Protein AF-A0A9E5RWR1-F1 (afdb_monomer_lite)

pLDDT: mean 82.86, std 17.63, range [21.34, 98.88]

Foldseek 3Di:
DDDDDDDDDDDDDDDDDDDDDDPPDDDPVCPVVVVVVVPAPDAEEAEADQEEEEEEHDAAEYEYEHCHYEYEYYHAHYAYEYYNAHYAYEYEQHEAEYEEANHAEEYEYHDHAYAYEYEQHAYEYEEENHAEAYEEEDAHHQYEYEDAHEAYEYEDHAAEYEEENHAYAYEYEDYAAAYEYEDHHFQYEYEFDDDDPPGDAHEYEHDDQVRYAYEYLDPPFDPVQWDWAADPQEIFIGGVNHTHYHYGPYHSVSHDPRRYDYPPVVLLVLLQVLQVVLVVVDLFQKKKKWKAFPVRRIHIYMAGALDPVVRHGDDLLFKDFQFQLLLQLLLLLQLVCVVVVLFDQQQFQPVQPDPVLQVQAAPRRRAGLQLLLQQQRLFDQQLVVVVVVVCVVPVCLQQDFDALVRSCVVGGGNDYGNDHRNPDGDDHLNSQSSSQVSSCSSVVDGPQVSSCVQPCVVLVQVFKTFAARVDHPQRHGWFWEPPPPPSDTDTSSSGQPNNSGSRTRMMGGNVSSQSRVLCLLVQVRHHPVSSCCQQPVHDADVVQCWGGGRRWTWHADPQQGIKTKGWRDDRAKTKIWIQRPVGSMIMIMIGRGDDPPPVSPSRVVSVVSSVVVVPDD

Sequence (617 aa):
MLNNDSGFDLSFDSNPSWATSDFTQLNPSHFNLLNSMQKTYASQLIRGTEGDDMRMGGRERDRLFGLGGDDEFFGRRGDDSLFGNDGSDRLQGGQDNDLLNGGADRDELIGGSGNDSLVGGSGKDDLVGGSGADILKGNAGDDRLWGGQGDDLLRGGTGHDQLNGGNGNDVLVDGDGGDRMTGGRGADQFQLAVGIANQPLSHITDFEPSKDFIAFNRLDVTPTDLKIQDSNDGATIFWKDQAIAVLSDIAATDMTSDSIQFGNVELAKTLQQTLDQTLPTTISPGVVAAVSTSDDKLWTGASGLSNLENNTPMNAGDRFPIASVTKTYTATVVMQLVEEGKLSLEGTLTQYLPDPMTNQIANSSQITIRQLLSHTSGINAAFQTDFTQDLLANPELAFIDRSPEETLADYVYGRPASFAPGSGLEYNSSNYFLLQEVIEEVTGSTLAKELQQRILGPLDLQNTFLAEKGNNPGGYQPSYQDVNGDGILDNLGAASITFAGGAGALVSTVEDATRFMQALFEGELLDADTFNEMVNGGVLVPEMNGGLGLGFVYLDTPDQGRQYISSGDVFGWSTQIQYFQETGTTAIAITNADTIPQEQNPNRIILNTIVTSLSSP

Structure (mmCIF, N/CA/C/O backbone):
data_AF-A0A9E5RWR1-F1
#
_entry.id   AF-A0A9E5RWR1-F1
#
loop_
_atom_site.group_PDB
_atom_site.id
_atom_site.type_symbol
_atom_site.label_atom_id
_atom_site.label_alt_id
_atom_site.label_comp_id
_atom_site.label_asym_id
_atom_site.label_entity_id
_atom_site.label_seq_id
_atom_site.pdbx_PDB_ins_code
_atom_site.Cartn_x
_atom_site.Cartn_y
_atom_site.Cartn_z
_atom_site.occupancy
_atom_site.B_iso_or_equiv
_atom_site.auth_seq_id
_atom_site.auth_comp_id
_atom_site.auth_asym_id
_atom_site.auth_atom_id
_atom_site.pdbx_PDB_model_num
ATOM 1 N N . MET A 1 1 ? 0.903 -45.653 34.903 1.00 27.28 1 MET A N 1
ATOM 2 C CA . MET A 1 1 ? 2.184 -46.374 35.045 1.00 27.28 1 MET A CA 1
ATOM 3 C C . MET A 1 1 ? 2.596 -46.855 33.660 1.00 27.28 1 MET A C 1
ATOM 5 O O . MET A 1 1 ? 1.895 -47.703 33.136 1.00 27.28 1 MET A O 1
ATOM 9 N N . LEU A 1 2 ? 3.688 -46.276 33.139 1.00 25.52 2 LEU A N 1
ATOM 10 C CA . LEU A 1 2 ? 4.596 -46.737 32.067 1.00 25.52 2 LEU A CA 1
ATOM 11 C C . LEU A 1 2 ? 4.074 -46.920 30.616 1.00 25.52 2 LEU A C 1
ATOM 13 O O . LEU A 1 2 ? 3.387 -47.889 30.324 1.00 25.52 2 LEU A O 1
ATOM 17 N N . ASN A 1 3 ? 4.507 -45.990 29.743 1.00 28.67 3 ASN A N 1
ATOM 18 C CA . ASN A 1 3 ? 5.372 -46.169 28.552 1.00 28.67 3 ASN A CA 1
ATOM 19 C C . ASN A 1 3 ? 5.099 -47.299 27.532 1.00 28.67 3 ASN A C 1
ATOM 21 O O . ASN A 1 3 ? 5.252 -48.468 27.877 1.00 28.67 3 ASN A O 1
ATOM 25 N N . ASN A 1 4 ? 4.910 -46.966 26.241 1.00 29.20 4 ASN A N 1
ATOM 26 C CA . ASN A 1 4 ? 6.008 -46.822 25.255 1.00 29.20 4 ASN A CA 1
ATOM 27 C C . ASN A 1 4 ? 5.513 -46.549 23.814 1.00 29.20 4 ASN A C 1
ATOM 29 O O . ASN A 1 4 ? 4.488 -47.070 23.381 1.00 29.20 4 ASN A O 1
ATOM 33 N N . ASP A 1 5 ? 6.352 -45.790 23.113 1.00 31.69 5 ASP A N 1
ATOM 34 C CA . ASP A 1 5 ? 6.425 -45.438 21.692 1.00 31.69 5 ASP A CA 1
ATOM 35 C C . ASP A 1 5 ? 6.155 -46.552 20.665 1.00 31.69 5 ASP A C 1
ATOM 37 O O . ASP A 1 5 ? 6.593 -47.695 20.811 1.00 31.69 5 ASP A O 1
ATOM 41 N N . SER A 1 6 ? 5.545 -46.172 19.539 1.00 28.78 6 SER A N 1
ATOM 42 C CA . SER A 1 6 ? 6.044 -46.495 18.188 1.00 28.78 6 SER A CA 1
ATOM 43 C C . SER A 1 6 ? 5.320 -45.630 17.153 1.00 28.78 6 SER A C 1
ATOM 45 O O . SER A 1 6 ? 4.104 -45.721 16.998 1.00 28.78 6 SER A O 1
ATOM 47 N N . GLY A 1 7 ? 6.090 -44.770 16.482 1.00 23.28 7 GLY A N 1
ATOM 48 C CA . GLY A 1 7 ? 5.639 -43.931 15.379 1.00 23.28 7 GLY A CA 1
ATOM 49 C C . GLY A 1 7 ? 5.214 -44.746 14.159 1.00 23.28 7 GLY A C 1
ATOM 50 O O . GLY A 1 7 ? 5.740 -45.831 13.899 1.00 23.28 7 GLY A O 1
ATOM 51 N N . PHE A 1 8 ? 4.249 -44.199 13.425 1.00 22.86 8 PHE A N 1
ATOM 52 C CA . PHE A 1 8 ? 3.947 -44.604 12.060 1.00 22.86 8 PHE A CA 1
ATOM 53 C C . PHE A 1 8 ? 4.688 -43.652 11.121 1.00 22.86 8 PHE A C 1
ATOM 55 O O . PHE A 1 8 ? 4.334 -42.488 10.992 1.00 22.86 8 PHE A O 1
ATOM 62 N N . ASP A 1 9 ? 5.750 -44.189 10.535 1.00 22.64 9 ASP A N 1
ATOM 63 C CA . ASP A 1 9 ? 6.530 -43.642 9.433 1.00 22.64 9 ASP A CA 1
ATOM 64 C C . ASP A 1 9 ? 5.745 -43.881 8.129 1.00 22.64 9 ASP A C 1
ATOM 66 O O . ASP A 1 9 ? 5.401 -45.026 7.811 1.00 22.64 9 ASP A O 1
ATOM 70 N N . LEU A 1 10 ? 5.415 -42.812 7.405 1.00 22.27 10 LEU A N 1
ATOM 71 C CA . LEU A 1 10 ? 4.979 -42.872 6.011 1.00 22.27 10 LEU A CA 1
ATOM 72 C C . LEU A 1 10 ? 5.969 -42.060 5.178 1.00 22.27 10 LEU A C 1
ATOM 74 O O . LEU A 1 10 ? 5.733 -40.910 4.826 1.00 22.27 10 LEU A O 1
ATOM 78 N N . SER A 1 11 ? 7.091 -42.694 4.856 1.00 21.34 11 SER A N 1
ATOM 79 C CA . SER A 1 11 ? 7.959 -42.271 3.764 1.00 21.34 11 SER A CA 1
ATOM 80 C C . SER A 1 11 ? 7.220 -42.428 2.431 1.00 21.34 11 SER A C 1
ATOM 82 O O . SER A 1 11 ? 6.790 -43.523 2.056 1.00 21.34 11 SER A O 1
ATOM 84 N N . PHE A 1 12 ? 7.073 -41.319 1.708 1.00 24.14 12 PHE A N 1
ATOM 85 C CA . PHE A 1 12 ? 6.629 -41.314 0.320 1.00 24.14 12 PHE A CA 1
ATOM 86 C C . PHE A 1 12 ? 7.768 -41.814 -0.571 1.00 24.14 12 PHE A C 1
ATOM 88 O O . PHE A 1 12 ? 8.759 -41.119 -0.781 1.00 24.14 12 PHE A O 1
ATOM 95 N N . ASP A 1 13 ? 7.619 -43.029 -1.100 1.00 23.03 13 ASP A N 1
ATOM 96 C CA . ASP A 1 13 ? 8.381 -43.481 -2.261 1.00 23.03 13 ASP A CA 1
ATOM 97 C C . ASP A 1 13 ? 7.517 -43.357 -3.525 1.00 23.03 13 ASP A C 1
ATOM 99 O O . ASP A 1 13 ? 6.295 -43.525 -3.523 1.00 23.03 13 ASP A O 1
ATOM 103 N N . SER A 1 14 ? 8.188 -42.993 -4.603 1.00 27.16 14 SER A N 1
ATOM 104 C CA . SER A 1 14 ? 7.654 -42.406 -5.827 1.00 27.16 14 SER A CA 1
ATOM 105 C C . SER A 1 14 ? 6.950 -43.389 -6.793 1.00 27.16 14 SER A C 1
ATOM 107 O O . SER A 1 14 ? 7.494 -44.425 -7.169 1.00 27.16 14 SER A O 1
ATOM 109 N N . ASN A 1 15 ? 5.804 -42.937 -7.338 1.00 25.45 15 ASN A N 1
ATOM 110 C CA . ASN A 1 15 ? 5.205 -43.286 -8.651 1.00 25.45 15 ASN A CA 1
ATOM 111 C C . ASN A 1 15 ? 4.400 -44.622 -8.812 1.00 25.45 15 ASN A C 1
ATOM 113 O O . ASN A 1 15 ? 4.482 -45.516 -7.978 1.00 25.45 15 ASN A O 1
ATOM 117 N N . PRO A 1 16 ? 3.527 -44.774 -9.844 1.00 44.22 16 PRO A N 1
ATOM 118 C CA . PRO A 1 16 ? 2.070 -44.863 -9.688 1.00 44.22 16 PRO A CA 1
ATOM 119 C C . PRO A 1 16 ? 1.492 -46.195 -10.227 1.00 44.22 16 PRO A C 1
ATOM 121 O O . PRO A 1 16 ? 2.236 -47.047 -10.701 1.00 44.22 16 PRO A O 1
ATOM 124 N N . SER A 1 17 ? 0.154 -46.328 -10.241 1.00 27.83 17 SER A N 1
ATOM 125 C CA . SER A 1 17 ? -0.682 -47.199 -11.113 1.00 27.83 17 SER A CA 1
ATOM 126 C C . SER A 1 17 ? -1.537 -48.275 -10.437 1.00 27.83 17 SER A C 1
ATOM 128 O O . SER A 1 17 ? -1.161 -49.432 -10.440 1.00 27.83 17 SER A O 1
ATOM 130 N N . TRP A 1 18 ? -2.765 -47.947 -10.015 1.00 23.97 18 TRP A N 1
ATOM 131 C CA . TRP A 1 18 ? -3.959 -48.756 -10.334 1.00 23.97 18 TRP A CA 1
ATOM 132 C C . TRP A 1 18 ? -5.234 -48.073 -9.816 1.00 23.97 18 TRP A C 1
ATOM 134 O O . TRP A 1 18 ? -5.548 -48.075 -8.632 1.00 23.97 18 TRP A O 1
ATOM 144 N N . ALA A 1 19 ? -6.006 -47.504 -10.741 1.00 33.69 19 ALA A N 1
ATOM 145 C CA . ALA A 1 19 ? -7.423 -47.258 -10.528 1.00 33.69 19 ALA A CA 1
ATOM 146 C C . ALA A 1 19 ? -8.212 -48.562 -10.757 1.00 33.69 19 ALA A C 1
ATOM 148 O O . ALA A 1 19 ? -7.832 -49.383 -11.592 1.00 33.69 19 ALA A O 1
ATOM 149 N N . THR A 1 20 ? -9.372 -48.646 -10.097 1.00 32.78 20 THR A N 1
ATOM 150 C CA . THR A 1 20 ? -10.529 -49.548 -10.304 1.00 32.78 20 THR A CA 1
ATOM 151 C C . THR A 1 20 ? -10.664 -50.783 -9.394 1.00 32.78 20 THR A C 1
ATOM 153 O O . THR A 1 20 ? -9.962 -51.778 -9.530 1.00 32.78 20 THR A O 1
ATOM 156 N N . SER A 1 21 ? -11.648 -50.734 -8.482 1.00 25.09 21 SER A N 1
ATOM 157 C CA . SER A 1 21 ? -12.804 -51.663 -8.354 1.00 25.09 21 SER A CA 1
ATOM 158 C C . SER A 1 21 ? -13.501 -51.442 -6.994 1.00 25.09 21 SER A C 1
ATOM 160 O O . SER A 1 21 ? -12.876 -51.480 -5.944 1.00 25.09 21 SER A O 1
ATOM 162 N N . ASP A 1 22 ? -14.717 -50.892 -7.010 1.00 26.77 22 ASP A N 1
ATOM 163 C CA . ASP A 1 22 ? -16.007 -51.589 -6.811 1.00 26.77 22 ASP A CA 1
ATOM 164 C C . ASP A 1 22 ? -16.476 -51.591 -5.337 1.00 26.77 22 ASP A C 1
ATOM 166 O O . ASP A 1 22 ? -16.161 -52.473 -4.541 1.00 26.77 22 ASP A O 1
ATOM 170 N N . PHE A 1 23 ? -17.257 -50.564 -4.979 1.00 27.47 23 PHE A N 1
ATOM 171 C CA . PHE A 1 23 ? -17.985 -50.467 -3.712 1.00 27.47 23 PHE A CA 1
ATOM 172 C C . PHE A 1 23 ? -19.437 -50.914 -3.914 1.00 27.47 23 PHE A C 1
ATOM 174 O O . PHE A 1 23 ? -20.343 -50.094 -4.057 1.00 27.47 23 PHE A O 1
ATOM 181 N N . THR A 1 24 ? -19.691 -52.221 -3.877 1.00 34.97 24 THR A N 1
ATOM 182 C CA . THR A 1 24 ? -21.056 -52.748 -3.741 1.00 34.97 24 THR A CA 1
ATOM 183 C C . THR A 1 24 ? -21.141 -53.824 -2.667 1.00 34.97 24 THR A C 1
ATOM 185 O O . THR A 1 24 ? -21.259 -55.011 -2.950 1.00 34.97 24 THR A O 1
ATOM 188 N N . GLN A 1 25 ? -21.113 -53.384 -1.406 1.00 37.25 25 GLN A N 1
ATOM 189 C CA . GLN A 1 25 ? -21.808 -53.990 -0.259 1.00 37.25 25 GLN A CA 1
ATOM 190 C C . GLN A 1 25 ? -21.390 -53.255 1.016 1.00 37.25 25 GLN A C 1
ATOM 192 O O . GLN A 1 25 ? -20.214 -53.303 1.338 1.00 37.25 25 GLN A O 1
ATOM 197 N N . LEU A 1 26 ? -22.325 -52.609 1.734 1.00 28.11 26 LEU A N 1
ATOM 198 C CA . LEU A 1 26 ? -22.377 -52.548 3.210 1.00 28.11 26 LEU A CA 1
ATOM 199 C C . LEU A 1 26 ? -23.616 -51.762 3.725 1.00 28.11 26 LEU A C 1
ATOM 201 O O . LEU A 1 26 ? -23.750 -50.563 3.523 1.00 28.11 26 LEU A O 1
ATOM 205 N N . ASN A 1 27 ? -24.503 -52.510 4.396 1.00 31.17 27 ASN A N 1
ATOM 206 C CA . ASN A 1 27 ? -25.313 -52.237 5.604 1.00 31.17 27 ASN A CA 1
ATOM 207 C C . ASN A 1 27 ? -26.050 -50.869 5.828 1.00 31.17 27 ASN A C 1
ATOM 209 O O . ASN A 1 27 ? -25.396 -49.840 5.999 1.00 31.17 27 ASN A O 1
ATOM 213 N N . PRO A 1 28 ? -27.398 -50.845 6.015 1.00 35.00 28 PRO A N 1
ATOM 214 C CA . PRO A 1 28 ? -28.191 -49.628 6.291 1.00 35.00 28 PRO A CA 1
ATOM 215 C C . PRO A 1 28 ? -27.904 -48.889 7.612 1.00 35.00 28 PRO A C 1
ATOM 217 O O . PRO A 1 28 ? -28.435 -47.803 7.830 1.00 35.00 28 PRO A O 1
ATOM 220 N N . SER A 1 29 ? -27.065 -49.422 8.501 1.00 34.44 29 SER A N 1
ATOM 221 C CA . SER A 1 29 ? -26.631 -48.716 9.716 1.00 34.44 29 SER A CA 1
ATOM 222 C C . SER A 1 29 ? -25.594 -47.606 9.463 1.00 34.44 29 SER A C 1
ATOM 224 O O . SER A 1 29 ? -25.243 -46.891 10.396 1.00 34.44 29 SER A O 1
ATOM 226 N N . HIS A 1 30 ? -25.159 -47.393 8.215 1.00 36.94 30 HIS A N 1
ATOM 227 C CA . HIS A 1 30 ? -24.368 -46.220 7.809 1.00 36.94 30 HIS A CA 1
ATOM 228 C C . HIS A 1 30 ? -25.204 -44.971 7.484 1.00 36.94 30 HIS A C 1
ATOM 230 O O . HIS A 1 30 ? -24.639 -43.899 7.278 1.00 36.94 30 HIS A O 1
ATOM 236 N N . PHE A 1 31 ? -26.539 -45.050 7.511 1.00 35.47 31 PHE A N 1
ATOM 237 C CA . PHE A 1 31 ? -27.382 -43.885 7.212 1.00 35.47 31 PHE A CA 1
ATOM 238 C C . PHE A 1 31 ? -27.351 -42.803 8.312 1.00 35.47 31 PHE A C 1
ATOM 240 O O . PHE A 1 31 ? -27.644 -41.645 8.041 1.00 35.47 31 PHE A O 1
ATOM 247 N N . ASN A 1 32 ? -26.918 -43.149 9.532 1.00 37.78 32 ASN A N 1
ATOM 248 C CA . ASN A 1 32 ? -26.748 -42.193 10.637 1.00 37.78 32 ASN A CA 1
ATOM 249 C C . ASN A 1 32 ? -25.304 -41.697 10.825 1.00 37.78 32 ASN A C 1
ATOM 251 O O . ASN A 1 32 ? -25.087 -40.824 11.659 1.00 37.78 32 ASN A O 1
ATOM 255 N N . LEU A 1 33 ? -24.341 -42.193 10.036 1.00 37.78 33 LEU A N 1
ATOM 256 C CA . LEU A 1 33 ? -23.007 -41.587 9.937 1.00 37.78 33 LEU A CA 1
ATOM 257 C C . LEU A 1 33 ? -22.999 -40.442 8.905 1.00 37.78 33 LEU A C 1
ATOM 259 O O . LEU A 1 33 ? -22.257 -39.478 9.045 1.00 37.78 33 LEU A O 1
ATOM 263 N N . LEU A 1 34 ? -23.900 -40.491 7.916 1.00 33.84 34 LEU A N 1
ATOM 264 C CA . LEU A 1 34 ? -24.103 -39.417 6.935 1.00 33.84 34 LEU A CA 1
ATOM 265 C C . LEU A 1 34 ? -24.619 -38.113 7.570 1.00 33.84 34 LEU A C 1
ATOM 267 O O . LEU A 1 34 ? -24.179 -37.041 7.169 1.00 33.84 34 LEU A O 1
ATOM 271 N N . ASN A 1 35 ? -25.443 -38.183 8.622 1.00 33.44 35 ASN A N 1
ATOM 272 C CA . ASN A 1 35 ? -25.872 -36.983 9.357 1.00 33.44 35 ASN A CA 1
ATOM 273 C C . ASN A 1 35 ? -24.834 -36.475 10.375 1.00 33.44 35 ASN A C 1
ATOM 275 O O . ASN A 1 35 ? -24.917 -35.322 10.786 1.00 33.44 35 ASN A O 1
ATOM 279 N N . SER A 1 36 ? -23.839 -37.284 10.766 1.00 35.94 36 SER A N 1
ATOM 280 C CA . SER A 1 36 ? -22.683 -36.797 11.538 1.00 35.94 36 SER A CA 1
ATOM 281 C C . SER A 1 36 ? -21.538 -36.289 10.654 1.00 35.94 36 SER A C 1
ATOM 283 O O . SER A 1 36 ? -20.690 -35.564 11.156 1.00 35.94 36 SER A O 1
ATOM 285 N N . MET A 1 37 ? -21.537 -36.606 9.352 1.00 33.56 37 MET A N 1
ATOM 286 C CA . MET A 1 37 ? -20.652 -35.989 8.348 1.00 33.56 37 MET A CA 1
ATOM 287 C C . MET A 1 37 ? -21.237 -34.713 7.718 1.00 33.56 37 MET A C 1
ATOM 289 O O . MET A 1 37 ? -20.552 -34.033 6.968 1.00 33.56 37 MET A O 1
ATOM 293 N N . GLN A 1 38 ? -22.476 -34.330 8.045 1.00 35.34 38 GLN A N 1
ATOM 294 C CA . GLN A 1 38 ? -23.053 -33.038 7.638 1.00 35.34 38 GLN A CA 1
ATOM 295 C C . GLN A 1 38 ? -22.553 -31.844 8.475 1.00 35.34 38 GLN A C 1
ATOM 297 O O . GLN A 1 38 ? -23.057 -30.736 8.324 1.00 35.34 38 GLN A O 1
ATOM 302 N N . LYS A 1 39 ? -21.562 -32.051 9.352 1.00 37.84 39 LYS A N 1
ATOM 303 C CA . LYS A 1 39 ? -20.958 -31.009 10.195 1.00 37.84 39 LYS A CA 1
ATOM 304 C C . LYS A 1 39 ? -19.567 -30.542 9.733 1.00 37.84 39 LYS A C 1
ATOM 306 O O . LYS A 1 39 ? -18.891 -29.882 10.511 1.00 37.84 39 LYS A O 1
ATOM 311 N N . THR A 1 40 ? -19.143 -30.855 8.504 1.00 44.09 40 THR A N 1
ATOM 312 C CA . THR A 1 40 ? -17.759 -30.593 8.045 1.00 44.09 40 THR A CA 1
ATOM 313 C C . THR A 1 40 ? -17.684 -30.038 6.615 1.00 44.09 40 THR A C 1
ATOM 315 O O . THR A 1 40 ? -16.882 -30.511 5.822 1.00 44.09 40 THR A O 1
ATOM 318 N N . TYR A 1 41 ? -18.541 -29.072 6.265 1.00 46.59 41 TYR A N 1
ATOM 319 C CA . TYR A 1 41 ? -18.510 -28.367 4.965 1.00 46.59 41 TYR A CA 1
ATOM 320 C C . TYR A 1 41 ? -19.038 -26.925 5.102 1.00 46.59 41 TYR A C 1
ATOM 322 O O . TYR A 1 41 ? -19.942 -26.513 4.387 1.00 46.59 41 TYR A O 1
ATOM 330 N N . ALA A 1 42 ? -18.571 -26.206 6.116 1.00 50.62 42 ALA A N 1
ATOM 331 C CA . ALA A 1 42 ? -18.657 -24.748 6.174 1.00 50.62 42 ALA A CA 1
ATOM 332 C C . ALA A 1 42 ? -17.218 -24.233 6.191 1.00 50.62 42 ALA A C 1
ATOM 334 O O . ALA A 1 42 ? -16.351 -25.004 6.607 1.00 50.62 42 ALA A O 1
ATOM 335 N N . SER A 1 43 ? -16.998 -22.982 5.789 1.00 54.44 43 SER A N 1
ATOM 336 C CA . SER A 1 43 ? -15.697 -22.325 5.916 1.00 54.44 43 SER A CA 1
ATOM 337 C C . SER A 1 43 ? -15.105 -22.538 7.311 1.00 54.44 43 SER A C 1
ATOM 339 O O . SER A 1 43 ? -15.782 -22.338 8.329 1.00 54.44 43 SER A O 1
ATOM 341 N N . GLN A 1 44 ? -13.867 -23.018 7.378 1.00 54.75 44 GLN A N 1
ATOM 342 C CA . GLN A 1 44 ? -13.210 -23.397 8.625 1.00 54.75 44 GLN A CA 1
ATOM 343 C C . GLN A 1 44 ? -12.094 -22.423 8.956 1.00 54.75 44 GLN A C 1
ATOM 345 O O . GLN A 1 44 ? -11.273 -22.085 8.119 1.00 54.75 44 GLN A O 1
ATOM 350 N N . LEU A 1 45 ? -12.032 -22.011 10.221 1.00 65.50 45 LEU A N 1
ATOM 351 C CA . LEU A 1 45 ? -10.833 -21.413 10.793 1.00 65.50 45 LEU A CA 1
ATOM 352 C C . LEU A 1 45 ? -10.083 -22.505 11.557 1.00 65.50 45 LEU A C 1
ATOM 354 O O . LEU A 1 45 ? -10.549 -22.964 12.605 1.00 65.50 45 LEU A O 1
ATOM 358 N N . ILE A 1 46 ? -8.932 -22.914 11.040 1.00 71.56 46 ILE A N 1
ATOM 359 C CA . ILE A 1 46 ? -8.075 -23.945 11.616 1.00 71.56 46 ILE A CA 1
ATOM 360 C C . ILE A 1 46 ? -6.798 -23.270 12.114 1.00 71.56 46 ILE A C 1
ATOM 362 O O . ILE A 1 46 ? -6.115 -22.578 11.369 1.00 71.56 46 ILE A O 1
ATOM 366 N N . ARG A 1 47 ? -6.482 -23.459 13.397 1.00 71.19 47 ARG A N 1
ATOM 367 C CA . ARG A 1 47 ? -5.252 -22.947 14.014 1.00 71.19 47 ARG A CA 1
ATOM 368 C C . ARG A 1 47 ? -4.365 -24.105 14.471 1.00 71.19 47 ARG A C 1
ATOM 370 O O . ARG A 1 47 ? -4.864 -25.037 15.125 1.00 71.19 47 ARG A O 1
ATOM 377 N N . GLY A 1 48 ? -3.102 -24.031 14.084 1.00 76.88 48 GLY A N 1
ATOM 378 C CA . GLY A 1 48 ? -1.972 -24.820 14.544 1.00 76.88 48 GLY A CA 1
ATOM 379 C C . GLY A 1 48 ? -1.504 -24.390 15.930 1.00 76.88 48 GLY A C 1
ATOM 380 O O . GLY A 1 48 ? -2.252 -23.775 16.706 1.00 76.88 48 GLY A O 1
ATOM 381 N N . THR A 1 49 ? -0.296 -24.806 16.260 1.00 84.75 49 THR A N 1
ATOM 382 C CA . THR A 1 49 ? 0.392 -24.623 17.530 1.00 84.75 49 THR A CA 1
ATOM 383 C C . THR A 1 49 ? 1.796 -24.074 17.276 1.00 84.75 49 THR A C 1
ATOM 385 O O . THR A 1 49 ? 2.140 -23.736 16.164 1.00 84.75 49 THR A O 1
ATOM 388 N N . GLU A 1 50 ? 2.617 -23.937 18.314 1.00 90.31 50 GLU A N 1
ATOM 389 C CA . GLU A 1 50 ? 4.022 -23.500 18.174 1.00 90.31 50 GLU A CA 1
ATOM 390 C C . GLU A 1 50 ? 4.963 -24.658 17.768 1.00 90.31 50 GLU A C 1
ATOM 392 O O . GLU A 1 50 ? 6.148 -24.650 18.103 1.00 90.31 50 GLU A O 1
ATOM 397 N N . GLY A 1 51 ? 4.430 -25.733 17.195 1.00 84.56 51 GLY A N 1
ATOM 398 C CA . GLY A 1 51 ? 5.222 -26.850 16.697 1.00 84.56 51 GLY A CA 1
ATOM 399 C C . GLY A 1 51 ? 4.478 -27.597 15.600 1.00 84.56 51 GLY A C 1
ATOM 400 O O . GLY A 1 51 ? 3.275 -27.426 15.467 1.00 84.56 51 GLY A O 1
ATOM 401 N N . ASP A 1 52 ? 5.196 -28.485 14.917 1.00 95.88 52 ASP A N 1
ATOM 402 C CA . ASP A 1 52 ? 4.799 -29.123 13.658 1.00 95.88 52 ASP A CA 1
ATOM 403 C C . ASP A 1 52 ? 3.348 -29.660 13.646 1.00 95.88 52 ASP A C 1
ATOM 405 O O . ASP A 1 52 ? 2.981 -30.608 14.364 1.00 95.88 52 ASP A O 1
ATOM 409 N N . ASP A 1 53 ? 2.522 -29.085 12.779 1.00 87.75 53 ASP A N 1
ATOM 410 C CA . ASP A 1 53 ? 1.112 -29.380 12.579 1.00 87.75 53 ASP A CA 1
ATOM 411 C C . ASP A 1 53 ? 0.845 -29.925 11.165 1.00 87.75 53 ASP A C 1
ATOM 413 O O . ASP A 1 53 ? 1.314 -29.419 10.155 1.00 87.75 53 ASP A O 1
ATOM 417 N N . MET A 1 54 ? -0.034 -30.927 11.066 1.00 94.00 54 MET A N 1
ATOM 418 C CA . MET A 1 54 ? -0.591 -31.376 9.784 1.00 94.00 54 MET A CA 1
ATOM 419 C C . MET A 1 54 ? -2.092 -31.102 9.762 1.00 94.00 54 MET A C 1
ATOM 421 O O . MET A 1 54 ? -2.846 -31.674 10.562 1.00 94.00 54 MET A O 1
ATOM 425 N N . ARG A 1 55 ? -2.552 -30.239 8.849 1.00 86.00 55 ARG A N 1
ATOM 426 C CA . ARG A 1 55 ? -3.956 -29.798 8.779 1.00 86.00 55 ARG A CA 1
ATOM 427 C C . ARG A 1 55 ? -4.513 -29.880 7.363 1.00 86.00 55 ARG A C 1
ATOM 429 O O . ARG A 1 55 ? -3.803 -29.819 6.370 1.00 86.00 55 ARG A O 1
ATOM 436 N N . MET A 1 56 ? -5.829 -30.048 7.278 1.00 86.94 56 MET A N 1
ATOM 437 C CA . MET A 1 56 ? -6.535 -30.184 6.010 1.00 86.94 56 MET A CA 1
ATOM 438 C C . MET A 1 56 ? -7.880 -29.462 6.072 1.00 86.94 56 MET A C 1
ATOM 440 O O . MET A 1 56 ? -8.667 -29.710 6.992 1.00 86.94 56 MET A O 1
ATOM 444 N N . GLY A 1 57 ? -8.126 -28.622 5.072 1.00 78.88 57 GLY A N 1
ATOM 445 C CA . GLY A 1 57 ? -9.391 -27.983 4.756 1.00 78.88 57 GLY A CA 1
ATOM 446 C C . GLY A 1 57 ? -10.446 -28.941 4.188 1.00 78.88 57 GLY A C 1
ATOM 447 O O . GLY A 1 57 ? -10.279 -30.163 4.043 1.00 78.88 57 GLY A O 1
ATOM 448 N N . GLY A 1 58 ? -11.612 -28.374 3.943 1.00 76.31 58 GLY A N 1
ATOM 449 C CA . GLY A 1 58 ? -12.830 -28.974 3.454 1.00 76.31 58 GLY A CA 1
ATOM 450 C C . GLY A 1 58 ? -12.990 -28.851 1.940 1.00 76.31 58 GLY A C 1
ATOM 451 O O . GLY A 1 58 ? -12.306 -29.521 1.171 1.00 76.31 58 GLY A O 1
ATOM 452 N N . ARG A 1 59 ? -14.077 -28.201 1.525 1.00 79.75 59 ARG A N 1
ATOM 453 C CA . ARG A 1 59 ? -14.477 -28.010 0.115 1.00 79.75 59 ARG A CA 1
ATOM 454 C C . ARG A 1 59 ? -15.023 -26.602 -0.146 1.00 79.75 59 ARG A C 1
ATOM 456 O O . ARG A 1 59 ? -15.645 -26.375 -1.177 1.00 79.75 59 ARG A O 1
ATOM 463 N N . GLU A 1 60 ? -14.923 -25.759 0.862 1.00 79.38 60 GLU A N 1
ATOM 464 C CA . GLU A 1 60 ? -15.400 -24.386 0.917 1.00 79.38 60 GLU A CA 1
ATOM 465 C C . GLU A 1 60 ? -14.192 -23.572 1.383 1.00 79.38 60 GLU A C 1
ATOM 467 O O . GLU A 1 60 ? -13.310 -24.158 1.994 1.00 79.38 60 GLU A O 1
ATOM 472 N N . ARG A 1 61 ? -14.206 -22.251 1.202 1.00 75.00 61 ARG A N 1
ATOM 473 C CA . ARG A 1 61 ? -13.135 -21.356 1.666 1.00 75.00 61 ARG A CA 1
ATOM 474 C C . ARG A 1 61 ? -12.737 -21.598 3.123 1.00 75.00 61 ARG A C 1
ATOM 476 O O . ARG A 1 61 ? -13.525 -21.326 4.030 1.00 75.00 61 ARG A O 1
ATOM 483 N N . ASP A 1 62 ? -11.505 -22.002 3.356 1.00 70.88 62 ASP A N 1
ATOM 484 C CA . ASP A 1 62 ? -10.927 -22.255 4.666 1.00 70.88 62 ASP A CA 1
ATOM 485 C C . ASP A 1 62 ? -9.782 -21.286 4.978 1.00 70.88 62 ASP A C 1
ATOM 487 O O . ASP A 1 62 ? -9.177 -20.685 4.101 1.00 70.88 62 ASP A O 1
ATOM 491 N N . ARG A 1 63 ? -9.489 -21.099 6.267 1.00 70.00 63 ARG A N 1
ATOM 492 C CA . ARG A 1 63 ? -8.355 -20.312 6.762 1.00 70.00 63 ARG A CA 1
ATOM 493 C C . ARG A 1 63 ? -7.526 -21.156 7.720 1.00 70.00 63 ARG A C 1
ATOM 495 O O . ARG A 1 63 ? -8.027 -21.528 8.786 1.00 70.00 63 ARG A O 1
ATOM 502 N N . LEU A 1 64 ? -6.286 -21.462 7.357 1.00 79.88 64 LEU A N 1
ATOM 503 C CA . LEU A 1 64 ? -5.356 -22.303 8.112 1.00 79.88 64 LEU A CA 1
ATOM 504 C C . LEU A 1 64 ? -4.160 -21.456 8.574 1.00 79.88 64 LEU A C 1
ATOM 506 O O . LEU A 1 64 ? -3.554 -20.771 7.762 1.00 79.88 64 LEU A O 1
ATOM 510 N N . PHE A 1 65 ? -3.823 -21.506 9.865 1.00 71.31 65 PHE A N 1
ATOM 511 C CA . PHE A 1 65 ? -2.696 -20.769 10.461 1.00 71.31 65 PHE A CA 1
ATOM 512 C C . PHE A 1 65 ? -1.758 -21.720 11.203 1.00 71.31 65 PHE A C 1
ATOM 514 O O . PHE A 1 65 ? -2.247 -22.409 12.097 1.00 71.31 65 PHE A O 1
ATOM 521 N N . GLY A 1 66 ? -0.469 -21.720 10.871 1.00 74.62 66 GLY A N 1
ATOM 522 C CA . GLY A 1 66 ? 0.585 -22.542 11.472 1.00 74.62 66 GLY A CA 1
ATOM 523 C C . GLY A 1 66 ? 1.033 -22.051 12.835 1.00 74.62 66 GLY A C 1
ATOM 524 O O . GLY A 1 66 ? 0.771 -22.708 13.837 1.00 74.62 66 GLY A O 1
ATOM 525 N N . LEU A 1 67 ? 1.459 -20.786 12.883 1.00 81.31 67 LEU A N 1
ATOM 526 C CA . LEU A 1 67 ? 2.122 -20.098 13.998 1.00 81.31 67 LEU A CA 1
ATOM 527 C C . LEU A 1 67 ? 3.624 -20.378 14.023 1.00 81.31 67 LEU A C 1
ATOM 529 O O . LEU A 1 67 ? 4.380 -19.511 13.605 1.00 81.31 67 LEU A O 1
ATOM 533 N N . GLY A 1 68 ? 4.053 -21.522 14.543 1.00 80.81 68 GLY A N 1
ATOM 534 C CA . GLY A 1 68 ? 5.468 -21.870 14.598 1.00 80.81 68 GLY A CA 1
ATOM 535 C C . GLY A 1 68 ? 5.674 -23.364 14.397 1.00 80.81 68 GLY A C 1
ATOM 536 O O . GLY A 1 68 ? 4.821 -24.141 14.807 1.00 80.81 68 GLY A O 1
ATOM 537 N N . GLY A 1 69 ? 6.835 -23.774 13.891 1.00 92.50 69 GLY A N 1
ATOM 538 C CA . GLY A 1 69 ? 7.141 -25.184 13.615 1.00 92.50 69 GLY A CA 1
ATOM 539 C C . GLY A 1 69 ? 7.034 -25.506 12.129 1.00 92.50 69 GLY A C 1
ATOM 540 O O . GLY A 1 69 ? 6.613 -24.665 11.357 1.00 92.50 69 GLY A O 1
ATOM 541 N N . ASP A 1 70 ? 7.456 -26.706 11.729 1.00 97.50 70 ASP A N 1
ATOM 542 C CA . ASP A 1 70 ? 7.430 -27.102 10.316 1.00 97.50 70 ASP A CA 1
ATOM 543 C C . ASP A 1 70 ? 6.067 -27.749 9.991 1.00 97.50 70 ASP A C 1
ATOM 545 O O . ASP A 1 70 ? 5.821 -28.913 10.335 1.00 97.50 70 ASP A O 1
ATOM 549 N N . ASP A 1 71 ? 5.177 -27.015 9.329 1.00 92.88 71 ASP A N 1
ATOM 550 C CA . ASP A 1 71 ? 3.776 -27.381 9.123 1.00 92.88 71 ASP A CA 1
ATOM 551 C C . ASP A 1 71 ? 3.478 -27.964 7.729 1.00 92.88 71 ASP A C 1
ATOM 553 O O . ASP A 1 71 ? 4.177 -27.736 6.743 1.00 92.88 71 ASP A O 1
ATOM 557 N N . GLU A 1 72 ? 2.396 -28.745 7.616 1.00 97.06 72 GLU A N 1
ATOM 558 C CA . GLU A 1 72 ? 1.919 -29.321 6.349 1.00 97.06 72 GLU A CA 1
ATOM 559 C C . GLU A 1 72 ? 0.401 -29.145 6.175 1.00 97.06 72 GLU A C 1
ATOM 561 O O . GLU A 1 72 ? -0.410 -29.842 6.808 1.00 97.06 72 GLU A O 1
ATOM 566 N N . PHE A 1 73 ? -0.002 -28.216 5.301 1.00 93.56 73 PHE A N 1
ATOM 567 C CA . PHE A 1 73 ? -1.390 -27.782 5.112 1.00 93.56 73 PHE A CA 1
ATOM 568 C C . PHE A 1 73 ? -1.939 -28.058 3.709 1.00 93.56 73 PHE A C 1
ATOM 570 O O . PHE A 1 73 ? -1.274 -27.846 2.701 1.00 93.56 73 PHE A O 1
ATOM 577 N N . PHE A 1 74 ? -3.213 -28.460 3.653 1.00 94.62 74 PHE A N 1
ATOM 578 C CA . PHE A 1 74 ? -3.939 -28.737 2.408 1.00 94.62 74 PHE A CA 1
ATOM 579 C C . PHE A 1 74 ? -5.315 -28.055 2.395 1.00 94.62 74 PHE A C 1
ATOM 581 O O . PHE A 1 74 ? -6.182 -28.491 3.152 1.00 94.62 74 PHE A O 1
ATOM 588 N N . GLY A 1 75 ? -5.559 -27.069 1.530 1.00 86.50 75 GLY A N 1
ATOM 589 C CA . GLY A 1 75 ? -6.860 -26.390 1.380 1.00 86.50 75 GLY A CA 1
ATOM 590 C C . GLY A 1 75 ? -7.921 -27.259 0.687 1.00 86.50 75 GLY A C 1
ATOM 591 O O . GLY A 1 75 ? -8.976 -27.575 1.241 1.00 86.50 75 GLY A O 1
ATOM 592 N N . ARG A 1 76 ? -7.516 -27.872 -0.431 1.00 92.62 76 ARG A N 1
ATOM 593 C CA . ARG A 1 76 ? -8.241 -28.784 -1.332 1.00 92.62 76 ARG A CA 1
ATOM 594 C C . ARG A 1 76 ? -9.155 -28.114 -2.352 1.00 92.62 76 ARG A C 1
ATOM 596 O O . ARG A 1 76 ? -9.012 -28.438 -3.525 1.00 92.62 76 ARG A O 1
ATOM 603 N N . ARG A 1 77 ? -10.219 -27.439 -1.936 1.00 89.44 77 ARG A N 1
ATOM 604 C CA . ARG A 1 77 ? -11.286 -26.934 -2.817 1.00 89.44 77 ARG A CA 1
ATOM 605 C C . ARG A 1 77 ? -11.915 -25.732 -2.145 1.00 89.44 77 ARG A C 1
ATOM 607 O O . ARG A 1 77 ? -12.294 -25.864 -0.983 1.00 89.44 77 ARG A O 1
ATOM 614 N N . GLY A 1 78 ? -12.274 -24.740 -2.947 1.00 79.38 78 GLY A N 1
ATOM 615 C CA . GLY A 1 78 ? -12.739 -23.453 -2.457 1.00 79.38 78 GLY A CA 1
ATOM 616 C C . GLY A 1 78 ? -11.560 -22.506 -2.288 1.00 79.38 78 GLY A C 1
ATOM 617 O O . GLY A 1 78 ? -10.442 -22.958 -2.134 1.00 79.38 78 GLY A O 1
ATOM 618 N N . ASP A 1 79 ? -11.839 -21.205 -2.334 1.00 76.56 79 ASP A N 1
ATOM 619 C CA . ASP A 1 79 ? -10.800 -20.178 -2.241 1.00 76.56 79 ASP A CA 1
ATOM 620 C C . ASP A 1 79 ? -10.203 -20.142 -0.825 1.00 76.56 79 ASP A C 1
ATOM 622 O O . ASP A 1 79 ? -10.791 -19.513 0.060 1.00 76.56 79 ASP A O 1
ATOM 626 N N . ASP A 1 80 ? -9.094 -20.824 -0.580 1.00 72.94 80 ASP A N 1
ATOM 627 C CA . ASP A 1 80 ? -8.530 -21.036 0.748 1.00 72.94 80 ASP A CA 1
ATOM 628 C C . ASP A 1 80 ? -7.458 -19.990 1.105 1.00 72.94 80 ASP A C 1
ATOM 630 O O . ASP A 1 80 ? -6.881 -19.316 0.257 1.00 72.94 80 ASP A O 1
ATOM 634 N N . SER A 1 81 ? -7.181 -19.804 2.397 1.00 73.69 81 SER A N 1
ATOM 635 C CA . SER A 1 81 ? -6.062 -18.985 2.882 1.00 73.69 81 SER A CA 1
ATOM 636 C C . SER A 1 81 ? -5.194 -19.779 3.852 1.00 73.69 81 SER A C 1
ATOM 638 O O . SER A 1 81 ? -5.647 -20.151 4.938 1.00 73.69 81 SER A O 1
ATOM 640 N N . LEU A 1 82 ? -3.951 -20.052 3.474 1.00 79.50 82 LEU A N 1
ATOM 641 C CA . LEU A 1 82 ? -3.002 -20.877 4.216 1.00 79.50 82 LEU A CA 1
ATOM 642 C C . LEU A 1 82 ? -1.803 -20.019 4.633 1.00 79.50 82 LEU A C 1
ATOM 644 O O . LEU A 1 82 ? -1.149 -19.418 3.787 1.00 79.50 82 LEU A O 1
ATOM 648 N N . PHE A 1 83 ? -1.510 -19.987 5.931 1.00 77.81 83 PHE A N 1
ATOM 649 C CA . PHE A 1 83 ? -0.407 -19.220 6.511 1.00 77.81 83 PHE A CA 1
ATOM 650 C C . PHE A 1 83 ? 0.486 -20.145 7.336 1.00 77.81 83 PHE A C 1
ATOM 652 O O . PHE A 1 83 ? 0.013 -20.650 8.357 1.00 77.81 83 PHE A O 1
ATOM 659 N N . GLY A 1 84 ? 1.739 -20.330 6.930 1.00 75.75 84 GLY A N 1
ATOM 660 C CA . GLY A 1 84 ? 2.753 -21.088 7.667 1.00 75.75 84 GLY A CA 1
ATOM 661 C C . GLY A 1 84 ? 3.234 -20.334 8.910 1.00 75.75 84 GLY A C 1
ATOM 662 O O . GLY A 1 84 ? 2.870 -20.677 10.036 1.00 75.75 84 GLY A O 1
ATOM 663 N N . ASN A 1 85 ? 3.739 -19.117 8.699 1.00 83.50 85 ASN A N 1
ATOM 664 C CA . ASN A 1 85 ? 4.394 -18.241 9.681 1.00 83.50 85 ASN A CA 1
ATOM 665 C C . ASN A 1 85 ? 5.840 -18.682 9.958 1.00 83.50 85 ASN A C 1
ATOM 667 O O . ASN A 1 85 ? 6.634 -18.619 9.036 1.00 83.50 85 ASN A O 1
ATOM 671 N N . ASP A 1 86 ? 6.238 -18.990 11.195 1.00 86.62 86 ASP A N 1
ATOM 672 C CA . ASP A 1 86 ? 7.634 -19.349 11.476 1.00 86.62 86 ASP A CA 1
ATOM 673 C C . ASP A 1 86 ? 7.861 -20.854 11.234 1.00 86.62 86 ASP A C 1
ATOM 675 O O . ASP A 1 86 ? 7.261 -21.661 11.937 1.00 86.62 86 ASP A O 1
ATOM 679 N N . GLY A 1 87 ? 8.812 -21.248 10.387 1.00 93.19 87 GLY A N 1
ATOM 680 C CA . GLY A 1 87 ? 9.175 -22.657 10.197 1.00 93.19 87 GLY A CA 1
ATOM 681 C C . GLY A 1 87 ? 9.331 -23.036 8.730 1.00 93.19 87 GLY A C 1
ATOM 682 O O . GLY A 1 87 ? 9.126 -22.231 7.844 1.00 93.19 87 GLY A O 1
ATOM 683 N N . SER A 1 88 ? 9.798 -24.253 8.446 1.00 97.94 88 SER A N 1
ATOM 684 C CA . SER A 1 88 ? 9.913 -24.728 7.059 1.00 97.94 88 SER A CA 1
ATOM 685 C C . SER A 1 88 ? 8.645 -25.466 6.635 1.00 97.94 88 SER A C 1
ATOM 687 O O . SER A 1 88 ? 8.543 -26.689 6.799 1.00 97.94 88 SER A O 1
ATOM 689 N N . ASP A 1 89 ? 7.702 -24.727 6.062 1.00 96.44 89 ASP A N 1
ATOM 690 C CA . ASP A 1 89 ? 6.324 -25.150 5.852 1.00 96.44 89 ASP A CA 1
ATOM 691 C C . ASP A 1 89 ? 6.059 -25.739 4.460 1.00 96.44 89 ASP A C 1
ATOM 693 O O . ASP A 1 89 ? 6.747 -25.480 3.469 1.00 96.44 89 ASP A O 1
ATOM 697 N N . ARG A 1 90 ? 5.011 -26.565 4.368 1.00 98.25 90 ARG A N 1
ATOM 698 C CA . ARG A 1 90 ? 4.454 -27.086 3.112 1.00 98.25 90 ARG A CA 1
ATOM 699 C C . ARG A 1 90 ? 2.990 -26.725 2.989 1.00 98.25 90 ARG A C 1
ATOM 701 O O . ARG A 1 90 ? 2.149 -27.281 3.696 1.00 98.25 90 ARG A O 1
ATOM 708 N N . LEU A 1 91 ? 2.665 -25.854 2.043 1.00 95.88 91 LEU A N 1
ATOM 709 C CA . LEU A 1 91 ? 1.306 -25.361 1.845 1.00 95.88 91 LEU A CA 1
ATOM 710 C C . LEU A 1 91 ? 0.794 -25.754 0.460 1.00 95.88 91 LEU A C 1
ATOM 712 O O . LEU A 1 91 ? 1.438 -25.485 -0.552 1.00 95.88 91 LEU A O 1
ATOM 716 N N . GLN A 1 92 ? -0.390 -26.364 0.404 1.00 98.31 92 GLN A N 1
ATOM 717 C CA . GLN A 1 92 ? -1.062 -26.704 -0.847 1.00 98.31 92 GLN A CA 1
ATOM 718 C C . GLN A 1 92 ? -2.490 -26.144 -0.881 1.00 98.31 92 GLN A C 1
ATOM 720 O O . GLN A 1 92 ? -3.332 -26.595 -0.102 1.00 98.31 92 GLN A O 1
ATOM 725 N N . GLY A 1 93 ? -2.769 -25.231 -1.814 1.00 89.12 93 GLY A N 1
ATOM 726 C CA . GLY A 1 93 ? -4.078 -24.600 -2.022 1.00 89.12 93 GLY A CA 1
ATOM 727 C C . GLY A 1 93 ? -5.111 -25.607 -2.511 1.00 89.12 93 GLY A C 1
ATOM 728 O O . GLY A 1 93 ? -5.928 -26.097 -1.739 1.00 89.12 93 GLY A O 1
ATOM 729 N N . GLY A 1 94 ? -4.964 -26.092 -3.740 1.00 95.38 94 GLY A N 1
ATOM 730 C CA . GLY A 1 94 ? -5.799 -27.139 -4.310 1.00 95.38 94 GLY A CA 1
ATOM 731 C C . GLY A 1 94 ? -6.554 -26.692 -5.554 1.00 95.38 94 GLY A C 1
ATOM 732 O O . GLY A 1 94 ? -6.020 -26.792 -6.655 1.00 95.38 94 GLY A O 1
ATOM 733 N N . GLN A 1 95 ? -7.848 -26.417 -5.414 1.00 93.69 95 GLN A N 1
ATOM 734 C CA . GLN A 1 95 ? -8.729 -25.998 -6.505 1.00 93.69 95 GLN A CA 1
ATOM 735 C C . GLN A 1 95 ? -9.425 -24.709 -6.101 1.00 93.69 95 GLN A C 1
ATOM 737 O O . GLN A 1 95 ? -9.862 -24.629 -4.959 1.00 93.69 95 GLN A O 1
ATOM 742 N N . ASP A 1 96 ? -9.730 -23.880 -7.099 1.00 84.75 96 ASP A N 1
ATOM 743 C CA . ASP A 1 96 ? -10.260 -22.525 -6.933 1.00 84.75 96 ASP A CA 1
ATOM 744 C C . ASP A 1 96 ? -9.142 -21.563 -6.483 1.00 84.75 96 ASP A C 1
ATOM 746 O O . ASP A 1 96 ? -7.981 -21.933 -6.584 1.00 84.75 96 ASP A O 1
ATOM 750 N N . ASN A 1 97 ? -9.448 -20.303 -6.165 1.00 76.31 97 ASN A N 1
ATOM 751 C CA . ASN A 1 97 ? -8.414 -19.265 -6.062 1.00 76.31 97 ASN A CA 1
ATOM 752 C C . ASN A 1 97 ? -7.856 -19.176 -4.638 1.00 76.31 97 ASN A C 1
ATOM 754 O O . ASN A 1 97 ? -8.540 -18.670 -3.745 1.00 76.31 97 ASN A O 1
ATOM 758 N N . ASP A 1 98 ? -6.613 -19.591 -4.433 1.00 73.56 98 ASP A N 1
ATOM 759 C CA . ASP A 1 98 ? -6.029 -19.748 -3.104 1.00 73.56 98 ASP A CA 1
ATOM 760 C C . ASP A 1 98 ? -5.016 -18.645 -2.747 1.00 73.56 98 ASP A C 1
ATOM 762 O O . ASP A 1 98 ? -4.298 -18.114 -3.592 1.00 73.56 98 ASP A O 1
ATOM 766 N N . LEU A 1 99 ? -4.916 -18.309 -1.458 1.00 72.56 99 LEU A N 1
ATOM 767 C CA . LEU A 1 99 ? -3.883 -17.439 -0.886 1.00 72.56 99 LEU A CA 1
ATOM 768 C C . LEU A 1 99 ? -2.953 -18.263 0.008 1.00 72.56 99 LEU A C 1
ATOM 770 O O . LEU A 1 99 ? -3.373 -18.763 1.050 1.00 72.56 99 LEU A O 1
ATOM 774 N N . LEU A 1 100 ? -1.678 -18.364 -0.350 1.00 80.50 100 LEU A N 1
ATOM 775 C CA . LEU A 1 100 ? -0.661 -19.088 0.411 1.00 80.50 100 LEU A CA 1
ATOM 776 C C . LEU A 1 100 ? 0.449 -18.129 0.854 1.00 80.50 100 LEU A C 1
ATOM 778 O O . LEU A 1 100 ? 0.968 -17.355 0.051 1.00 80.50 100 LEU A O 1
ATOM 782 N N . ASN A 1 101 ? 0.842 -18.206 2.122 1.00 80.75 101 ASN A N 1
ATOM 783 C CA . ASN A 1 101 ? 1.959 -17.452 2.685 1.00 80.75 101 ASN A CA 1
ATOM 784 C C . ASN A 1 101 ? 2.823 -18.379 3.549 1.00 80.75 101 ASN A C 1
ATOM 786 O O . ASN A 1 101 ? 2.324 -18.875 4.560 1.00 80.75 101 ASN A O 1
ATOM 790 N N . GLY A 1 102 ? 4.067 -18.613 3.127 1.00 77.00 102 GLY A N 1
ATOM 791 C CA . GLY A 1 102 ? 5.048 -19.446 3.825 1.00 77.00 102 GLY A CA 1
ATOM 792 C C . GLY A 1 102 ? 5.445 -18.810 5.147 1.00 77.00 102 GLY A C 1
ATOM 793 O O . GLY A 1 102 ? 5.001 -19.258 6.195 1.00 77.00 102 GLY A O 1
ATOM 794 N N . GLY A 1 103 ? 6.088 -17.649 5.086 1.00 82.06 103 GLY A N 1
ATOM 795 C CA . GLY A 1 103 ? 6.415 -16.844 6.252 1.00 82.06 103 GLY A CA 1
ATOM 796 C C . GLY A 1 103 ? 7.919 -16.715 6.427 1.00 82.06 103 GLY A C 1
ATOM 797 O O . GLY A 1 103 ? 8.546 -15.935 5.716 1.00 82.06 103 GLY A O 1
ATOM 798 N N . ALA A 1 104 ? 8.497 -17.348 7.436 1.00 85.25 104 ALA A N 1
ATOM 799 C CA . ALA A 1 104 ? 9.922 -17.295 7.717 1.00 85.25 104 ALA A CA 1
ATOM 800 C C . ALA A 1 104 ? 10.528 -18.692 7.678 1.00 85.25 104 ALA A C 1
ATOM 802 O O . ALA A 1 104 ? 9.911 -19.620 8.162 1.00 85.25 104 ALA A O 1
ATOM 803 N N . ASP A 1 105 ? 11.792 -18.783 7.266 1.00 96.00 105 ASP A N 1
ATOM 804 C CA . ASP A 1 105 ? 12.495 -20.022 6.934 1.00 96.00 105 ASP A CA 1
ATOM 805 C C . ASP A 1 105 ? 12.053 -20.594 5.579 1.00 96.00 105 ASP A C 1
ATOM 807 O O . ASP A 1 105 ? 11.698 -19.842 4.687 1.00 96.00 105 ASP A O 1
ATOM 811 N N . ARG A 1 106 ? 12.325 -21.876 5.318 1.00 98.00 106 ARG A N 1
ATOM 812 C CA . ARG A 1 106 ? 12.358 -22.411 3.957 1.00 98.00 106 ARG A CA 1
ATOM 813 C C . ARG A 1 106 ? 11.058 -23.122 3.601 1.00 98.00 106 ARG A C 1
ATOM 815 O O . ARG A 1 106 ? 10.910 -24.294 3.956 1.00 98.00 106 ARG A O 1
ATOM 822 N N . ASP A 1 107 ? 10.257 -22.503 2.748 1.00 97.75 107 ASP A N 1
ATOM 823 C CA . ASP A 1 107 ? 8.902 -22.973 2.473 1.00 97.75 107 ASP A CA 1
ATOM 824 C C . ASP A 1 107 ? 8.719 -23.620 1.093 1.00 97.75 107 ASP A C 1
ATOM 826 O O . ASP A 1 107 ? 9.455 -23.370 0.134 1.00 97.75 107 ASP A O 1
ATOM 830 N N . GLU A 1 108 ? 7.712 -24.488 0.987 1.00 98.69 108 GLU A N 1
ATOM 831 C CA . GLU A 1 108 ? 7.239 -25.098 -0.258 1.00 98.69 108 GLU A CA 1
ATOM 832 C C . GLU A 1 108 ? 5.744 -24.798 -0.442 1.00 98.69 108 GLU A C 1
ATOM 834 O O . GLU A 1 108 ? 4.897 -25.291 0.307 1.00 98.69 108 GLU A O 1
ATOM 839 N N . LEU A 1 109 ? 5.407 -23.991 -1.449 1.00 97.00 109 LEU A N 1
ATOM 840 C CA . LEU A 1 109 ? 4.043 -23.525 -1.714 1.00 97.00 109 LEU A CA 1
ATOM 841 C C . LEU A 1 109 ? 3.559 -24.018 -3.079 1.00 97.00 109 LEU A C 1
ATOM 843 O O . LEU A 1 109 ? 4.228 -23.830 -4.095 1.00 97.00 109 LEU A O 1
ATOM 847 N N . ILE A 1 110 ? 2.364 -24.609 -3.115 1.00 98.75 110 ILE A N 1
ATOM 848 C CA . ILE A 1 110 ? 1.722 -25.108 -4.336 1.00 98.75 110 ILE A CA 1
ATOM 849 C C . ILE A 1 110 ? 0.287 -24.575 -4.408 1.00 98.75 110 ILE A C 1
ATOM 851 O O . ILE A 1 110 ? -0.556 -25.017 -3.628 1.00 98.75 110 ILE A O 1
ATOM 855 N N . GLY A 1 111 ? -0.004 -23.683 -5.357 1.00 93.25 111 GLY A N 1
ATOM 856 C CA . GLY A 1 111 ? -1.344 -23.124 -5.586 1.00 93.25 111 GLY A CA 1
ATOM 857 C C . GLY A 1 111 ? -2.318 -24.203 -6.045 1.00 93.25 111 GLY A C 1
ATOM 858 O O . GLY A 1 111 ? -3.153 -24.670 -5.278 1.00 93.25 111 GLY A O 1
ATOM 859 N N . GLY A 1 112 ? -2.088 -24.760 -7.230 1.00 97.25 112 GLY A N 1
ATOM 860 C CA . GLY A 1 112 ? -2.877 -25.854 -7.776 1.00 97.25 112 GLY A CA 1
ATOM 861 C C . GLY A 1 112 ? -3.630 -25.431 -9.026 1.00 97.25 112 GLY A C 1
ATOM 862 O O . GLY A 1 112 ? -3.035 -25.348 -10.097 1.00 97.25 112 GLY A O 1
ATOM 863 N N . SER A 1 113 ? -4.954 -25.335 -8.955 1.00 94.94 113 SER A N 1
ATOM 864 C CA . SER A 1 113 ? -5.765 -24.882 -10.084 1.00 94.94 113 SER A CA 1
ATOM 865 C C . SER A 1 113 ? -6.698 -23.768 -9.659 1.00 94.94 113 SER A C 1
ATOM 867 O O . SER A 1 113 ? -7.535 -24.019 -8.806 1.00 94.94 113 SER A O 1
ATOM 869 N N . GLY A 1 114 ? -6.692 -22.652 -10.365 1.00 80.50 114 GLY A N 1
ATOM 870 C CA . GLY A 1 114 ? -7.304 -21.412 -9.912 1.00 80.50 114 GLY A CA 1
ATOM 871 C C . GLY A 1 114 ? -6.306 -20.289 -10.132 1.00 80.50 114 GLY A C 1
ATOM 872 O O . GLY A 1 114 ? -5.198 -20.543 -10.573 1.00 80.50 114 GLY A O 1
ATOM 873 N N . ASN A 1 115 ? -6.733 -19.055 -9.916 1.00 75.38 115 ASN A N 1
ATOM 874 C CA . ASN A 1 115 ? -5.829 -17.916 -9.913 1.00 75.38 115 ASN A CA 1
ATOM 875 C C . ASN A 1 115 ? -5.321 -17.738 -8.483 1.00 75.38 115 ASN A C 1
ATOM 877 O O . ASN A 1 115 ? -6.042 -17.186 -7.645 1.00 75.38 115 ASN A O 1
ATOM 881 N N . ASP A 1 116 ? -4.120 -18.227 -8.218 1.00 76.31 116 ASP A N 1
ATOM 882 C CA . ASP A 1 116 ? -3.572 -18.348 -6.873 1.00 76.31 116 ASP A CA 1
ATOM 883 C C . ASP A 1 116 ? -2.600 -17.202 -6.551 1.00 76.31 116 ASP A C 1
ATOM 885 O O . ASP A 1 116 ? -1.937 -16.645 -7.423 1.00 76.31 116 ASP A O 1
ATOM 889 N N . SER A 1 117 ? -2.484 -16.836 -5.274 1.00 74.25 117 SER A N 1
ATOM 890 C CA . SER A 1 117 ? -1.511 -15.863 -4.768 1.00 74.25 117 SER A CA 1
ATOM 891 C C . SER A 1 117 ? -0.587 -16.527 -3.754 1.00 74.25 117 SER A C 1
ATOM 893 O O . SER A 1 117 ? -1.006 -16.857 -2.647 1.00 74.25 117 SER A O 1
ATOM 895 N N . LEU A 1 118 ? 0.687 -16.681 -4.103 1.00 85.88 118 LEU A N 1
ATOM 896 C CA . LEU A 1 118 ? 1.713 -17.346 -3.304 1.00 85.88 118 LEU A CA 1
ATOM 897 C C . LEU A 1 118 ? 2.782 -16.345 -2.856 1.00 85.88 118 LEU A C 1
ATOM 899 O O . LEU A 1 118 ? 3.348 -15.609 -3.667 1.00 85.88 118 LEU A O 1
ATOM 903 N N . VAL A 1 119 ? 3.100 -16.361 -1.565 1.00 81.12 119 VAL A N 1
ATOM 904 C CA . VAL A 1 119 ? 4.141 -15.532 -0.949 1.00 81.12 119 VAL A CA 1
ATOM 905 C C . VAL A 1 119 ? 5.093 -16.430 -0.160 1.00 81.12 119 VAL A C 1
ATOM 907 O O . VAL A 1 119 ? 4.658 -17.047 0.804 1.00 81.12 119 VAL A O 1
ATOM 910 N N . GLY A 1 120 ? 6.365 -16.501 -0.561 1.00 80.44 120 GLY A N 1
ATOM 911 C CA . GLY A 1 120 ? 7.409 -17.276 0.124 1.00 80.44 120 GLY A CA 1
ATOM 912 C C . GLY A 1 120 ? 7.711 -16.679 1.489 1.00 80.44 120 GLY A C 1
ATOM 913 O O . GLY A 1 120 ? 7.291 -17.221 2.502 1.00 80.44 120 GLY A O 1
ATOM 914 N N . GLY A 1 121 ? 8.265 -15.466 1.500 1.00 80.62 121 GLY A N 1
ATOM 915 C CA . GLY A 1 121 ? 8.509 -14.721 2.730 1.00 80.62 121 GLY A CA 1
ATOM 916 C C . GLY A 1 121 ? 9.996 -14.486 2.946 1.00 80.62 121 GLY A C 1
ATOM 917 O O . GLY A 1 121 ? 10.624 -13.809 2.141 1.00 80.62 121 GLY A O 1
ATOM 918 N N . SER A 1 122 ? 10.565 -14.912 4.065 1.00 86.75 122 SER A N 1
ATOM 919 C CA . SER A 1 122 ? 12.014 -14.847 4.259 1.00 86.75 122 SER A CA 1
ATOM 920 C C . SER A 1 122 ? 12.588 -16.245 4.297 1.00 86.75 122 SER A C 1
ATOM 922 O O . SER A 1 122 ? 12.248 -16.978 5.211 1.00 86.75 122 SER A O 1
ATOM 924 N N . GLY A 1 123 ? 13.542 -16.580 3.441 1.00 94.25 123 GLY A N 1
ATOM 925 C CA . GLY A 1 123 ? 14.092 -17.921 3.432 1.00 94.25 123 GLY A CA 1
ATOM 926 C C . GLY A 1 123 ? 14.664 -18.322 2.096 1.00 94.25 123 GLY A C 1
ATOM 927 O O . GLY A 1 123 ? 15.563 -17.670 1.582 1.00 94.25 123 GLY A O 1
ATOM 928 N N . LYS A 1 124 ? 14.283 -19.499 1.615 1.00 98.19 124 LYS A N 1
ATOM 929 C CA . LYS A 1 124 ? 14.7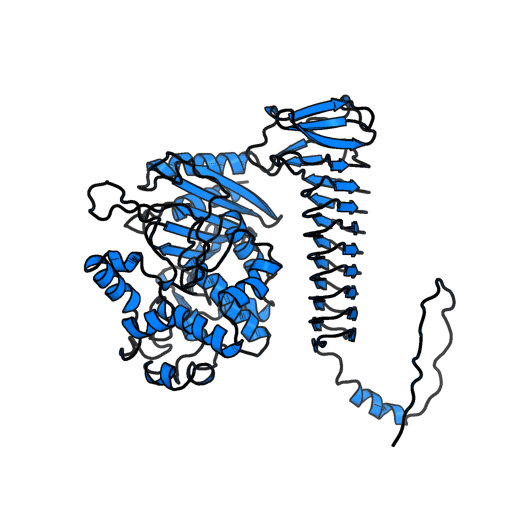57 -20.017 0.332 1.00 98.19 124 LYS A CA 1
ATOM 930 C C . LYS A 1 124 ? 13.669 -20.888 -0.266 1.00 98.19 124 LYS A C 1
ATOM 932 O O . LYS A 1 124 ? 13.765 -22.123 -0.243 1.00 98.19 124 LYS A O 1
ATOM 937 N N . ASP A 1 125 ? 12.682 -20.234 -0.825 1.00 98.31 125 ASP A N 1
ATOM 938 C CA . ASP A 1 125 ? 11.364 -20.815 -0.969 1.00 98.31 125 ASP A CA 1
ATOM 939 C C . ASP A 1 125 ? 11.183 -21.419 -2.358 1.00 98.31 125 ASP A C 1
ATOM 941 O O . ASP A 1 125 ? 11.821 -21.025 -3.339 1.00 98.31 125 ASP A O 1
ATOM 945 N N . ASP A 1 126 ? 10.350 -22.451 -2.434 1.00 98.75 126 ASP A N 1
ATOM 946 C CA . ASP A 1 126 ? 9.988 -23.131 -3.671 1.00 98.75 126 ASP A CA 1
ATOM 947 C C . ASP A 1 126 ? 8.471 -22.926 -3.903 1.00 98.75 126 ASP A C 1
ATOM 949 O O . ASP A 1 126 ? 7.641 -23.524 -3.222 1.00 98.75 126 ASP A O 1
ATOM 953 N N . LEU A 1 127 ? 8.104 -22.063 -4.857 1.00 98.19 127 LEU A N 1
ATOM 954 C CA . LEU A 1 127 ? 6.725 -21.665 -5.176 1.00 98.19 127 LEU A CA 1
ATOM 955 C C . LEU A 1 127 ? 6.293 -22.206 -6.545 1.00 98.19 127 LEU A C 1
ATOM 957 O O . LEU A 1 127 ? 6.998 -22.042 -7.546 1.00 98.19 127 LEU A O 1
ATOM 961 N N . VAL A 1 128 ? 5.099 -22.797 -6.608 1.00 98.81 128 VAL A N 1
ATOM 962 C CA . VAL A 1 128 ? 4.484 -23.310 -7.840 1.00 98.81 128 VAL A CA 1
ATOM 963 C C . VAL A 1 128 ? 3.025 -22.856 -7.926 1.00 98.81 128 VAL A C 1
ATOM 965 O O . VAL A 1 128 ? 2.214 -23.308 -7.123 1.00 98.81 128 VAL A O 1
ATOM 968 N N . GLY A 1 129 ? 2.684 -22.015 -8.907 1.00 95.75 129 GLY A N 1
ATOM 969 C CA . GLY A 1 129 ? 1.318 -21.521 -9.136 1.00 95.75 129 GLY A CA 1
ATOM 970 C C . GLY A 1 129 ? 0.395 -22.649 -9.580 1.00 95.75 129 GLY A C 1
ATOM 971 O O . GLY A 1 129 ? -0.423 -23.140 -8.810 1.00 95.75 129 GLY A O 1
ATOM 972 N N . GLY A 1 130 ? 0.663 -23.210 -10.756 1.00 97.88 130 GLY A N 1
ATOM 973 C CA . GLY A 1 130 ? -0.043 -24.370 -11.274 1.00 97.88 130 GLY A CA 1
ATOM 974 C C . GLY A 1 130 ? -0.819 -24.037 -12.537 1.00 97.88 130 GLY A C 1
ATOM 975 O O . GLY A 1 130 ? -0.233 -24.025 -13.619 1.00 97.88 130 GLY A O 1
ATOM 976 N N . SER A 1 131 ? -2.143 -23.938 -12.456 1.00 95.38 131 SER A N 1
ATOM 977 C CA . SER A 1 131 ? -2.970 -23.567 -13.605 1.00 95.38 131 SER A CA 1
ATOM 978 C C . SER A 1 131 ? -3.957 -22.466 -13.260 1.00 95.38 131 SER A C 1
ATOM 980 O O . SER A 1 131 ? -4.853 -22.716 -12.466 1.00 95.38 131 SER A O 1
ATOM 982 N N . GLY A 1 132 ? -3.926 -21.375 -14.007 1.00 82.31 132 GLY A N 1
ATOM 983 C CA . GLY A 1 132 ? -4.684 -20.153 -13.791 1.00 82.31 132 GLY A CA 1
ATOM 984 C C . GLY A 1 132 ? -3.743 -18.968 -13.957 1.00 82.31 132 GLY A C 1
ATOM 985 O O . GLY A 1 132 ? -2.611 -19.147 -14.371 1.00 82.31 132 GLY A O 1
ATOM 986 N N . ALA A 1 133 ? -4.240 -17.756 -13.759 1.00 72.81 133 ALA A N 1
ATOM 987 C CA . ALA A 1 133 ? -3.381 -16.577 -13.737 1.00 72.81 133 ALA A CA 1
ATOM 988 C C . ALA A 1 133 ? -2.900 -16.368 -12.300 1.00 72.81 133 ALA A C 1
ATOM 990 O O . ALA A 1 133 ? -3.668 -15.864 -11.475 1.00 72.81 133 ALA A O 1
ATOM 991 N N . ASP A 1 134 ? -1.671 -16.788 -12.016 1.00 76.38 134 ASP A N 1
ATOM 992 C CA . ASP A 1 134 ? -1.125 -16.865 -10.665 1.00 76.38 134 ASP A CA 1
ATOM 993 C C . ASP A 1 134 ? -0.209 -15.674 -10.341 1.00 76.38 134 ASP A C 1
ATOM 995 O O . ASP A 1 134 ? 0.428 -15.075 -11.209 1.00 76.38 134 ASP A O 1
ATOM 999 N N . ILE A 1 135 ? -0.110 -15.328 -9.058 1.00 70.50 135 ILE A N 1
ATOM 1000 C CA . ILE A 1 135 ? 0.809 -14.318 -8.525 1.00 70.50 135 ILE A CA 1
ATOM 1001 C C . ILE A 1 135 ? 1.776 -15.006 -7.568 1.00 70.50 135 ILE A C 1
ATOM 1003 O O . ILE A 1 135 ? 1.374 -15.499 -6.520 1.00 70.50 135 ILE A O 1
ATOM 1007 N N . LEU A 1 136 ? 3.068 -15.004 -7.888 1.00 86.88 136 LEU A N 1
ATOM 1008 C CA . LEU A 1 136 ? 4.120 -15.615 -7.076 1.00 86.88 136 LEU A CA 1
ATOM 1009 C C . LEU A 1 136 ? 5.129 -14.556 -6.630 1.00 86.88 136 LEU A C 1
ATOM 1011 O O . LEU A 1 136 ? 5.687 -13.824 -7.451 1.00 86.88 136 LEU A O 1
ATOM 1015 N N . LYS A 1 137 ? 5.407 -14.503 -5.327 1.00 81.62 137 LYS A N 1
ATOM 1016 C CA . LYS A 1 137 ? 6.385 -13.587 -4.723 1.00 81.62 137 LYS A CA 1
ATOM 1017 C C . LYS A 1 137 ? 7.354 -14.365 -3.835 1.00 81.62 137 LYS A C 1
ATOM 1019 O O . LYS A 1 137 ? 6.918 -14.912 -2.828 1.00 81.62 137 LYS A O 1
ATOM 1024 N N . GLY A 1 138 ? 8.639 -14.399 -4.190 1.00 84.88 138 GLY A N 1
ATOM 1025 C CA . GLY A 1 138 ? 9.684 -15.031 -3.369 1.00 84.88 138 GLY A CA 1
ATOM 1026 C C . GLY A 1 138 ? 9.962 -14.237 -2.094 1.00 84.88 138 GLY A C 1
ATOM 1027 O O . GLY A 1 138 ? 9.888 -14.777 -0.997 1.00 84.88 138 GLY A O 1
ATOM 1028 N N . ASN A 1 139 ? 10.064 -12.911 -2.243 1.00 85.25 139 ASN A N 1
ATOM 1029 C CA . ASN A 1 139 ? 10.473 -11.950 -1.217 1.00 85.25 139 ASN A CA 1
ATOM 1030 C C . ASN A 1 139 ? 11.963 -12.095 -0.871 1.00 85.25 139 ASN A C 1
ATOM 1032 O O . ASN A 1 139 ? 12.788 -11.799 -1.723 1.00 85.25 139 ASN A O 1
ATOM 1036 N N . ALA A 1 140 ? 12.350 -12.379 0.371 1.00 86.56 140 ALA A N 1
ATOM 1037 C CA . ALA A 1 140 ? 13.757 -12.382 0.752 1.00 86.56 140 ALA A CA 1
ATOM 1038 C C . ALA A 1 140 ? 14.322 -13.797 0.723 1.00 86.56 140 ALA A C 1
ATOM 1040 O O . ALA A 1 140 ? 14.005 -14.583 1.602 1.00 86.56 140 ALA A O 1
ATOM 1041 N N . GLY A 1 141 ? 15.251 -14.097 -0.175 1.00 94.31 141 GLY A N 1
ATOM 1042 C CA . GLY A 1 141 ? 15.781 -15.444 -0.287 1.00 94.31 141 GLY A CA 1
ATOM 1043 C C . GLY A 1 141 ? 16.425 -15.725 -1.627 1.00 94.31 141 GLY A C 1
ATOM 1044 O O . GLY A 1 141 ? 16.442 -14.887 -2.507 1.00 94.31 141 GLY A O 1
ATOM 1045 N N . ASP A 1 142 ? 17.009 -16.914 -1.772 1.00 97.94 142 ASP A N 1
ATOM 1046 C CA . ASP A 1 142 ? 17.402 -17.405 -3.099 1.00 97.94 142 ASP A CA 1
ATOM 1047 C C . ASP A 1 142 ? 16.281 -18.325 -3.608 1.00 97.94 142 ASP A C 1
ATOM 1049 O O . ASP A 1 142 ? 16.404 -19.556 -3.514 1.00 97.94 142 ASP A O 1
ATOM 1053 N N . ASP A 1 143 ? 15.198 -17.759 -4.112 1.00 98.38 143 ASP A N 1
ATOM 1054 C CA . ASP A 1 143 ? 13.919 -18.445 -4.282 1.00 98.38 143 ASP A CA 1
ATOM 1055 C C . ASP A 1 143 ? 13.771 -19.113 -5.655 1.00 98.38 143 ASP A C 1
ATOM 1057 O O . ASP A 1 143 ? 14.544 -18.898 -6.600 1.00 98.38 143 ASP A O 1
ATOM 1061 N N . ARG A 1 144 ? 12.777 -19.996 -5.776 1.00 98.75 144 ARG A N 1
ATOM 1062 C CA . ARG A 1 144 ? 12.381 -20.607 -7.048 1.00 98.75 144 ARG A CA 1
ATOM 1063 C C . ARG A 1 144 ? 10.888 -20.471 -7.267 1.00 98.75 144 ARG A C 1
ATOM 1065 O O . ARG A 1 144 ? 10.101 -20.981 -6.481 1.00 98.75 144 ARG A O 1
ATOM 1072 N N . LEU A 1 145 ? 10.512 -19.832 -8.365 1.00 98.50 145 LEU A N 1
ATOM 1073 C CA . LEU A 1 145 ? 9.133 -19.534 -8.723 1.00 98.50 145 LEU A CA 1
ATOM 1074 C C . LEU A 1 145 ? 8.807 -20.164 -10.082 1.00 98.50 145 LEU A C 1
ATOM 1076 O O . LEU A 1 145 ? 9.498 -19.910 -11.073 1.00 98.50 145 LEU A O 1
ATOM 1080 N N . TRP A 1 146 ? 7.733 -20.950 -10.134 1.00 98.75 146 TRP A N 1
ATOM 1081 C CA . TRP A 1 146 ? 7.166 -21.520 -11.359 1.00 98.75 146 TRP A CA 1
ATOM 1082 C C . TRP A 1 146 ? 5.688 -21.144 -11.492 1.00 98.75 146 TRP A C 1
ATOM 1084 O O . TRP A 1 146 ? 4.882 -21.649 -10.716 1.00 98.75 146 TRP A O 1
ATOM 1094 N N . GLY A 1 147 ? 5.335 -20.314 -12.478 1.00 96.00 147 GLY A N 1
ATOM 1095 C CA . GLY A 1 147 ? 3.950 -19.896 -12.745 1.00 96.00 147 GLY A CA 1
ATOM 1096 C C . GLY A 1 147 ? 3.091 -21.075 -13.198 1.00 96.00 147 GLY A C 1
ATOM 1097 O O . GLY A 1 147 ? 2.295 -21.607 -12.434 1.00 96.00 147 GLY A O 1
ATOM 1098 N N . GLY A 1 148 ? 3.395 -21.635 -14.369 1.00 98.19 148 GLY A N 1
ATOM 1099 C CA . GLY A 1 148 ? 2.804 -22.882 -14.845 1.00 98.19 148 GLY A CA 1
ATOM 1100 C C . GLY A 1 148 ? 1.977 -22.713 -16.115 1.00 98.19 148 GLY A C 1
ATOM 1101 O O . GLY A 1 148 ? 2.526 -22.766 -17.218 1.00 98.19 148 GLY A O 1
ATOM 1102 N N . GLN A 1 149 ? 0.652 -22.723 -16.006 1.00 96.12 149 GLN A N 1
ATOM 1103 C CA . GLN A 1 149 ? -0.266 -22.498 -17.125 1.00 96.12 149 GLN A CA 1
ATOM 1104 C C . GLN A 1 149 ? -1.152 -21.298 -16.833 1.00 96.12 149 GLN A C 1
ATOM 1106 O O . GLN A 1 149 ? -1.971 -21.402 -15.940 1.00 96.12 149 GLN A O 1
ATOM 1111 N N . GLY A 1 150 ? -1.182 -20.324 -17.729 1.00 85.06 150 GLY A N 1
ATOM 1112 C CA . GLY A 1 150 ? -1.964 -19.102 -17.589 1.00 85.06 150 GLY A CA 1
ATOM 1113 C C . GLY A 1 150 ? -1.028 -17.905 -17.614 1.00 85.06 150 GLY A C 1
ATOM 1114 O O . GLY A 1 150 ? 0.169 -18.081 -17.767 1.00 85.06 150 GLY A O 1
ATOM 1115 N N . ASP A 1 151 ? -1.592 -16.703 -17.607 1.00 80.06 151 ASP A N 1
ATOM 1116 C CA . ASP A 1 151 ? -0.794 -15.480 -17.686 1.00 80.06 151 ASP A CA 1
ATOM 1117 C C . ASP A 1 151 ? -0.384 -15.102 -16.251 1.00 80.06 151 ASP A C 1
ATOM 1119 O O . ASP A 1 151 ? -1.218 -14.594 -15.496 1.00 80.06 151 ASP A O 1
ATOM 1123 N N . ASP A 1 152 ? 0.863 -15.388 -15.877 1.00 80.50 152 ASP A N 1
ATOM 1124 C CA . ASP A 1 152 ? 1.338 -15.353 -14.489 1.00 80.50 152 ASP A CA 1
ATOM 1125 C C . ASP A 1 152 ? 2.177 -14.100 -14.168 1.00 80.50 152 ASP A C 1
ATOM 1127 O O . ASP A 1 152 ? 2.852 -13.530 -15.028 1.00 80.50 152 ASP A O 1
ATOM 1131 N N . LEU A 1 153 ? 2.198 -13.678 -12.898 1.00 78.06 153 LEU A N 1
ATOM 1132 C CA . LEU A 1 153 ? 3.074 -12.623 -12.371 1.00 78.06 153 LEU A CA 1
ATOM 1133 C C . LEU A 1 153 ? 4.059 -13.204 -11.353 1.00 78.06 153 LEU A C 1
ATOM 1135 O O . LEU A 1 153 ? 3.670 -13.620 -10.265 1.00 78.06 153 LEU A O 1
ATOM 1139 N N . LEU A 1 154 ? 5.352 -13.168 -11.667 1.00 91.88 154 LEU A N 1
ATOM 1140 C CA . LEU A 1 154 ? 6.421 -13.674 -10.807 1.00 91.88 154 LEU A CA 1
ATOM 1141 C C . LEU A 1 154 ? 7.330 -12.528 -10.362 1.00 91.88 154 LEU A C 1
ATOM 1143 O O . LEU A 1 154 ? 7.861 -11.797 -11.196 1.00 91.88 154 LEU A O 1
ATOM 1147 N N . ARG A 1 155 ? 7.579 -12.403 -9.058 1.00 87.81 155 ARG A N 1
ATOM 1148 C CA . ARG A 1 155 ? 8.556 -11.464 -8.489 1.00 87.81 155 ARG A CA 1
ATOM 1149 C C . ARG A 1 155 ? 9.518 -12.213 -7.572 1.00 87.81 155 ARG A C 1
ATOM 1151 O O . ARG A 1 155 ? 9.077 -12.763 -6.569 1.00 87.81 155 ARG A O 1
ATOM 1158 N N . GLY A 1 156 ? 10.809 -12.194 -7.908 1.00 87.38 156 GLY A N 1
ATOM 1159 C CA . GLY A 1 156 ? 11.863 -12.831 -7.107 1.00 87.38 156 GLY A CA 1
ATOM 1160 C C . GLY A 1 156 ? 11.979 -12.173 -5.736 1.00 87.38 156 GLY A C 1
ATOM 1161 O O . GLY A 1 156 ? 11.513 -12.722 -4.746 1.00 87.38 156 GLY A O 1
ATOM 1162 N N . GLY A 1 157 ? 12.412 -10.912 -5.718 1.00 85.88 157 GLY A N 1
ATOM 1163 C CA . GLY A 1 157 ? 12.543 -10.124 -4.496 1.00 85.88 157 GLY A CA 1
ATOM 1164 C C . GLY A 1 157 ? 14.004 -9.793 -4.224 1.00 85.88 157 GLY A C 1
ATOM 1165 O O . GLY A 1 157 ? 14.599 -9.062 -5.007 1.00 85.88 157 GLY A O 1
ATOM 1166 N N . THR A 1 158 ? 14.576 -10.223 -3.104 1.00 87.25 158 THR A N 1
ATOM 1167 C CA . THR A 1 158 ? 16.000 -10.030 -2.809 1.00 87.25 158 THR A CA 1
ATOM 1168 C C . THR A 1 158 ? 16.715 -11.364 -2.717 1.00 87.25 158 THR A C 1
ATOM 1170 O O . THR A 1 158 ? 16.386 -12.138 -1.830 1.00 87.25 158 THR A O 1
ATOM 1173 N N . GLY A 1 159 ? 17.792 -11.541 -3.473 1.00 92.56 159 GLY A N 1
ATOM 1174 C CA . GLY A 1 159 ? 18.649 -12.723 -3.446 1.00 92.56 159 GLY A CA 1
ATOM 1175 C C . GLY A 1 159 ? 18.869 -13.260 -4.855 1.00 92.56 159 GLY A C 1
ATOM 1176 O O . GLY A 1 159 ? 18.740 -12.539 -5.829 1.00 92.56 159 GLY A O 1
ATOM 1177 N N . HIS A 1 160 ? 19.354 -14.486 -4.996 1.00 96.19 160 HIS A N 1
ATOM 1178 C CA . HIS A 1 160 ? 19.588 -15.065 -6.318 1.00 96.19 160 HIS A CA 1
ATOM 1179 C C . HIS A 1 160 ? 18.421 -15.958 -6.729 1.00 96.19 160 HIS A C 1
ATOM 1181 O O . HIS A 1 160 ? 18.453 -17.174 -6.482 1.00 96.19 160 HIS A O 1
ATOM 1187 N N . ASP A 1 161 ? 17.441 -15.374 -7.415 1.00 97.81 161 ASP A N 1
ATOM 1188 C CA . ASP A 1 161 ? 16.175 -16.045 -7.686 1.00 97.81 161 ASP A CA 1
ATOM 1189 C C . ASP A 1 161 ? 16.152 -16.787 -9.028 1.00 97.81 161 ASP A C 1
ATOM 1191 O O . ASP A 1 161 ? 16.908 -16.520 -9.971 1.00 97.81 161 ASP A O 1
ATOM 1195 N N . GLN A 1 162 ? 15.260 -17.773 -9.122 1.00 98.50 162 GLN A N 1
ATOM 1196 C CA . GLN A 1 162 ? 14.945 -18.498 -10.351 1.00 98.50 162 GLN A CA 1
ATOM 1197 C C . GLN A 1 162 ? 13.462 -18.357 -10.670 1.00 98.50 162 GLN A C 1
ATOM 1199 O O . GLN A 1 162 ? 12.631 -18.935 -9.980 1.00 98.50 162 GLN A O 1
ATOM 1204 N N . LEU A 1 163 ? 13.137 -17.642 -11.745 1.00 98.62 163 LEU A N 1
ATOM 1205 C CA . LEU A 1 163 ? 11.764 -17.401 -12.182 1.00 98.62 163 LEU A CA 1
ATOM 1206 C C . LEU A 1 163 ? 11.498 -18.129 -13.503 1.00 98.62 163 LEU A C 1
ATOM 1208 O O . LEU A 1 163 ? 12.295 -18.057 -14.448 1.00 98.62 163 LEU A O 1
ATOM 1212 N N . ASN A 1 164 ? 10.364 -18.817 -13.581 1.00 98.81 164 ASN A N 1
ATOM 1213 C CA . ASN A 1 164 ? 9.889 -19.497 -14.778 1.00 98.81 164 ASN A CA 1
ATOM 1214 C C . ASN A 1 164 ? 8.387 -19.241 -14.967 1.00 98.81 164 ASN A C 1
ATOM 1216 O O . ASN A 1 164 ? 7.600 -19.758 -14.180 1.00 98.81 164 ASN A O 1
ATOM 1220 N N . GLY A 1 165 ? 8.015 -18.464 -15.987 1.00 97.00 165 GLY A N 1
ATOM 1221 C CA . GLY A 1 165 ? 6.617 -18.132 -16.290 1.00 97.00 165 GLY A CA 1
ATOM 1222 C C . GLY A 1 165 ? 5.819 -19.380 -16.660 1.00 97.00 165 GLY A C 1
ATOM 1223 O O . GLY A 1 165 ? 4.990 -19.847 -15.891 1.00 97.00 165 GLY A O 1
ATOM 1224 N N . GLY A 1 166 ? 6.203 -20.050 -17.745 1.00 98.38 166 GLY A N 1
ATOM 1225 C CA . GLY A 1 166 ? 5.637 -21.346 -18.110 1.00 98.38 166 GLY A CA 1
ATOM 1226 C C . GLY A 1 166 ? 4.913 -21.290 -19.445 1.00 98.38 166 GLY A C 1
ATOM 1227 O O . GLY A 1 166 ? 5.564 -21.247 -20.486 1.00 98.38 166 GLY A O 1
ATOM 1228 N N . ASN A 1 167 ? 3.591 -21.454 -19.470 1.00 96.06 167 ASN A N 1
ATOM 1229 C CA . ASN A 1 167 ? 2.796 -21.193 -20.671 1.00 96.06 167 ASN A CA 1
ATOM 1230 C C . ASN A 1 167 ? 1.796 -20.090 -20.368 1.00 96.06 167 ASN A C 1
ATOM 1232 O O . ASN A 1 167 ? 0.982 -20.292 -19.483 1.00 96.06 167 ASN A O 1
ATOM 1236 N N . GLY A 1 168 ? 1.706 -19.099 -21.240 1.00 89.00 168 GLY A N 1
ATOM 1237 C CA . GLY A 1 168 ? 0.912 -17.900 -21.014 1.00 89.00 168 GLY A CA 1
ATOM 1238 C C . GLY A 1 168 ? 1.763 -16.689 -21.340 1.00 89.00 168 GLY A C 1
ATOM 1239 O O . GLY A 1 168 ? 2.908 -16.846 -21.739 1.00 89.00 168 GLY A O 1
ATOM 1240 N N . ASN A 1 169 ? 1.175 -15.503 -21.296 1.00 83.62 169 ASN A N 1
ATOM 1241 C CA . ASN A 1 169 ? 1.926 -14.261 -21.416 1.00 83.62 169 ASN A CA 1
ATOM 1242 C C . ASN A 1 169 ? 2.289 -13.804 -20.009 1.00 83.62 169 ASN A C 1
ATOM 1244 O O . ASN A 1 169 ? 1.455 -13.216 -19.319 1.00 83.62 169 ASN A O 1
ATOM 1248 N N . ASP A 1 170 ? 3.519 -14.081 -19.604 1.00 86.62 170 ASP A N 1
ATOM 1249 C CA . ASP A 1 170 ? 3.923 -13.956 -18.210 1.00 86.62 170 ASP A CA 1
ATOM 1250 C C . ASP A 1 170 ? 4.646 -12.632 -17.948 1.00 86.62 170 ASP A C 1
ATOM 1252 O O . ASP A 1 170 ? 5.292 -12.056 -18.827 1.00 86.62 170 ASP A O 1
ATOM 1256 N N . VAL A 1 171 ? 4.573 -12.139 -16.713 1.00 84.81 171 VAL A N 1
ATOM 1257 C CA . VAL A 1 171 ? 5.322 -10.972 -16.238 1.00 84.81 171 VAL A CA 1
ATOM 1258 C C . VAL A 1 171 ? 6.328 -11.420 -15.189 1.00 84.81 171 VAL A C 1
ATOM 1260 O O . VAL A 1 171 ? 5.970 -11.806 -14.081 1.00 84.81 171 VAL A O 1
ATOM 1263 N N . LEU A 1 172 ? 7.612 -11.325 -15.522 1.00 94.88 172 LEU A N 1
ATOM 1264 C CA . LEU A 1 172 ? 8.716 -11.661 -14.634 1.00 94.88 172 LEU A CA 1
ATOM 1265 C C . LEU A 1 172 ? 9.384 -10.371 -14.159 1.00 94.88 172 LEU A C 1
ATOM 1267 O O . LEU A 1 172 ? 9.933 -9.608 -14.957 1.00 94.88 172 LEU A O 1
ATOM 1271 N N . VAL A 1 173 ? 9.320 -10.122 -12.855 1.00 86.50 173 VAL A N 1
ATOM 1272 C CA . VAL A 1 173 ? 9.867 -8.938 -12.197 1.00 86.50 173 VAL A CA 1
ATOM 1273 C C . VAL A 1 173 ? 11.162 -9.301 -11.487 1.00 86.50 173 VAL A C 1
ATOM 1275 O O . VAL A 1 173 ? 11.170 -10.059 -10.518 1.00 86.50 173 VAL A O 1
ATOM 1278 N N . ASP A 1 174 ? 12.236 -8.711 -11.993 1.00 86.19 174 ASP A N 1
ATOM 1279 C CA . ASP A 1 174 ? 13.598 -8.805 -11.483 1.00 86.19 174 ASP A CA 1
ATOM 1280 C C . ASP A 1 174 ? 13.732 -8.132 -10.110 1.00 86.19 174 ASP A C 1
ATOM 1282 O O . ASP A 1 174 ? 13.053 -7.138 -9.810 1.00 86.19 174 ASP A O 1
ATOM 1286 N N . GLY A 1 175 ? 14.624 -8.683 -9.293 1.00 81.56 175 GLY A N 1
ATOM 1287 C CA . GLY A 1 175 ? 14.885 -8.284 -7.921 1.00 81.56 175 GLY A CA 1
ATOM 1288 C C . GLY A 1 175 ? 16.294 -7.740 -7.664 1.00 81.56 175 GLY A C 1
ATOM 1289 O O . GLY A 1 175 ? 17.030 -7.319 -8.561 1.00 81.56 175 GLY A O 1
ATOM 1290 N N . ASP A 1 176 ? 16.676 -7.717 -6.389 1.00 81.19 176 ASP A N 1
ATOM 1291 C CA . ASP A 1 176 ? 18.074 -7.600 -5.979 1.00 81.19 176 ASP A CA 1
ATOM 1292 C C . ASP A 1 176 ? 18.783 -8.931 -6.140 1.00 81.19 176 ASP A C 1
ATOM 1294 O O . ASP A 1 176 ? 18.220 -9.931 -5.756 1.00 81.19 176 ASP A O 1
ATOM 1298 N N . GLY A 1 177 ? 20.055 -8.933 -6.548 1.00 85.25 177 GLY A N 1
ATOM 1299 C CA . GLY A 1 177 ? 20.908 -10.126 -6.485 1.00 85.25 177 GLY A CA 1
ATOM 1300 C C . GLY A 1 177 ? 21.184 -10.782 -7.833 1.00 85.25 177 GLY A C 1
ATOM 1301 O O . GLY A 1 177 ? 22.180 -11.482 -7.951 1.00 85.25 177 GLY A O 1
ATOM 1302 N N . GLY A 1 178 ? 20.474 -10.430 -8.898 1.00 91.12 178 GLY A N 1
ATOM 1303 C CA . GLY A 1 178 ? 20.771 -10.916 -10.244 1.00 91.12 178 GLY A CA 1
ATOM 1304 C C . GLY A 1 178 ? 20.185 -12.303 -10.467 1.00 91.12 178 GLY A C 1
ATOM 1305 O O . GLY A 1 178 ? 20.784 -13.324 -10.103 1.00 91.12 178 GLY A O 1
ATOM 1306 N N . ASP A 1 179 ? 19.028 -12.301 -11.115 1.00 96.12 179 ASP A N 1
ATOM 1307 C CA . ASP A 1 179 ? 18.122 -13.440 -11.164 1.00 96.12 179 ASP A CA 1
ATOM 1308 C C . ASP A 1 179 ? 18.250 -14.224 -12.460 1.00 96.12 179 ASP A C 1
ATOM 1310 O O . ASP A 1 179 ? 18.726 -13.732 -13.485 1.00 96.12 179 ASP A O 1
ATOM 1314 N N . ARG A 1 180 ? 17.786 -15.470 -12.452 1.00 97.88 180 ARG A N 1
ATOM 1315 C CA . ARG A 1 180 ? 17.645 -16.280 -13.661 1.00 97.88 180 ARG A CA 1
ATOM 1316 C C . ARG A 1 180 ? 16.174 -16.361 -14.053 1.00 97.88 180 ARG A C 1
ATOM 1318 O O . ARG A 1 180 ? 15.399 -17.035 -13.388 1.00 97.88 180 ARG A O 1
ATOM 1325 N N . MET A 1 181 ? 15.821 -15.764 -15.185 1.00 98.50 181 MET A N 1
ATOM 1326 C CA . MET A 1 181 ? 14.445 -15.665 -15.676 1.00 98.50 181 MET A CA 1
ATOM 1327 C C . MET A 1 181 ? 14.229 -16.476 -16.961 1.00 98.50 181 MET A C 1
ATOM 1329 O O . MET A 1 181 ? 15.070 -16.500 -17.866 1.00 98.50 181 MET A O 1
ATOM 1333 N N . THR A 1 182 ? 13.090 -17.154 -17.042 1.00 98.56 182 THR A N 1
ATOM 1334 C CA . THR A 1 182 ? 12.636 -17.935 -18.203 1.00 98.56 182 THR A CA 1
ATOM 1335 C C . THR A 1 182 ? 11.172 -17.591 -18.452 1.00 98.56 182 THR A C 1
ATOM 1337 O O . THR A 1 182 ? 10.359 -17.857 -17.574 1.00 98.56 182 THR A O 1
ATOM 1340 N N . GLY A 1 183 ? 10.835 -16.996 -19.593 1.00 97.00 183 GLY A N 1
ATOM 1341 C CA . GLY A 1 183 ? 9.443 -16.646 -19.911 1.00 97.00 183 GLY A CA 1
ATOM 1342 C C . GLY A 1 183 ? 8.629 -17.900 -20.221 1.00 97.00 183 GLY A C 1
ATOM 1343 O O . GLY A 1 183 ? 7.636 -18.201 -19.570 1.00 97.00 183 GLY A O 1
ATOM 1344 N N . GLY A 1 184 ? 9.171 -18.756 -21.084 1.00 97.81 184 GLY A N 1
ATOM 1345 C CA . GLY A 1 184 ? 8.541 -19.989 -21.514 1.00 97.81 184 GLY A CA 1
ATOM 1346 C C . GLY A 1 184 ? 7.794 -19.808 -22.831 1.00 97.81 184 GLY A C 1
ATOM 1347 O O . GLY A 1 184 ? 8.384 -19.536 -23.876 1.00 97.81 184 GLY A O 1
ATOM 1348 N N . ARG A 1 185 ? 6.503 -20.139 -22.848 1.00 95.06 185 ARG A N 1
ATOM 1349 C CA . ARG A 1 185 ? 5.666 -20.040 -24.044 1.00 95.06 185 ARG A CA 1
ATOM 1350 C C . ARG A 1 185 ? 4.683 -18.895 -23.904 1.00 95.06 185 ARG A C 1
ATOM 1352 O O . ARG A 1 185 ? 3.605 -19.115 -23.373 1.00 95.06 185 ARG A O 1
ATOM 1359 N N . GLY A 1 186 ? 4.914 -17.831 -24.646 1.00 91.56 186 GLY A N 1
ATOM 1360 C CA . GLY A 1 186 ? 3.927 -16.779 -24.806 1.00 91.56 186 GLY A CA 1
ATOM 1361 C C . GLY A 1 186 ? 4.550 -15.573 -25.453 1.00 91.56 186 GLY A C 1
ATOM 1362 O O . GLY A 1 186 ? 5.457 -15.717 -26.274 1.00 91.56 186 GLY A O 1
ATOM 1363 N N . ALA A 1 187 ? 3.984 -14.414 -25.152 1.00 85.75 187 ALA A N 1
ATOM 1364 C CA . ALA A 1 187 ? 4.645 -13.135 -25.296 1.00 85.75 187 ALA A CA 1
ATOM 1365 C C . ALA A 1 187 ? 4.904 -12.598 -23.889 1.00 85.75 187 ALA A C 1
ATOM 1367 O O . ALA A 1 187 ? 3.986 -12.076 -23.257 1.00 85.75 187 ALA A O 1
ATOM 1368 N N . ASP A 1 188 ? 6.140 -12.736 -23.427 1.00 90.44 188 ASP A N 1
ATOM 1369 C CA . ASP A 1 188 ? 6.480 -12.532 -22.023 1.00 90.44 188 ASP A CA 1
ATOM 1370 C C . ASP A 1 188 ? 7.111 -11.157 -21.784 1.00 90.44 188 ASP A C 1
ATOM 1372 O O . ASP A 1 188 ? 7.816 -10.592 -22.631 1.00 90.44 188 ASP A O 1
ATOM 1376 N N . GLN A 1 189 ? 6.865 -10.611 -20.598 1.00 88.94 189 GLN A N 1
ATOM 1377 C CA . GLN A 1 189 ? 7.421 -9.355 -20.127 1.00 88.94 189 GLN A CA 1
ATOM 1378 C C . GLN A 1 189 ? 8.504 -9.617 -19.082 1.00 88.94 189 GLN A C 1
ATOM 1380 O O . GLN A 1 189 ? 8.229 -10.152 -18.013 1.00 88.94 189 GLN A O 1
ATOM 1385 N N . PHE A 1 190 ? 9.713 -9.111 -19.320 1.00 94.50 190 PHE A N 1
ATOM 1386 C CA . PHE A 1 190 ? 10.783 -9.102 -18.318 1.00 94.50 190 PHE A CA 1
ATOM 1387 C C . PHE A 1 190 ? 10.994 -7.680 -17.805 1.00 94.50 190 PHE A C 1
ATOM 1389 O O . PHE A 1 190 ? 11.516 -6.818 -18.517 1.00 94.50 190 PHE A O 1
ATOM 1396 N N . GLN A 1 191 ? 10.573 -7.415 -16.574 1.00 89.19 191 GLN A N 1
ATOM 1397 C CA . GLN A 1 191 ? 10.753 -6.129 -15.915 1.00 89.19 191 GLN A CA 1
ATOM 1398 C C . GLN A 1 191 ? 12.080 -6.119 -15.156 1.00 89.19 191 GLN A C 1
ATOM 1400 O O . GLN A 1 191 ? 12.196 -6.767 -14.125 1.00 89.19 191 GLN A O 1
ATOM 1405 N N . LEU A 1 192 ? 13.060 -5.361 -15.651 1.00 88.62 192 LEU A N 1
ATOM 1406 C CA . LEU A 1 192 ? 14.416 -5.340 -15.088 1.00 88.62 192 LEU A CA 1
ATOM 1407 C C . LEU A 1 192 ? 14.590 -4.317 -13.963 1.00 88.62 192 LEU A C 1
ATOM 1409 O O . LEU A 1 192 ? 14.103 -3.181 -14.054 1.00 88.62 192 LEU A O 1
ATOM 1413 N N . ALA A 1 193 ? 15.377 -4.687 -12.953 1.00 80.62 193 ALA A N 1
ATOM 1414 C CA . ALA A 1 193 ? 15.817 -3.784 -11.904 1.00 80.62 193 ALA A CA 1
ATOM 1415 C C . ALA A 1 193 ? 16.955 -2.876 -12.414 1.00 80.62 193 ALA A C 1
ATOM 1417 O O . ALA A 1 193 ? 17.818 -3.266 -13.202 1.00 80.62 193 ALA A O 1
ATOM 1418 N N . VAL A 1 194 ? 16.957 -1.606 -11.991 1.00 79.88 194 VAL A N 1
ATOM 1419 C CA . VAL A 1 194 ? 17.992 -0.623 -12.358 1.00 79.88 194 VAL A CA 1
ATOM 1420 C C . VAL A 1 194 ? 18.296 0.317 -11.197 1.00 79.88 194 VAL A C 1
ATOM 1422 O O . VAL A 1 194 ? 17.473 0.517 -10.305 1.00 79.88 194 VAL A O 1
ATOM 1425 N N . GLY A 1 195 ? 19.457 0.976 -11.234 1.00 72.06 195 GLY A N 1
ATOM 1426 C CA . GLY A 1 195 ? 19.814 1.993 -10.238 1.00 72.06 195 GLY A CA 1
ATOM 1427 C C . GLY A 1 195 ? 20.373 1.445 -8.932 1.00 72.06 195 GLY A C 1
ATOM 1428 O O . GLY A 1 195 ? 20.541 2.211 -7.985 1.00 72.06 195 GLY A O 1
ATOM 1429 N N . ILE A 1 196 ? 20.689 0.154 -8.886 1.00 69.75 196 ILE A N 1
ATOM 1430 C CA . ILE A 1 196 ? 21.133 -0.521 -7.675 1.00 69.75 196 ILE A CA 1
ATOM 1431 C C . ILE A 1 196 ? 22.633 -0.807 -7.802 1.00 69.75 196 ILE A C 1
ATOM 1433 O O . ILE A 1 196 ? 23.122 -1.376 -8.784 1.00 69.75 196 ILE A O 1
ATOM 1437 N N . ALA A 1 197 ? 23.402 -0.297 -6.840 1.00 69.69 197 ALA A N 1
ATOM 1438 C CA . ALA A 1 197 ? 24.856 -0.269 -6.923 1.00 69.69 197 ALA A CA 1
ATOM 1439 C C . ALA A 1 197 ? 25.458 -1.669 -6.741 1.00 69.69 197 ALA A C 1
ATOM 1441 O O . ALA A 1 197 ? 25.176 -2.343 -5.757 1.00 69.69 197 ALA A O 1
ATOM 1442 N N . ASN A 1 198 ? 26.372 -2.054 -7.639 1.00 74.00 198 ASN A N 1
ATOM 1443 C CA . ASN A 1 198 ? 27.040 -3.364 -7.645 1.00 74.00 198 ASN A CA 1
ATOM 1444 C C . ASN A 1 198 ? 26.089 -4.563 -7.761 1.00 74.00 198 ASN A C 1
ATOM 1446 O O . ASN A 1 198 ? 26.420 -5.639 -7.259 1.00 74.00 198 ASN A O 1
ATOM 1450 N N . GLN A 1 199 ? 24.939 -4.398 -8.414 1.00 76.94 199 GLN A N 1
ATOM 1451 C CA . GLN A 1 199 ? 24.084 -5.549 -8.649 1.00 76.94 199 GLN A CA 1
ATOM 1452 C C . GLN A 1 199 ? 24.755 -6.593 -9.542 1.00 76.94 199 GLN A C 1
ATOM 1454 O O . GLN A 1 199 ? 25.394 -6.226 -10.539 1.00 76.94 199 GLN A O 1
ATOM 1459 N N . PRO A 1 200 ? 24.630 -7.884 -9.190 1.00 88.38 200 PRO A N 1
ATOM 1460 C CA . PRO A 1 200 ? 24.933 -8.965 -10.110 1.00 88.38 200 PRO A CA 1
ATOM 1461 C C . PRO A 1 200 ? 24.010 -8.911 -11.333 1.00 88.38 200 PRO A C 1
ATOM 1463 O O . PRO A 1 200 ? 22.966 -8.269 -11.316 1.00 88.38 200 PRO A O 1
ATOM 1466 N N . LEU A 1 201 ? 24.436 -9.554 -12.418 1.00 91.56 201 LEU A N 1
ATOM 1467 C CA . LEU A 1 201 ? 23.696 -9.536 -13.676 1.00 91.56 201 LEU A CA 1
ATOM 1468 C C . LEU A 1 201 ? 22.556 -10.539 -13.653 1.00 91.56 201 LEU A C 1
ATOM 1470 O O . LEU A 1 201 ? 22.799 -11.717 -13.389 1.00 91.56 201 LEU A O 1
ATOM 1474 N N . SER A 1 202 ? 21.371 -10.090 -14.048 1.00 95.62 202 SER A N 1
ATOM 1475 C CA . SER A 1 202 ? 20.251 -10.984 -14.313 1.00 95.62 202 SER A CA 1
ATOM 1476 C C . SER A 1 202 ? 20.409 -11.664 -15.676 1.00 95.62 202 SER A C 1
ATOM 1478 O O . SER A 1 202 ? 20.965 -11.111 -16.630 1.00 95.62 202 SER A O 1
ATOM 1480 N N . HIS A 1 203 ? 19.934 -12.897 -15.784 1.00 96.62 203 HIS A N 1
ATOM 1481 C CA . HIS A 1 203 ? 20.050 -13.754 -16.953 1.00 96.62 203 HIS A CA 1
ATOM 1482 C C . HIS A 1 203 ? 18.666 -14.168 -17.436 1.00 96.62 203 HIS A C 1
ATOM 1484 O O . HIS A 1 203 ? 18.009 -15.001 -16.815 1.00 96.62 203 HIS A O 1
ATOM 1490 N N . ILE A 1 204 ? 18.263 -13.649 -18.593 1.00 98.12 204 ILE A N 1
ATOM 1491 C CA . ILE A 1 204 ? 17.058 -14.085 -19.297 1.00 98.12 204 ILE A CA 1
ATOM 1492 C C . ILE A 1 204 ? 17.460 -15.194 -20.266 1.00 98.12 204 ILE A C 1
ATOM 1494 O O . ILE A 1 204 ? 18.445 -15.060 -20.999 1.00 98.12 204 ILE A O 1
ATOM 1498 N N . THR A 1 205 ? 16.758 -16.322 -20.227 1.00 97.88 205 THR A N 1
ATOM 1499 C CA . THR A 1 205 ? 17.296 -17.585 -20.758 1.00 97.88 205 THR A CA 1
ATOM 1500 C C . THR A 1 205 ? 16.675 -18.051 -22.067 1.00 97.88 205 THR A C 1
ATOM 1502 O O . THR A 1 205 ? 17.279 -18.880 -22.744 1.00 97.88 205 THR A O 1
ATOM 1505 N N . ASP A 1 206 ? 15.517 -17.513 -22.436 1.00 97.00 206 ASP A N 1
ATOM 1506 C CA . ASP A 1 206 ? 14.740 -17.945 -23.599 1.00 97.00 206 ASP A CA 1
ATOM 1507 C C . ASP A 1 206 ? 14.018 -16.802 -24.328 1.00 97.00 206 ASP A C 1
ATOM 1509 O O . ASP A 1 206 ? 13.106 -17.067 -25.104 1.00 97.00 206 ASP A O 1
ATOM 1513 N N . PHE A 1 207 ? 14.467 -15.558 -24.127 1.00 97.12 207 PHE A N 1
ATOM 1514 C CA . PHE A 1 207 ? 13.887 -14.364 -24.748 1.00 97.12 207 PHE A CA 1
ATOM 1515 C C . PHE A 1 207 ? 13.674 -14.544 -26.260 1.00 97.12 207 PHE A C 1
ATOM 1517 O O . PHE A 1 207 ? 14.633 -14.762 -27.001 1.00 97.12 207 PHE A O 1
ATOM 1524 N N . GLU A 1 208 ? 12.443 -14.397 -26.741 1.00 94.19 208 GLU A N 1
ATOM 1525 C CA . GLU A 1 208 ? 12.073 -14.455 -28.153 1.00 94.19 208 GLU A CA 1
ATOM 1526 C C . GLU A 1 208 ? 11.803 -13.032 -28.688 1.00 94.19 208 GLU A C 1
ATOM 1528 O O . GLU A 1 208 ? 10.697 -12.519 -2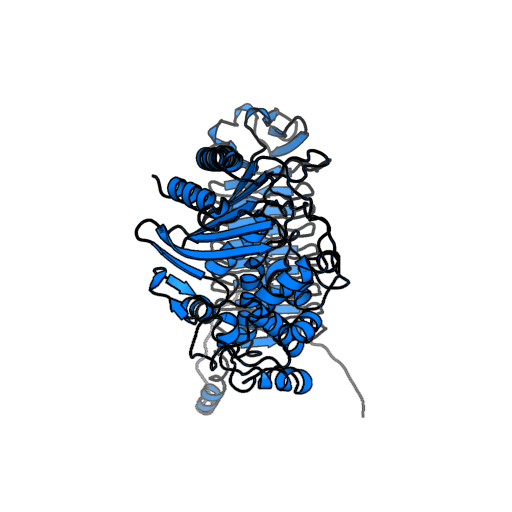8.526 1.00 94.19 208 GLU A O 1
ATOM 1533 N N . PRO A 1 209 ? 12.739 -12.383 -29.421 1.00 89.56 209 PRO A N 1
ATOM 1534 C CA . PRO A 1 209 ? 12.619 -10.964 -29.794 1.00 89.56 209 PRO A CA 1
ATOM 1535 C C . PRO A 1 209 ? 11.381 -10.574 -30.615 1.00 89.56 209 PRO A C 1
ATOM 1537 O O . PRO A 1 209 ? 11.082 -9.388 -30.744 1.00 89.56 209 PRO A O 1
ATOM 1540 N N . SER A 1 210 ? 10.698 -11.549 -31.226 1.00 86.00 210 SER A N 1
ATOM 1541 C CA . SER A 1 210 ? 9.459 -11.342 -31.985 1.00 86.00 210 SER A CA 1
ATOM 1542 C C . SER A 1 210 ? 8.178 -11.401 -31.151 1.00 86.00 210 SER A C 1
ATOM 1544 O O . SER A 1 210 ? 7.107 -11.163 -31.712 1.00 86.00 210 SER A O 1
ATOM 1546 N N . LYS A 1 211 ? 8.264 -11.761 -29.868 1.00 85.62 211 LYS A N 1
ATOM 1547 C CA . LYS A 1 211 ? 7.113 -11.919 -28.971 1.00 85.62 211 LYS A CA 1
ATOM 1548 C C . LYS A 1 211 ? 7.336 -11.234 -27.633 1.00 85.62 211 LYS A C 1
ATOM 1550 O O . LYS A 1 211 ? 6.460 -10.496 -27.196 1.00 85.62 211 LYS A O 1
ATOM 1555 N N . ASP A 1 212 ? 8.505 -11.444 -27.049 1.00 91.62 212 ASP A N 1
ATOM 1556 C CA . ASP A 1 212 ? 8.814 -11.001 -25.700 1.00 91.62 212 ASP A CA 1
ATOM 1557 C C . ASP A 1 212 ? 9.327 -9.568 -25.694 1.00 91.62 212 ASP A C 1
ATOM 1559 O O . ASP A 1 212 ? 9.816 -9.032 -26.700 1.00 91.62 212 ASP A O 1
ATOM 1563 N N . PHE A 1 213 ? 9.241 -8.940 -24.530 1.00 88.56 213 PHE A N 1
ATOM 1564 C CA . PHE A 1 213 ? 9.674 -7.569 -24.352 1.00 88.56 213 PHE A CA 1
ATOM 1565 C C . PHE A 1 213 ? 10.317 -7.335 -22.989 1.00 88.56 213 PHE A C 1
ATOM 1567 O O . PHE A 1 213 ? 9.915 -7.862 -21.956 1.00 88.56 213 PHE A O 1
ATOM 1574 N N . ILE A 1 214 ? 11.345 -6.492 -23.001 1.00 92.25 214 ILE A N 1
ATOM 1575 C CA . ILE A 1 214 ? 11.991 -5.977 -21.799 1.00 92.25 214 ILE A CA 1
ATOM 1576 C C . ILE A 1 214 ? 11.267 -4.703 -21.385 1.00 92.25 214 ILE A C 1
ATOM 1578 O O . ILE A 1 214 ? 11.201 -3.754 -22.168 1.00 92.25 214 ILE A O 1
ATOM 1582 N N . ALA A 1 215 ? 10.745 -4.660 -20.165 1.00 84.81 215 ALA A N 1
ATOM 1583 C CA . ALA A 1 215 ? 10.030 -3.512 -19.634 1.00 84.81 215 ALA A CA 1
ATOM 1584 C C . ALA A 1 215 ? 10.880 -2.729 -18.626 1.00 84.81 215 ALA A C 1
ATOM 1586 O O . ALA A 1 215 ? 11.463 -3.289 -17.697 1.00 84.81 215 ALA A O 1
ATOM 1587 N N . PHE A 1 216 ? 10.889 -1.405 -18.774 1.00 82.00 216 PHE A N 1
ATOM 1588 C CA . PHE A 1 216 ? 11.412 -0.479 -17.773 1.00 82.00 216 PHE A CA 1
ATOM 1589 C C . PHE A 1 216 ? 10.275 0.389 -17.232 1.00 82.00 216 PHE A C 1
ATOM 1591 O O . PHE A 1 216 ? 9.784 1.294 -17.912 1.00 82.00 216 PHE A O 1
ATOM 1598 N N . ASN A 1 217 ? 9.887 0.136 -15.982 1.00 66.75 217 ASN A N 1
ATOM 1599 C CA . ASN A 1 217 ? 8.786 0.837 -15.309 1.00 66.75 217 ASN A CA 1
ATOM 1600 C C . ASN A 1 217 ? 9.265 2.012 -14.433 1.00 66.75 217 ASN A C 1
ATOM 1602 O O . ASN A 1 217 ? 8.493 2.594 -13.679 1.00 66.75 217 ASN A O 1
ATOM 1606 N N . ARG A 1 218 ? 10.541 2.406 -14.563 1.00 61.38 218 ARG A N 1
ATOM 1607 C CA . ARG A 1 218 ? 11.142 3.555 -13.872 1.00 61.38 218 ARG A CA 1
ATOM 1608 C C . ARG A 1 218 ? 11.293 4.773 -14.785 1.00 61.38 218 ARG A C 1
ATOM 1610 O O . ARG A 1 218 ? 11.834 4.686 -15.883 1.00 61.38 218 ARG A O 1
ATOM 1617 N N . LEU A 1 219 ? 10.875 5.933 -14.277 1.00 51.41 219 LEU A N 1
ATOM 1618 C CA . LEU A 1 219 ? 10.821 7.217 -14.998 1.00 51.41 219 LEU A CA 1
ATOM 1619 C C . LEU A 1 219 ? 12.192 7.791 -15.372 1.00 51.41 219 LEU A C 1
ATOM 1621 O O . LEU A 1 219 ? 12.298 8.584 -16.305 1.00 51.41 219 LEU A O 1
ATOM 1625 N N . ASP A 1 220 ? 13.238 7.422 -14.633 1.00 58.91 220 ASP A N 1
ATOM 1626 C CA . ASP A 1 220 ? 14.612 7.866 -14.868 1.00 58.91 220 ASP A CA 1
ATOM 1627 C C . ASP A 1 220 ? 15.369 6.984 -15.875 1.00 58.91 220 ASP A C 1
ATOM 1629 O O . ASP A 1 220 ? 16.564 7.197 -16.106 1.00 58.91 220 ASP A O 1
ATOM 1633 N N . VAL A 1 221 ? 14.681 6.008 -16.478 1.00 70.50 221 VAL A N 1
ATOM 1634 C CA . VAL A 1 221 ? 15.206 5.152 -17.540 1.00 70.50 221 VAL A CA 1
ATOM 1635 C C . VAL A 1 221 ? 14.686 5.641 -18.878 1.00 70.50 221 VAL A C 1
ATOM 1637 O O . VAL A 1 221 ? 13.531 5.435 -19.243 1.00 70.50 221 VAL A O 1
ATOM 1640 N N . THR A 1 222 ? 15.558 6.286 -19.643 1.00 68.62 222 THR A N 1
ATOM 1641 C CA . THR A 1 222 ? 15.235 6.708 -21.005 1.00 68.62 222 THR A CA 1
ATOM 1642 C C . THR A 1 222 ? 15.892 5.786 -22.032 1.00 68.62 222 THR A C 1
ATOM 1644 O O . THR A 1 222 ? 16.927 5.179 -21.743 1.00 68.62 222 THR A O 1
ATOM 1647 N N . PRO A 1 223 ? 15.391 5.739 -23.282 1.00 74.12 223 PRO A N 1
ATOM 1648 C CA . PRO A 1 223 ? 16.067 5.018 -24.360 1.00 74.12 223 PRO A CA 1
ATOM 1649 C C . PRO A 1 223 ? 17.532 5.432 -24.553 1.00 74.12 223 PRO A C 1
ATOM 1651 O O . PRO A 1 223 ? 18.352 4.627 -24.980 1.00 74.12 223 PRO A O 1
ATOM 1654 N N . THR A 1 224 ? 17.883 6.684 -24.238 1.00 80.31 224 THR A N 1
ATOM 1655 C CA . THR A 1 224 ? 19.260 7.184 -24.358 1.00 80.31 224 THR A CA 1
ATOM 1656 C C . THR A 1 224 ? 20.199 6.690 -23.263 1.00 80.31 224 THR A C 1
ATOM 1658 O O . THR A 1 224 ? 21.414 6.730 -23.458 1.00 80.31 224 THR A O 1
ATOM 1661 N N . ASP A 1 225 ? 19.659 6.221 -22.138 1.00 81.12 225 ASP A N 1
ATOM 1662 C CA . ASP A 1 225 ? 20.446 5.624 -21.060 1.00 81.12 225 ASP A CA 1
ATOM 1663 C C . ASP A 1 225 ? 20.814 4.165 -21.353 1.00 81.12 225 ASP A C 1
ATOM 1665 O O . ASP A 1 225 ? 21.703 3.622 -20.692 1.00 81.12 225 ASP A O 1
ATOM 1669 N N . LEU A 1 226 ? 20.150 3.542 -22.336 1.00 89.12 226 LEU A N 1
ATOM 1670 C CA . LEU A 1 226 ? 20.317 2.133 -22.663 1.00 89.12 226 LEU A CA 1
ATOM 1671 C C . LEU A 1 226 ? 21.347 1.901 -23.768 1.00 89.12 226 LEU A C 1
ATOM 1673 O O . LEU A 1 226 ? 21.386 2.587 -24.793 1.00 89.12 226 LEU A O 1
ATOM 1677 N N . LYS A 1 227 ? 22.169 0.869 -23.578 1.00 92.69 227 LYS A N 1
ATOM 1678 C CA . LYS A 1 227 ? 23.027 0.296 -24.621 1.00 92.69 227 LYS A CA 1
ATOM 1679 C C . LYS A 1 227 ? 22.853 -1.212 -24.617 1.00 92.69 227 LYS A C 1
ATOM 1681 O O . LYS A 1 227 ? 22.830 -1.815 -23.554 1.00 92.69 227 LYS A O 1
ATOM 1686 N N . ILE A 1 228 ? 22.786 -1.813 -25.798 1.00 94.00 228 ILE A N 1
ATOM 1687 C CA . ILE A 1 228 ? 22.793 -3.268 -25.953 1.00 94.00 228 ILE A CA 1
ATOM 1688 C C . ILE A 1 228 ? 24.040 -3.644 -26.745 1.00 94.00 228 ILE A C 1
ATOM 1690 O O . ILE A 1 228 ? 24.317 -3.042 -27.786 1.00 94.00 228 ILE A O 1
ATOM 1694 N N . GLN A 1 229 ? 24.830 -4.579 -26.221 1.00 95.44 229 GLN A N 1
ATOM 1695 C CA . GLN A 1 229 ? 26.075 -5.035 -26.842 1.00 95.44 229 GLN A CA 1
ATOM 1696 C C . GLN A 1 229 ? 26.189 -6.551 -26.755 1.00 95.44 229 GLN A C 1
ATOM 1698 O O . GLN A 1 229 ? 25.791 -7.144 -25.758 1.00 95.44 229 GLN A O 1
ATOM 1703 N N . ASP A 1 230 ? 26.778 -7.170 -27.774 1.00 96.44 230 ASP A N 1
ATOM 1704 C CA . ASP A 1 230 ? 27.092 -8.594 -27.726 1.00 96.44 230 ASP A CA 1
ATOM 1705 C C . ASP A 1 230 ? 28.156 -8.891 -26.661 1.00 96.44 230 ASP A C 1
ATOM 1707 O O . ASP A 1 230 ? 29.165 -8.188 -26.532 1.00 96.44 230 ASP A O 1
ATOM 1711 N N . SER A 1 231 ? 27.945 -9.986 -25.944 1.00 91.56 231 SER A N 1
ATOM 1712 C CA . SER A 1 231 ? 28.872 -10.598 -24.999 1.00 91.56 231 SER A CA 1
ATOM 1713 C C . SER A 1 231 ? 29.061 -12.082 -25.339 1.00 91.56 231 SER A C 1
ATOM 1715 O O . SER A 1 231 ? 28.512 -12.580 -26.321 1.00 91.56 231 SER A O 1
ATOM 1717 N N . ASN A 1 232 ? 29.858 -12.807 -24.549 1.00 88.12 232 ASN A N 1
ATOM 1718 C CA . ASN A 1 232 ? 30.076 -14.240 -24.783 1.00 88.12 232 ASN A CA 1
ATOM 1719 C C . ASN A 1 232 ? 28.807 -15.082 -24.579 1.00 88.12 232 ASN A C 1
ATOM 1721 O O . ASN A 1 232 ? 28.714 -16.154 -25.172 1.00 88.12 232 ASN A O 1
ATOM 1725 N N . ASP A 1 233 ? 27.871 -14.594 -23.764 1.00 88.25 233 ASP A N 1
ATOM 1726 C CA . ASP A 1 233 ? 26.677 -15.330 -23.346 1.00 88.25 233 ASP A CA 1
ATOM 1727 C C . ASP A 1 233 ? 25.406 -14.838 -24.067 1.00 88.25 233 ASP A C 1
ATOM 1729 O O . ASP A 1 233 ? 24.326 -15.360 -23.826 1.00 88.25 233 ASP A O 1
ATOM 1733 N N . GLY A 1 234 ? 25.530 -13.857 -24.973 1.00 94.81 234 GLY A N 1
ATOM 1734 C CA . GLY A 1 234 ? 24.423 -13.232 -25.706 1.00 94.81 234 GLY A CA 1
ATOM 1735 C C . GLY A 1 234 ? 24.425 -11.706 -25.582 1.00 94.81 234 GLY A C 1
ATOM 1736 O O . GLY A 1 234 ? 25.466 -11.098 -25.312 1.00 94.81 234 GLY A O 1
ATOM 1737 N N . ALA A 1 235 ? 23.279 -11.063 -25.780 1.00 96.19 235 ALA A N 1
ATOM 1738 C CA . ALA A 1 235 ? 23.150 -9.612 -25.758 1.00 96.19 235 ALA A CA 1
ATOM 1739 C C . ALA A 1 235 ? 23.081 -9.098 -24.315 1.00 96.19 235 ALA A C 1
ATOM 1741 O O . ALA A 1 235 ? 22.169 -9.431 -23.565 1.00 96.19 235 ALA A O 1
ATOM 1742 N N . THR A 1 236 ? 24.025 -8.251 -23.916 1.00 96.12 236 THR A N 1
ATOM 1743 C CA . THR A 1 236 ? 24.014 -7.585 -22.610 1.00 96.12 236 THR A CA 1
ATOM 1744 C C . THR A 1 236 ? 23.355 -6.217 -22.718 1.00 96.12 236 THR A C 1
ATOM 1746 O O . THR A 1 236 ? 23.733 -5.402 -23.565 1.00 96.12 236 THR A O 1
ATOM 1749 N N . ILE A 1 237 ? 22.403 -5.953 -21.827 1.00 93.94 237 ILE A N 1
ATOM 1750 C CA . ILE A 1 237 ? 21.741 -4.664 -21.656 1.00 93.94 237 ILE A CA 1
ATOM 1751 C C . ILE A 1 237 ? 22.492 -3.871 -20.586 1.00 93.94 237 ILE A C 1
ATOM 1753 O O . ILE A 1 237 ? 22.783 -4.370 -19.498 1.00 93.94 237 ILE A O 1
ATOM 1757 N N . PHE A 1 238 ? 22.793 -2.618 -20.904 1.00 92.69 238 PHE A N 1
ATOM 1758 C CA . PHE A 1 238 ? 23.439 -1.665 -20.017 1.00 92.69 238 PHE A CA 1
ATOM 1759 C C . PHE A 1 238 ? 22.524 -0.470 -19.785 1.00 92.69 238 PHE A C 1
ATOM 1761 O O . PHE A 1 238 ? 21.989 0.077 -20.748 1.00 92.69 238 PHE A O 1
ATOM 1768 N N . TRP A 1 239 ? 22.445 0.001 -18.544 1.00 90.44 239 TRP A N 1
ATOM 1769 C CA . TRP A 1 239 ? 21.864 1.290 -18.176 1.00 90.44 239 TRP A CA 1
ATOM 1770 C C . TRP A 1 239 ? 22.956 2.192 -17.598 1.00 90.44 239 TRP A C 1
ATOM 1772 O O . TRP A 1 239 ? 23.628 1.821 -16.638 1.00 90.44 239 TRP A O 1
ATOM 1782 N N . LYS A 1 240 ? 23.185 3.365 -18.204 1.00 89.19 240 LYS A N 1
ATOM 1783 C CA . LYS A 1 240 ? 24.247 4.316 -17.799 1.00 89.19 240 LYS A CA 1
ATOM 1784 C C . LYS A 1 240 ? 25.623 3.651 -17.611 1.00 89.19 240 LYS A C 1
ATOM 1786 O O . LYS A 1 240 ? 26.344 3.942 -16.663 1.00 89.19 240 LYS A O 1
ATOM 1791 N N . ASP A 1 241 ? 25.977 2.760 -18.540 1.00 88.44 241 ASP A N 1
ATOM 1792 C CA . ASP A 1 241 ? 27.216 1.961 -18.567 1.00 88.44 241 ASP A CA 1
ATOM 1793 C C . ASP A 1 241 ? 27.339 0.853 -17.503 1.00 88.44 241 ASP A C 1
ATOM 1795 O O . ASP A 1 241 ? 28.308 0.093 -17.531 1.00 88.44 241 ASP A O 1
ATOM 1799 N N . GLN A 1 242 ? 26.351 0.690 -16.621 1.00 89.12 242 GLN A N 1
ATOM 1800 C CA . GLN A 1 242 ? 26.233 -0.487 -15.764 1.00 89.12 242 GLN A CA 1
ATOM 1801 C C . GLN A 1 242 ? 25.502 -1.590 -16.528 1.00 89.12 242 GLN A C 1
ATOM 1803 O O . GLN A 1 242 ? 24.403 -1.369 -17.028 1.00 89.12 242 GLN A O 1
ATOM 1808 N N . ALA A 1 243 ? 26.112 -2.770 -16.636 1.00 92.00 243 ALA A N 1
ATOM 1809 C CA . ALA A 1 243 ? 25.427 -3.947 -17.156 1.00 92.00 243 ALA A CA 1
ATOM 1810 C C . ALA A 1 243 ? 24.359 -4.385 -16.141 1.00 92.00 243 ALA A C 1
ATOM 1812 O O . ALA A 1 243 ? 24.649 -4.426 -14.945 1.00 92.00 243 ALA A O 1
ATOM 1813 N N . ILE A 1 244 ? 23.148 -4.666 -16.622 1.00 92.25 244 ILE A N 1
ATOM 1814 C CA . ILE A 1 244 ? 21.993 -5.012 -15.776 1.00 92.25 244 ILE A CA 1
ATOM 1815 C C . ILE A 1 244 ? 21.435 -6.398 -16.099 1.00 92.25 244 ILE A C 1
ATOM 1817 O O . ILE A 1 244 ? 21.070 -7.131 -15.193 1.00 92.25 244 ILE A O 1
ATOM 1821 N N . ALA A 1 245 ? 21.443 -6.802 -17.372 1.00 94.81 245 ALA A N 1
ATOM 1822 C CA . ALA A 1 245 ? 20.913 -8.098 -17.772 1.00 94.81 245 ALA A CA 1
ATOM 1823 C C . ALA A 1 245 ? 21.623 -8.666 -19.000 1.00 94.81 245 ALA A C 1
ATOM 1825 O O . ALA A 1 245 ? 22.153 -7.924 -19.833 1.00 94.81 245 ALA A O 1
ATOM 1826 N N . VAL A 1 246 ? 21.592 -9.989 -19.131 1.00 96.44 246 VAL A N 1
ATOM 1827 C CA . VAL A 1 246 ? 22.044 -10.743 -20.302 1.00 96.44 246 VAL A CA 1
ATOM 1828 C C . VAL A 1 246 ? 20.866 -11.511 -20.891 1.00 96.44 246 VAL A C 1
ATOM 1830 O O . VAL A 1 246 ? 20.211 -12.280 -20.192 1.00 96.44 246 VAL A O 1
ATOM 1833 N N . LEU A 1 247 ? 20.630 -11.328 -22.189 1.00 97.38 247 LEU A N 1
ATOM 1834 C CA . LEU A 1 247 ? 19.709 -12.127 -22.991 1.00 97.38 247 LEU A CA 1
ATOM 1835 C C . LEU A 1 247 ? 20.493 -13.283 -23.607 1.00 97.38 247 LEU A C 1
ATOM 1837 O O . LEU A 1 247 ? 21.299 -13.079 -24.520 1.00 97.38 247 LEU A O 1
ATOM 1841 N N . SER A 1 248 ? 20.286 -14.479 -23.068 1.00 96.38 248 SER A N 1
ATOM 1842 C CA . SER A 1 248 ? 21.066 -15.664 -23.422 1.00 96.38 248 SER A CA 1
ATOM 1843 C C . SER A 1 248 ? 20.839 -16.053 -24.880 1.00 96.38 248 SER A C 1
ATOM 1845 O O . SER A 1 248 ? 19.701 -16.101 -25.330 1.00 96.38 248 SER A O 1
ATOM 1847 N N . ASP A 1 249 ? 21.916 -16.332 -25.616 1.00 94.56 249 ASP A N 1
ATOM 1848 C CA . ASP A 1 249 ? 21.874 -16.779 -27.022 1.00 94.56 249 ASP A CA 1
ATOM 1849 C C . ASP A 1 249 ? 21.181 -15.814 -28.017 1.00 94.56 249 ASP A C 1
ATOM 1851 O O . ASP A 1 249 ? 20.945 -16.174 -29.173 1.00 94.56 249 ASP A O 1
ATOM 1855 N N . ILE A 1 250 ? 20.922 -14.566 -27.615 1.00 96.31 250 ILE A N 1
ATOM 1856 C CA . ILE A 1 250 ? 20.380 -13.507 -28.477 1.00 96.31 250 ILE A CA 1
ATOM 1857 C C . ILE A 1 250 ? 21.502 -12.592 -28.954 1.00 96.31 250 ILE A C 1
ATOM 1859 O O . ILE A 1 250 ? 22.333 -12.159 -28.160 1.00 96.31 250 ILE A O 1
ATOM 1863 N N . ALA A 1 251 ? 21.531 -12.266 -30.248 1.00 94.81 251 ALA A N 1
ATOM 1864 C CA . ALA A 1 251 ? 22.443 -11.249 -30.757 1.00 94.81 251 ALA A CA 1
ATOM 1865 C C . ALA A 1 251 ? 21.862 -9.849 -30.523 1.00 94.81 251 ALA A C 1
ATOM 1867 O O . ALA A 1 251 ? 20.671 -9.609 -30.720 1.00 94.81 251 ALA A O 1
ATOM 1868 N N . ALA A 1 252 ? 22.708 -8.875 -30.196 1.00 92.88 252 ALA A N 1
ATOM 1869 C CA . ALA A 1 252 ? 22.294 -7.487 -30.000 1.00 92.88 252 ALA A CA 1
ATOM 1870 C C . ALA A 1 252 ? 21.611 -6.891 -31.247 1.00 92.88 252 ALA A C 1
ATOM 1872 O O . ALA A 1 252 ? 20.808 -5.969 -31.130 1.00 92.88 252 ALA A O 1
ATOM 1873 N N . THR A 1 253 ? 21.904 -7.415 -32.442 1.00 93.19 253 THR A N 1
ATOM 1874 C CA . THR A 1 253 ? 21.257 -7.014 -33.703 1.00 93.19 253 THR A CA 1
ATOM 1875 C C . THR A 1 253 ? 19.830 -7.523 -33.870 1.00 93.19 253 THR A C 1
ATOM 1877 O O . THR A 1 253 ? 19.118 -7.000 -34.725 1.00 93.19 253 THR A O 1
ATOM 1880 N N . ASP A 1 254 ? 19.432 -8.533 -33.098 1.00 91.81 254 ASP A N 1
ATOM 1881 C CA . ASP A 1 254 ? 18.083 -9.101 -33.137 1.00 91.81 254 ASP A CA 1
ATOM 1882 C C . ASP A 1 254 ? 17.114 -8.309 -32.243 1.00 91.81 254 ASP A C 1
ATOM 1884 O O . ASP A 1 254 ? 15.899 -8.410 -32.404 1.00 91.81 254 ASP A O 1
ATOM 1888 N N . MET A 1 255 ? 17.645 -7.460 -31.354 1.00 89.62 255 MET A N 1
ATOM 1889 C CA . MET A 1 255 ? 16.867 -6.527 -30.542 1.00 89.62 255 MET A CA 1
ATOM 1890 C C . MET A 1 255 ? 16.354 -5.363 -31.392 1.00 89.62 255 MET A C 1
ATOM 1892 O O . MET A 1 255 ? 17.121 -4.648 -32.044 1.00 89.62 255 MET A O 1
ATOM 1896 N N . THR A 1 256 ? 15.042 -5.141 -31.355 1.00 79.00 256 THR A N 1
ATOM 1897 C CA . THR A 1 256 ? 14.376 -4.055 -32.086 1.00 79.00 256 THR A CA 1
ATOM 1898 C C . THR A 1 256 ? 13.828 -2.998 -31.128 1.00 79.00 256 THR A C 1
ATOM 1900 O O . THR A 1 256 ? 13.882 -3.160 -29.910 1.00 79.00 256 THR A O 1
ATOM 1903 N N . SER A 1 257 ? 13.280 -1.903 -31.668 1.00 68.38 257 SER A N 1
ATOM 1904 C CA . SER A 1 257 ? 12.556 -0.912 -30.859 1.00 68.38 257 SER A CA 1
ATOM 1905 C C . SER A 1 257 ? 11.355 -1.497 -30.124 1.00 68.38 257 SER A C 1
ATOM 1907 O O . SER A 1 257 ? 10.955 -0.938 -29.113 1.00 68.38 257 SER A O 1
ATOM 1909 N N . ASP A 1 258 ? 10.795 -2.595 -30.631 1.00 68.62 258 ASP A N 1
ATOM 1910 C CA . ASP A 1 258 ? 9.581 -3.208 -30.092 1.00 68.62 258 ASP A CA 1
ATOM 1911 C C . ASP A 1 258 ? 9.920 -4.212 -28.975 1.00 68.62 258 ASP A C 1
ATOM 1913 O O . ASP A 1 258 ? 9.078 -4.517 -28.137 1.00 68.62 258 ASP A O 1
ATOM 1917 N N . SER A 1 259 ? 11.181 -4.659 -28.917 1.00 79.38 259 SER A N 1
ATOM 1918 C CA . SER A 1 259 ? 11.718 -5.554 -27.883 1.00 79.38 259 SER A CA 1
ATOM 1919 C C . SER A 1 259 ? 11.958 -4.848 -26.542 1.00 79.38 259 SER A C 1
ATOM 1921 O O . SER A 1 259 ? 12.277 -5.506 -25.554 1.00 79.38 259 SER A O 1
ATOM 1923 N N . ILE A 1 260 ? 11.857 -3.514 -26.500 1.00 84.00 260 ILE A N 1
ATOM 1924 C CA . ILE A 1 260 ? 12.011 -2.711 -25.284 1.00 84.00 260 ILE A CA 1
ATOM 1925 C C . ILE A 1 260 ? 10.794 -1.812 -25.133 1.00 84.00 260 ILE A C 1
ATOM 1927 O O . ILE A 1 260 ? 10.542 -0.934 -25.958 1.00 84.00 260 ILE A O 1
ATOM 1931 N N . GLN A 1 261 ? 10.083 -1.989 -24.032 1.00 73.69 261 GLN A N 1
ATOM 1932 C CA . GLN A 1 261 ? 8.965 -1.153 -23.651 1.00 73.69 261 GLN A CA 1
ATOM 1933 C C . GLN A 1 261 ? 9.346 -0.279 -22.459 1.00 73.69 261 GLN A C 1
ATOM 1935 O O . GLN A 1 261 ? 10.020 -0.689 -21.516 1.00 73.69 261 GLN A O 1
ATOM 1940 N N . PHE A 1 262 ? 8.885 0.960 -22.512 1.00 67.50 262 PHE A N 1
ATOM 1941 C CA . PHE A 1 262 ? 8.896 1.883 -21.387 1.00 67.50 262 PHE A CA 1
ATOM 1942 C C . PHE A 1 262 ? 7.429 2.057 -20.978 1.00 67.50 262 PHE A C 1
ATOM 1944 O O . PHE A 1 262 ? 6.569 2.087 -21.866 1.00 67.50 262 PHE A O 1
ATOM 1951 N N . GLY A 1 263 ? 7.119 2.156 -19.679 1.00 56.53 263 GLY A N 1
ATOM 1952 C CA . GLY A 1 263 ? 5.737 2.371 -19.205 1.00 56.53 263 GLY A CA 1
ATOM 1953 C C . GLY A 1 263 ? 5.043 3.561 -19.897 1.00 56.53 263 GLY A C 1
ATOM 1954 O O . GLY A 1 263 ? 5.730 4.385 -20.495 1.00 56.53 263 GLY A O 1
ATOM 1955 N N . ASN A 1 264 ? 3.699 3.674 -19.837 1.00 55.62 264 ASN A N 1
ATOM 1956 C CA . ASN A 1 264 ? 2.903 4.655 -20.615 1.00 55.62 264 ASN A CA 1
ATOM 1957 C C . ASN A 1 264 ? 3.515 6.073 -20.588 1.00 55.62 264 ASN A C 1
ATOM 1959 O O . ASN A 1 264 ? 3.304 6.863 -19.666 1.00 55.62 264 ASN A O 1
ATOM 1963 N N . VAL A 1 265 ? 4.292 6.379 -21.630 1.00 51.06 265 VAL A N 1
ATOM 1964 C CA . VAL A 1 265 ? 5.153 7.564 -21.691 1.00 51.06 265 VAL A CA 1
ATOM 1965 C C . VAL A 1 265 ? 4.311 8.838 -21.769 1.00 51.06 265 VAL A C 1
ATOM 1967 O O . VAL A 1 265 ? 4.764 9.907 -21.366 1.00 51.06 265 VAL A O 1
ATOM 1970 N N . GLU A 1 266 ? 3.089 8.749 -22.295 1.00 54.88 266 GLU A N 1
ATOM 1971 C CA . GLU A 1 266 ? 2.164 9.874 -22.421 1.00 54.88 266 GLU A CA 1
ATOM 1972 C C . GLU A 1 266 ? 1.487 10.207 -21.090 1.00 54.88 266 GLU A C 1
ATOM 1974 O O . GLU A 1 266 ? 1.431 11.381 -20.720 1.00 54.88 266 GLU A O 1
ATOM 1979 N N . LEU A 1 267 ? 1.090 9.193 -20.317 1.00 62.16 267 LEU A N 1
ATOM 1980 C CA . LEU A 1 267 ? 0.588 9.384 -18.957 1.00 62.16 267 LEU A CA 1
ATOM 1981 C C . LEU A 1 267 ? 1.676 9.931 -18.027 1.00 62.16 267 LEU A C 1
ATOM 1983 O O . LEU A 1 267 ? 1.439 10.911 -17.327 1.00 62.16 267 LEU A O 1
ATOM 1987 N N . ALA A 1 268 ? 2.893 9.379 -18.082 1.00 61.84 268 ALA A N 1
ATOM 1988 C CA . ALA A 1 268 ? 4.031 9.884 -17.310 1.00 61.84 268 ALA A CA 1
ATOM 1989 C C . ALA A 1 268 ? 4.355 11.351 -17.650 1.00 61.84 268 ALA A C 1
ATOM 1991 O O . ALA A 1 268 ? 4.564 12.179 -16.762 1.00 61.84 268 ALA A O 1
ATOM 1992 N N . LYS A 1 269 ? 4.341 11.708 -18.944 1.00 61.06 269 LYS A N 1
ATOM 1993 C CA . LYS A 1 269 ? 4.493 13.101 -19.392 1.00 61.06 269 LYS A CA 1
ATOM 1994 C C . LYS A 1 269 ? 3.365 13.987 -18.881 1.00 61.06 269 LYS A C 1
ATOM 1996 O O . LYS A 1 269 ? 3.642 15.104 -18.455 1.00 61.06 269 LYS A O 1
ATOM 2001 N N . THR A 1 270 ? 2.123 13.516 -18.937 1.00 69.56 270 THR A N 1
ATOM 2002 C CA . THR A 1 270 ? 0.952 14.284 -18.499 1.00 69.56 270 THR A CA 1
ATOM 2003 C C . THR A 1 270 ? 0.973 14.510 -16.993 1.00 69.56 270 THR A C 1
ATOM 2005 O O . THR A 1 270 ? 0.752 15.636 -16.547 1.00 69.56 270 THR A O 1
ATOM 2008 N N . LEU A 1 271 ? 1.330 13.486 -16.215 1.00 75.88 271 LEU A N 1
ATOM 2009 C CA . LEU A 1 271 ? 1.541 13.576 -14.775 1.00 75.88 271 LEU A CA 1
ATOM 2010 C C . LEU A 1 271 ? 2.611 14.624 -14.453 1.00 75.88 271 LEU A C 1
ATOM 2012 O O . LEU A 1 271 ? 2.313 15.603 -13.775 1.00 75.88 271 LEU A O 1
ATOM 2016 N N . GLN A 1 272 ? 3.819 14.495 -15.008 1.00 75.62 272 GLN A N 1
ATOM 2017 C CA . GLN A 1 272 ? 4.904 15.438 -14.724 1.00 75.62 272 GLN A CA 1
ATOM 2018 C C . GLN A 1 272 ? 4.564 16.873 -15.159 1.00 75.62 272 GLN A C 1
ATOM 2020 O O . GLN A 1 272 ? 4.794 17.817 -14.406 1.00 75.62 272 GLN A O 1
ATOM 2025 N N . GLN A 1 273 ? 3.953 17.056 -16.337 1.00 69.69 273 GLN A N 1
ATOM 2026 C CA . GLN A 1 273 ? 3.498 18.373 -16.797 1.00 69.69 273 GLN A CA 1
ATOM 2027 C C . GLN A 1 273 ? 2.448 18.977 -15.864 1.00 69.69 273 GLN A C 1
ATOM 2029 O O . GLN A 1 273 ? 2.490 20.177 -15.603 1.00 69.69 273 GLN A O 1
ATOM 2034 N N . THR A 1 274 ? 1.523 18.161 -15.360 1.00 78.81 274 THR A N 1
ATOM 2035 C CA . THR A 1 274 ? 0.502 18.597 -14.401 1.00 78.81 274 THR A CA 1
ATOM 2036 C C . THR A 1 274 ? 1.151 19.065 -13.105 1.00 78.81 274 THR A C 1
ATOM 2038 O O . THR A 1 274 ? 0.790 20.129 -12.602 1.00 78.81 274 THR A O 1
ATOM 2041 N N . LEU A 1 275 ? 2.138 18.328 -12.588 1.00 83.06 275 LEU A N 1
ATOM 2042 C CA . LEU A 1 275 ? 2.874 18.713 -11.382 1.00 83.06 275 LEU A CA 1
ATOM 2043 C C . LEU A 1 275 ? 3.643 20.025 -11.585 1.00 83.06 275 LEU A C 1
ATOM 2045 O O . LEU A 1 275 ? 3.480 20.952 -10.794 1.00 83.06 275 LEU A O 1
ATOM 2049 N N . ASP A 1 276 ? 4.396 20.149 -12.681 1.00 74.44 276 ASP A N 1
ATOM 2050 C CA . ASP A 1 276 ? 5.185 21.348 -12.997 1.00 74.44 276 ASP A CA 1
ATOM 2051 C C . ASP A 1 276 ? 4.314 22.592 -13.250 1.00 74.44 276 ASP A C 1
ATOM 2053 O O . ASP A 1 276 ? 4.738 23.718 -12.984 1.00 74.44 276 ASP A O 1
ATOM 2057 N N . GLN A 1 277 ? 3.095 22.411 -13.768 1.00 73.06 277 GLN A N 1
ATOM 2058 C CA . GLN A 1 277 ? 2.133 23.499 -13.981 1.00 73.06 277 GLN A CA 1
ATOM 2059 C C . GLN A 1 277 ? 1.357 23.855 -12.714 1.00 73.06 277 GLN A C 1
ATOM 2061 O O . GLN A 1 277 ? 1.028 25.027 -12.518 1.00 73.06 277 GLN A O 1
ATOM 2066 N N . THR A 1 278 ? 1.060 22.870 -11.863 1.00 73.88 278 THR A N 1
ATOM 2067 C CA . THR A 1 278 ? 0.281 23.093 -10.643 1.00 73.88 278 THR A CA 1
ATOM 2068 C C . THR A 1 278 ? 1.148 23.699 -9.554 1.00 73.88 278 THR A C 1
ATOM 2070 O O . THR A 1 278 ? 0.723 24.675 -8.944 1.00 73.88 278 THR A O 1
ATOM 2073 N N . LEU A 1 279 ? 2.373 23.204 -9.344 1.00 80.38 279 LEU A N 1
ATOM 2074 C CA . LEU A 1 279 ? 3.245 23.627 -8.244 1.00 80.38 279 LEU A CA 1
ATOM 2075 C C . LEU A 1 279 ? 3.397 25.162 -8.119 1.00 80.38 279 LEU A C 1
ATOM 2077 O O . LEU A 1 279 ? 3.183 25.666 -7.015 1.00 80.38 279 LEU A O 1
ATOM 2081 N N . PRO A 1 280 ? 3.647 25.943 -9.197 1.00 73.81 280 PRO A N 1
ATOM 2082 C CA . PRO A 1 280 ? 3.772 27.405 -9.114 1.00 73.81 280 PRO A CA 1
ATOM 2083 C C . PRO A 1 280 ? 2.489 28.143 -8.707 1.00 73.81 280 PRO A C 1
ATOM 2085 O O . PRO A 1 280 ? 2.535 29.339 -8.425 1.00 73.81 280 PRO A O 1
ATOM 2088 N N . THR A 1 281 ? 1.341 27.464 -8.733 1.00 73.69 281 THR A N 1
ATOM 2089 C CA . THR A 1 281 ? 0.049 28.008 -8.285 1.00 73.69 281 THR A CA 1
ATOM 2090 C C . THR A 1 281 ? -0.207 27.768 -6.798 1.00 73.69 281 THR A C 1
ATOM 2092 O O . THR A 1 281 ? -1.191 28.269 -6.259 1.00 73.69 281 THR A O 1
ATOM 2095 N N . THR A 1 282 ? 0.682 27.028 -6.133 1.00 75.19 282 THR A N 1
ATOM 2096 C CA . THR A 1 282 ? 0.570 26.633 -4.727 1.00 75.19 282 THR A CA 1
ATOM 2097 C C . THR A 1 282 ? 1.584 27.383 -3.867 1.00 75.19 282 THR A C 1
ATOM 2099 O O . THR A 1 282 ? 2.562 27.930 -4.376 1.00 75.19 282 THR A O 1
ATOM 2102 N N . ILE A 1 283 ? 1.384 27.368 -2.548 1.00 78.06 283 ILE A N 1
ATOM 2103 C CA . ILE A 1 283 ? 2.413 27.801 -1.591 1.00 78.06 283 ILE A CA 1
ATOM 2104 C C . ILE A 1 283 ? 3.454 26.700 -1.324 1.00 78.06 283 ILE A C 1
ATOM 2106 O O . ILE A 1 283 ? 4.437 26.929 -0.629 1.00 78.06 283 ILE A O 1
ATOM 2110 N N . SER A 1 284 ? 3.244 25.491 -1.850 1.00 85.62 284 SER A N 1
ATOM 2111 C CA . SER A 1 284 ? 4.077 24.341 -1.538 1.00 85.62 284 SER A CA 1
ATOM 2112 C C . SER A 1 284 ? 5.437 24.406 -2.234 1.00 85.62 284 SER A C 1
ATOM 2114 O O . SER A 1 284 ? 5.502 24.691 -3.430 1.00 85.62 284 SER A O 1
ATOM 2116 N N . PRO A 1 285 ? 6.537 24.127 -1.508 1.00 85.25 285 PRO A N 1
ATOM 2117 C CA . PRO A 1 285 ? 7.866 23.990 -2.099 1.00 85.25 285 PRO A CA 1
ATOM 2118 C C . PRO A 1 285 ? 8.004 22.835 -3.081 1.00 85.25 285 PRO A C 1
ATOM 2120 O O . PRO A 1 285 ? 8.809 22.921 -4.013 1.00 85.25 285 PRO A O 1
ATOM 2123 N N . GLY A 1 286 ? 7.253 21.757 -2.877 1.00 88.12 286 GLY A N 1
ATOM 2124 C CA . GLY A 1 286 ? 7.290 20.605 -3.750 1.00 88.12 286 GLY A CA 1
ATOM 2125 C C . GLY A 1 286 ? 6.049 19.739 -3.642 1.00 88.12 286 GLY A C 1
ATOM 2126 O O . GLY A 1 286 ? 5.294 19.770 -2.673 1.00 88.12 286 GLY A O 1
ATOM 2127 N N . VAL A 1 287 ? 5.866 18.933 -4.674 1.00 90.00 287 VAL A N 1
ATOM 2128 C CA . VAL A 1 287 ? 4.736 18.030 -4.812 1.00 90.00 287 VAL A CA 1
ATOM 2129 C C . VAL A 1 287 ? 5.216 16.695 -5.344 1.00 90.00 287 VAL A C 1
ATOM 2131 O O . VAL A 1 287 ? 6.083 16.646 -6.217 1.00 90.00 287 VAL A O 1
ATOM 2134 N N . VAL A 1 288 ? 4.646 15.618 -4.826 1.00 90.50 288 VAL A N 1
ATOM 2135 C CA . VAL A 1 288 ? 4.882 14.255 -5.292 1.00 90.50 288 VAL A CA 1
ATOM 2136 C C . VAL A 1 288 ? 3.540 13.568 -5.499 1.00 90.50 288 VAL A C 1
ATOM 2138 O O . VAL A 1 288 ? 2.589 13.814 -4.761 1.00 90.50 288 VAL A O 1
ATOM 2141 N N . ALA A 1 289 ? 3.437 12.741 -6.528 1.00 91.94 289 ALA A N 1
ATOM 2142 C CA . ALA A 1 289 ? 2.213 12.036 -6.863 1.00 91.94 289 ALA A CA 1
ATOM 2143 C C . ALA A 1 289 ? 2.508 10.643 -7.409 1.00 91.94 289 ALA A C 1
ATOM 2145 O O . ALA A 1 289 ? 3.594 10.386 -7.937 1.00 91.94 289 ALA A O 1
ATOM 2146 N N . ALA A 1 290 ? 1.518 9.765 -7.300 1.00 88.56 290 ALA A N 1
ATOM 2147 C CA . ALA A 1 290 ? 1.525 8.469 -7.950 1.00 88.56 290 ALA A CA 1
ATOM 2148 C C . ALA A 1 290 ? 0.141 8.100 -8.483 1.00 88.56 290 ALA A C 1
ATOM 2150 O O . ALA A 1 290 ? -0.877 8.630 -8.037 1.00 88.56 290 ALA A O 1
ATOM 2151 N N . VAL A 1 291 ? 0.132 7.209 -9.466 1.00 87.56 291 VAL A N 1
ATOM 2152 C CA . VAL A 1 291 ? -1.050 6.691 -10.145 1.00 87.56 291 VAL A CA 1
ATOM 2153 C C . VAL A 1 291 ? -0.834 5.205 -10.363 1.00 87.56 291 VAL A C 1
ATOM 2155 O O . VAL A 1 291 ? 0.166 4.843 -10.974 1.00 87.56 291 VAL A O 1
ATOM 2158 N N . SER A 1 292 ? -1.757 4.374 -9.895 1.00 85.94 292 SER A N 1
ATOM 2159 C CA . SER A 1 292 ? -1.813 2.948 -10.210 1.00 85.94 292 SER A CA 1
ATOM 2160 C C . SER A 1 292 ? -3.061 2.651 -11.021 1.00 85.94 292 SER A C 1
ATOM 2162 O O . SER A 1 292 ? -4.126 3.196 -10.731 1.00 85.94 292 SER A O 1
ATOM 2164 N N . THR A 1 293 ? -2.945 1.806 -12.035 1.00 82.31 293 THR A N 1
ATOM 2165 C CA . THR A 1 293 ? -4.084 1.284 -12.803 1.00 82.31 293 THR A CA 1
ATOM 2166 C C . THR A 1 293 ? -4.398 -0.153 -12.401 1.00 82.31 293 THR A C 1
ATOM 2168 O O . THR A 1 293 ? -3.619 -0.781 -11.692 1.00 82.31 293 THR A O 1
ATOM 2171 N N . SER A 1 294 ? -5.532 -0.676 -12.868 1.00 77.50 294 SER A N 1
ATOM 2172 C CA . SER A 1 294 ? -6.019 -2.029 -12.555 1.00 77.50 294 SER A CA 1
ATOM 2173 C C . SER A 1 294 ? -5.173 -3.164 -13.145 1.00 77.50 294 SER A C 1
ATOM 2175 O O . SER A 1 294 ? -5.492 -4.330 -12.967 1.00 77.50 294 SER A O 1
ATOM 2177 N N . ASP A 1 295 ? -4.165 -2.838 -13.954 1.00 69.69 295 ASP A N 1
ATOM 2178 C CA . ASP A 1 295 ? -3.142 -3.762 -14.453 1.00 69.69 295 ASP A CA 1
ATOM 2179 C C . ASP A 1 295 ? -1.811 -3.588 -13.694 1.00 69.69 295 ASP A C 1
ATOM 2181 O O . ASP A 1 295 ? -0.745 -3.841 -14.253 1.00 69.69 295 ASP A O 1
ATOM 2185 N N . ASP A 1 296 ? -1.879 -3.084 -12.454 1.00 64.88 296 ASP A N 1
ATOM 2186 C CA . ASP A 1 296 ? -0.772 -2.869 -11.507 1.00 64.88 296 ASP A CA 1
ATOM 2187 C C . ASP A 1 296 ? 0.402 -2.028 -12.029 1.00 64.88 296 ASP A C 1
ATOM 2189 O O . ASP A 1 296 ? 1.510 -2.016 -11.479 1.00 64.88 296 ASP A O 1
ATOM 2193 N N . LYS A 1 297 ? 0.176 -1.248 -13.087 1.00 72.69 297 LYS A N 1
ATOM 2194 C CA . LYS A 1 297 ? 1.162 -0.273 -13.543 1.00 72.69 297 LYS A CA 1
ATOM 2195 C C . LYS A 1 297 ? 1.137 0.942 -12.634 1.00 72.69 297 LYS A C 1
ATOM 2197 O O . LYS A 1 297 ? 0.111 1.601 -12.488 1.00 72.69 297 LYS A O 1
ATOM 2202 N N . LEU A 1 298 ? 2.306 1.273 -12.094 1.00 75.69 298 LEU A N 1
ATOM 2203 C CA . LEU A 1 298 ? 2.529 2.442 -11.257 1.00 75.69 298 LEU A CA 1
ATOM 2204 C C . LEU A 1 298 ? 3.304 3.516 -12.025 1.00 75.69 298 LEU A C 1
ATOM 2206 O O . LEU A 1 298 ? 4.384 3.272 -12.564 1.00 75.69 298 LEU A O 1
ATOM 2210 N N . TRP A 1 299 ? 2.792 4.741 -12.005 1.00 77.06 299 TRP A N 1
ATOM 2211 C CA . TRP A 1 299 ? 3.509 5.934 -12.438 1.00 77.06 299 TRP A CA 1
ATOM 2212 C C . TRP A 1 299 ? 3.662 6.874 -11.264 1.00 77.06 299 TRP A C 1
ATOM 2214 O O . TRP A 1 299 ? 2.690 7.171 -10.579 1.00 77.06 299 TRP A O 1
ATOM 2224 N N . THR A 1 300 ? 4.864 7.394 -11.067 1.00 79.31 300 THR A N 1
ATOM 2225 C CA . THR A 1 300 ? 5.127 8.424 -10.064 1.00 79.31 300 THR A CA 1
ATOM 2226 C C . THR A 1 300 ? 5.524 9.735 -10.737 1.00 79.31 300 THR A C 1
ATOM 2228 O O . THR A 1 300 ? 5.739 9.815 -11.946 1.00 79.31 300 THR A O 1
ATOM 2231 N N . GLY A 1 301 ? 5.556 10.816 -9.979 1.00 75.94 301 GLY A N 1
ATOM 2232 C CA . GLY A 1 301 ? 6.009 12.107 -10.467 1.00 75.94 301 GLY A CA 1
ATOM 2233 C C . GLY A 1 301 ? 6.326 13.004 -9.292 1.00 75.94 301 GLY A C 1
ATOM 2234 O O . GLY A 1 301 ? 5.685 12.908 -8.247 1.00 75.94 301 GLY A O 1
ATOM 2235 N N . ALA A 1 302 ? 7.316 13.872 -9.451 1.00 84.19 302 ALA A N 1
ATOM 2236 C CA . ALA A 1 302 ? 7.684 14.827 -8.419 1.00 84.19 302 ALA A CA 1
ATOM 2237 C C . ALA A 1 302 ? 8.137 16.145 -9.044 1.00 84.19 302 ALA A C 1
ATOM 2239 O O . ALA A 1 302 ? 8.747 16.165 -10.113 1.00 84.19 302 ALA A O 1
ATOM 2240 N N . SER A 1 303 ? 7.842 17.257 -8.380 1.00 80.31 303 SER A N 1
ATOM 2241 C CA . SER A 1 303 ? 8.304 18.584 -8.780 1.00 80.31 303 SER A CA 1
ATOM 2242 C C . SER A 1 303 ? 8.666 19.409 -7.550 1.00 80.31 303 SER A C 1
ATOM 2244 O O . SER A 1 303 ? 8.094 19.235 -6.474 1.00 80.31 303 SER A O 1
ATOM 2246 N N . GLY A 1 304 ? 9.620 20.324 -7.705 1.00 83.69 304 GLY A N 1
ATOM 2247 C CA . GLY A 1 304 ? 10.069 21.200 -6.626 1.00 83.69 304 GLY A CA 1
ATOM 2248 C C . GLY A 1 304 ? 10.995 20.529 -5.610 1.00 83.69 304 GLY A C 1
ATOM 2249 O O . GLY A 1 304 ? 11.799 19.656 -5.946 1.00 83.69 304 GLY A O 1
ATOM 2250 N N . LEU A 1 305 ? 10.931 21.003 -4.367 1.00 83.25 305 LEU A N 1
ATOM 2251 C CA . LEU A 1 305 ? 11.867 20.662 -3.297 1.00 83.25 305 LEU A CA 1
ATOM 2252 C C . LEU A 1 305 ? 11.153 19.970 -2.136 1.00 83.25 305 LEU A C 1
ATOM 2254 O O . LEU A 1 305 ? 10.159 20.481 -1.618 1.00 83.25 305 LEU A O 1
ATOM 2258 N N . SER A 1 306 ? 11.713 18.854 -1.672 1.00 83.44 306 SER A N 1
ATOM 2259 C CA . SER A 1 306 ? 11.316 18.225 -0.411 1.00 83.44 306 SER A CA 1
ATOM 2260 C C . SER A 1 306 ? 11.873 18.976 0.796 1.00 83.44 306 SER A C 1
ATOM 2262 O O . SER A 1 306 ? 11.233 19.000 1.843 1.00 83.44 306 SER A O 1
ATOM 2264 N N . ASN A 1 307 ? 13.022 19.649 0.643 1.00 83.50 307 ASN A N 1
ATOM 2265 C CA . ASN A 1 307 ? 13.644 20.437 1.703 1.00 83.50 307 ASN A CA 1
ATOM 2266 C C . ASN A 1 307 ? 14.259 21.747 1.169 1.00 83.50 307 ASN A C 1
ATOM 2268 O O . ASN A 1 307 ? 15.212 21.746 0.384 1.00 83.50 307 ASN A O 1
ATOM 2272 N N . LEU A 1 308 ? 13.717 22.878 1.629 1.00 81.25 308 LEU A N 1
ATOM 2273 C CA . LEU A 1 308 ? 14.149 24.236 1.287 1.00 81.25 308 LEU A CA 1
ATOM 2274 C C . LEU A 1 308 ? 15.519 24.617 1.864 1.00 81.25 308 LEU A C 1
ATOM 2276 O O . LEU A 1 308 ? 16.238 25.404 1.253 1.00 81.25 308 LEU A O 1
ATOM 2280 N N . GLU A 1 309 ? 15.899 24.096 3.032 1.00 82.31 309 GLU A N 1
ATOM 2281 C CA . GLU A 1 309 ? 17.119 24.525 3.731 1.00 82.31 309 GLU A CA 1
ATOM 2282 C C . GLU A 1 309 ? 18.386 24.060 3.013 1.00 82.31 309 GLU A C 1
ATOM 2284 O O . GLU A 1 309 ? 19.394 24.770 2.973 1.00 82.31 309 GLU A O 1
ATOM 2289 N N . ASN A 1 310 ? 18.334 22.866 2.426 1.00 80.06 310 ASN A N 1
ATOM 2290 C CA . ASN A 1 310 ? 19.455 22.247 1.725 1.00 80.06 310 ASN A CA 1
ATOM 2291 C C . ASN A 1 310 ? 19.221 22.098 0.210 1.00 80.06 310 ASN A C 1
ATOM 2293 O O . ASN A 1 310 ? 20.105 21.597 -0.484 1.00 80.06 310 ASN A O 1
ATOM 2297 N N . ASN A 1 311 ? 18.088 22.583 -0.310 1.00 75.44 311 ASN A N 1
ATOM 2298 C CA . ASN A 1 311 ? 17.664 22.451 -1.707 1.00 75.44 311 ASN A CA 1
ATOM 2299 C C . ASN A 1 311 ? 17.583 20.989 -2.186 1.00 75.44 311 ASN A C 1
ATOM 2301 O O . ASN A 1 311 ? 17.988 20.687 -3.311 1.00 75.44 311 ASN A O 1
ATOM 2305 N N . THR A 1 312 ? 17.088 20.076 -1.344 1.00 77.38 312 THR A N 1
ATOM 2306 C CA .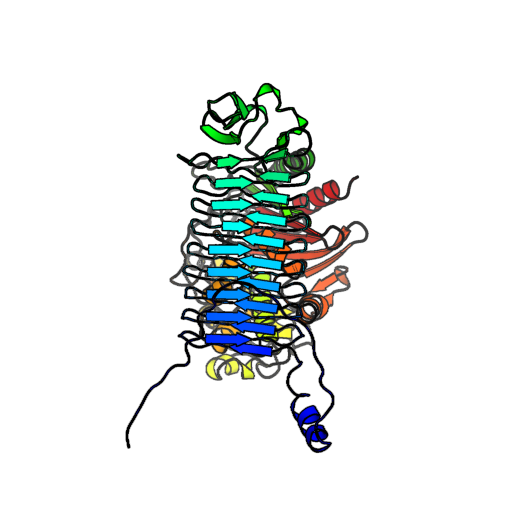 THR A 1 312 ? 16.879 18.675 -1.750 1.00 77.38 312 THR A CA 1
ATOM 2307 C C . THR A 1 312 ? 15.687 18.588 -2.707 1.00 77.38 312 THR A C 1
ATOM 2309 O O . THR A 1 312 ? 14.601 19.056 -2.350 1.00 77.38 312 THR A O 1
ATOM 2312 N N . PRO A 1 313 ? 15.859 18.015 -3.914 1.00 66.56 313 PRO A N 1
ATOM 2313 C CA . PRO A 1 313 ? 14.751 17.774 -4.832 1.00 66.56 313 PRO A CA 1
ATOM 2314 C C . PRO A 1 313 ? 13.716 16.820 -4.237 1.00 66.56 313 PRO A C 1
ATOM 2316 O O . PRO A 1 313 ? 14.080 15.874 -3.542 1.00 66.56 313 PRO A O 1
ATOM 2319 N N . MET A 1 314 ? 12.445 17.056 -4.551 1.00 82.81 314 MET A N 1
ATOM 2320 C CA . MET A 1 314 ? 11.353 16.133 -4.242 1.00 82.81 314 MET A CA 1
ATOM 2321 C C . MET A 1 314 ? 11.480 14.854 -5.087 1.00 82.81 314 MET A C 1
ATOM 2323 O O . MET A 1 314 ? 11.692 14.951 -6.297 1.00 82.81 314 MET A O 1
ATOM 2327 N N . ASN A 1 315 ? 11.330 13.672 -4.483 1.00 77.31 315 ASN A N 1
ATOM 2328 C CA . ASN A 1 315 ? 11.377 12.376 -5.173 1.00 77.31 315 ASN A CA 1
ATOM 2329 C C . ASN A 1 315 ? 10.215 11.461 -4.762 1.00 77.31 315 ASN A C 1
ATOM 2331 O O . ASN A 1 315 ? 9.692 11.559 -3.660 1.00 77.31 315 ASN A O 1
ATOM 2335 N N . ALA A 1 316 ? 9.860 10.504 -5.623 1.00 74.94 316 ALA A N 1
ATOM 2336 C CA . ALA A 1 316 ? 8.791 9.533 -5.355 1.00 74.94 316 ALA A CA 1
ATOM 2337 C C . ALA A 1 316 ? 9.034 8.654 -4.112 1.00 74.94 316 ALA A C 1
ATOM 2339 O O . ALA A 1 316 ? 8.086 8.292 -3.421 1.00 74.94 316 ALA A O 1
ATOM 2340 N N . GLY A 1 317 ? 10.300 8.344 -3.817 1.00 77.75 317 GLY A N 1
ATOM 2341 C CA . GLY A 1 317 ? 10.693 7.565 -2.638 1.00 77.75 317 GLY A CA 1
ATOM 2342 C C . GLY A 1 317 ? 10.788 8.378 -1.343 1.00 77.75 317 GLY A C 1
ATOM 2343 O O . GLY A 1 317 ? 11.163 7.827 -0.310 1.00 77.75 317 GLY A O 1
ATOM 2344 N N . ASP A 1 318 ? 10.496 9.682 -1.379 1.00 83.81 318 ASP A N 1
ATOM 2345 C CA . ASP A 1 318 ? 10.459 10.491 -0.168 1.00 83.81 318 ASP A CA 1
ATOM 2346 C C . ASP A 1 318 ? 9.283 10.066 0.725 1.00 83.81 318 ASP A C 1
ATOM 2348 O O . ASP A 1 318 ? 8.166 9.831 0.259 1.00 83.81 318 ASP A O 1
ATOM 2352 N N . ARG A 1 319 ? 9.541 9.980 2.033 1.00 91.19 319 ARG A N 1
ATOM 2353 C CA . ARG A 1 319 ? 8.535 9.631 3.040 1.00 91.19 319 ARG A CA 1
ATOM 2354 C C . ARG A 1 319 ? 7.867 10.888 3.589 1.00 91.19 319 ARG A C 1
ATOM 2356 O O . ARG A 1 319 ? 8.559 11.860 3.904 1.00 91.19 319 ARG A O 1
ATOM 2363 N N . PHE A 1 320 ? 6.551 10.837 3.777 1.00 91.81 320 PHE A N 1
ATOM 2364 C CA . PHE A 1 320 ? 5.739 11.923 4.329 1.00 91.81 320 PHE A CA 1
ATOM 2365 C C . PHE A 1 320 ? 4.702 11.388 5.316 1.00 91.81 320 PHE A C 1
ATOM 2367 O O . PHE A 1 320 ? 4.145 10.310 5.096 1.00 91.81 320 PHE A O 1
ATOM 2374 N N . PRO A 1 321 ? 4.380 12.142 6.376 1.00 93.12 321 PRO A N 1
ATOM 2375 C CA . PRO A 1 321 ? 3.149 11.939 7.122 1.00 93.12 321 PRO A CA 1
ATOM 2376 C C . PRO A 1 321 ? 1.936 12.031 6.187 1.00 93.12 321 PRO A C 1
ATOM 2378 O O . PRO A 1 321 ? 1.719 13.057 5.544 1.00 93.12 321 PRO A O 1
ATOM 2381 N N . ILE A 1 322 ? 1.123 10.974 6.136 1.00 94.75 322 ILE A N 1
ATOM 2382 C CA . ILE A 1 322 ? -0.071 10.906 5.271 1.00 94.75 322 ILE A CA 1
ATOM 2383 C C . ILE A 1 322 ? -1.345 11.400 5.971 1.00 94.75 322 ILE A C 1
ATOM 2385 O O . ILE A 1 322 ? -2.453 11.294 5.439 1.00 94.75 322 ILE A O 1
ATOM 2389 N N . ALA A 1 323 ? -1.198 11.965 7.174 1.00 92.88 323 ALA A N 1
ATOM 2390 C CA . ALA A 1 323 ? -2.269 12.594 7.938 1.00 92.88 323 ALA A CA 1
ATOM 2391 C C . ALA A 1 323 ? -3.515 11.690 8.033 1.00 92.88 323 ALA A C 1
ATOM 2393 O O . ALA A 1 323 ? -3.409 10.479 8.231 1.00 92.88 323 ALA A O 1
ATOM 2394 N N . SER A 1 324 ? -4.717 12.256 7.879 1.00 94.62 324 SER A N 1
ATOM 2395 C CA . SER A 1 324 ? -5.989 11.529 8.023 1.00 94.62 324 SER A CA 1
ATOM 2396 C C . SER A 1 324 ? -6.200 10.359 7.058 1.00 94.62 324 SER A C 1
ATOM 2398 O O . SER A 1 324 ? -7.117 9.582 7.315 1.00 94.62 324 SER A O 1
ATOM 2400 N N . VAL A 1 325 ? -5.341 10.151 6.050 1.00 97.06 325 VAL A N 1
ATOM 2401 C CA . VAL A 1 325 ? -5.336 8.891 5.284 1.00 97.06 325 VAL A CA 1
ATOM 2402 C C . VAL A 1 325 ? -5.115 7.681 6.199 1.00 97.06 325 VAL A C 1
ATOM 2404 O O . VAL A 1 325 ? -5.670 6.611 5.964 1.00 97.06 325 VAL A O 1
ATOM 2407 N N . THR A 1 326 ? -4.437 7.886 7.335 1.00 98.31 326 THR A N 1
ATOM 2408 C CA . THR A 1 326 ? -4.287 6.902 8.420 1.00 98.31 326 THR A CA 1
ATOM 2409 C C . THR A 1 326 ? -5.614 6.271 8.855 1.00 98.31 326 THR A C 1
ATOM 2411 O O . THR A 1 326 ? -5.654 5.094 9.201 1.00 98.31 326 THR A O 1
ATOM 2414 N N . LYS A 1 327 ? -6.725 7.021 8.816 1.00 98.31 327 LYS A N 1
ATOM 2415 C CA . LYS A 1 327 ? -8.041 6.513 9.229 1.00 98.31 327 LYS A CA 1
ATOM 2416 C C . LYS A 1 327 ? -8.493 5.331 8.381 1.00 98.31 327 LYS A C 1
ATOM 2418 O O . LYS A 1 327 ? -9.110 4.418 8.916 1.00 98.31 327 LYS A O 1
ATOM 2423 N N . THR A 1 328 ? -8.165 5.327 7.091 1.00 98.62 328 THR A N 1
ATOM 2424 C CA . THR A 1 328 ? -8.521 4.228 6.191 1.00 98.62 328 THR A CA 1
ATOM 2425 C C . THR A 1 328 ? -7.784 2.947 6.583 1.00 98.62 328 THR A C 1
ATOM 2427 O O . THR A 1 328 ? -8.425 1.913 6.706 1.00 98.62 328 THR A O 1
ATOM 2430 N N . TYR A 1 329 ? -6.492 3.025 6.919 1.00 98.75 329 TYR A N 1
ATOM 2431 C CA . TYR A 1 329 ? -5.723 1.887 7.443 1.00 98.75 329 TYR A CA 1
ATOM 2432 C C . TYR A 1 329 ? -6.290 1.362 8.766 1.00 98.75 329 TYR A C 1
ATOM 2434 O O . TYR A 1 329 ? -6.533 0.165 8.914 1.00 98.75 329 TYR A O 1
ATOM 2442 N N . THR A 1 330 ? -6.548 2.260 9.721 1.00 98.81 330 THR A N 1
ATOM 2443 C CA . THR A 1 330 ? -7.139 1.895 11.017 1.00 98.81 330 THR A CA 1
ATOM 2444 C C . THR A 1 330 ? -8.508 1.243 10.833 1.00 98.81 330 THR A C 1
ATOM 2446 O O . THR A 1 330 ? -8.805 0.242 11.479 1.00 98.81 330 THR A O 1
ATOM 2449 N N . ALA A 1 331 ? -9.338 1.771 9.930 1.00 98.75 331 ALA A N 1
ATOM 2450 C CA . ALA A 1 331 ? -10.627 1.181 9.602 1.00 98.75 331 ALA A CA 1
ATOM 2451 C C . ALA A 1 331 ? -10.473 -0.222 9.004 1.00 98.75 331 ALA A C 1
ATOM 2453 O O . ALA A 1 331 ? -11.172 -1.125 9.451 1.00 98.75 331 ALA A O 1
ATOM 2454 N N . THR A 1 332 ? -9.533 -0.437 8.080 1.00 98.81 332 THR A N 1
ATOM 2455 C CA . THR A 1 332 ? -9.258 -1.766 7.513 1.00 98.81 332 THR A CA 1
ATOM 2456 C C . THR A 1 332 ? -8.903 -2.786 8.598 1.00 98.81 332 THR A C 1
ATOM 2458 O O . THR A 1 332 ? -9.490 -3.865 8.616 1.00 98.81 332 THR A O 1
ATOM 2461 N N . VAL A 1 333 ? -8.048 -2.433 9.569 1.00 98.88 333 VAL A N 1
ATOM 2462 C CA . VAL A 1 333 ? -7.745 -3.317 10.716 1.00 98.88 333 VAL A CA 1
ATOM 2463 C C . VAL A 1 333 ? -9.008 -3.644 11.519 1.00 98.88 333 VAL A C 1
ATOM 2465 O O . VAL A 1 333 ? -9.246 -4.802 11.860 1.00 98.88 333 VAL A O 1
ATOM 2468 N N . VAL A 1 334 ? -9.858 -2.649 11.801 1.00 98.81 334 VAL A N 1
ATOM 2469 C CA . VAL A 1 334 ? -11.133 -2.874 12.509 1.00 98.81 334 VAL A CA 1
ATOM 2470 C C . VAL A 1 334 ? -12.035 -3.832 11.734 1.00 98.81 334 VAL A C 1
ATOM 2472 O O . VAL A 1 334 ? -12.627 -4.724 12.338 1.00 98.81 334 VAL A O 1
ATOM 2475 N N . MET A 1 335 ? -12.131 -3.673 10.414 1.00 98.62 335 MET A N 1
ATOM 2476 C CA . MET A 1 335 ? -12.947 -4.537 9.563 1.00 98.62 335 MET A CA 1
ATOM 2477 C C . MET A 1 335 ? -12.411 -5.978 9.534 1.00 98.62 335 MET A C 1
ATOM 2479 O O . MET A 1 335 ? -13.190 -6.909 9.717 1.00 98.62 335 MET A O 1
ATOM 2483 N N . GLN A 1 336 ? -11.093 -6.186 9.458 1.00 98.38 336 GLN A N 1
ATOM 2484 C CA . GLN A 1 336 ? -10.489 -7.524 9.569 1.00 98.38 336 GLN A CA 1
ATOM 2485 C C . GLN A 1 336 ? -10.760 -8.173 10.939 1.00 98.38 336 GLN A C 1
ATOM 2487 O O . GLN A 1 336 ? -11.040 -9.366 11.038 1.00 98.38 336 GLN A O 1
ATOM 2492 N N . LEU A 1 337 ? -10.760 -7.394 12.027 1.00 98.31 337 LEU A N 1
ATOM 2493 C CA . LEU A 1 337 ? -11.150 -7.898 13.351 1.00 98.31 337 LEU A CA 1
ATOM 2494 C C . LEU A 1 337 ? -12.643 -8.267 13.434 1.00 98.31 337 LEU A C 1
ATOM 2496 O O . LEU A 1 337 ? -13.014 -9.133 14.236 1.00 98.31 337 LEU A O 1
ATOM 2500 N N . VAL A 1 338 ? -13.502 -7.638 12.624 1.00 97.00 338 VAL A N 1
ATOM 2501 C CA . VAL A 1 338 ? -14.910 -8.035 12.464 1.00 97.00 338 VAL A CA 1
ATOM 2502 C C . VAL A 1 338 ? -15.012 -9.378 11.729 1.00 97.00 338 VAL A C 1
ATOM 2504 O O . VAL A 1 338 ? -15.739 -10.252 12.199 1.00 97.00 338 VAL A O 1
ATOM 2507 N N . GLU A 1 339 ? -14.231 -9.605 10.668 1.00 94.75 339 GLU A N 1
ATOM 2508 C CA . GLU A 1 339 ? -14.157 -10.899 9.953 1.00 94.75 339 GLU A CA 1
ATOM 2509 C C . GLU A 1 339 ? -13.639 -12.049 10.824 1.00 94.75 339 GLU A C 1
ATOM 2511 O O . GLU A 1 339 ? -14.001 -13.217 10.646 1.00 94.75 339 GLU A O 1
ATOM 2516 N N . GLU A 1 340 ? -12.767 -11.734 11.780 1.00 95.12 340 GLU A N 1
ATOM 2517 C CA . GLU A 1 340 ? -12.271 -12.682 12.779 1.00 95.12 340 GLU A CA 1
ATOM 2518 C C . GLU A 1 340 ? -13.286 -12.962 13.898 1.00 95.12 340 GLU A C 1
ATOM 2520 O O . G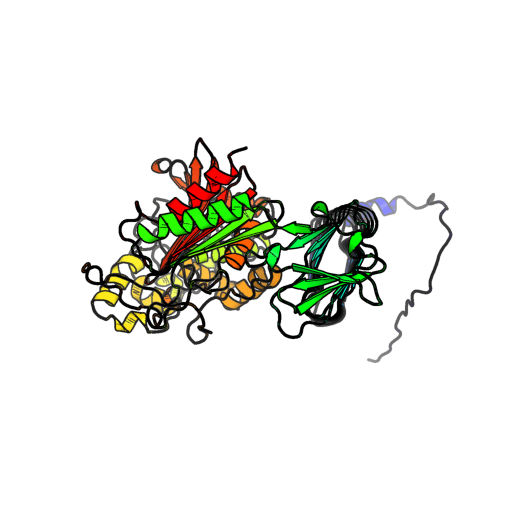LU A 1 340 ? -13.055 -13.833 14.741 1.00 95.12 340 GLU A O 1
ATOM 2525 N N . GLY A 1 341 ? -14.393 -12.213 13.952 1.00 93.94 341 GLY A N 1
ATOM 2526 C CA . GLY A 1 341 ? -15.381 -12.283 15.028 1.00 93.94 341 GLY A CA 1
ATOM 2527 C C . GLY A 1 341 ? -14.875 -11.760 16.377 1.00 93.94 341 GLY A C 1
ATOM 2528 O O . GLY A 1 341 ? -15.505 -12.018 17.405 1.00 93.94 341 GLY A O 1
ATOM 2529 N N . LYS A 1 342 ? -13.746 -11.038 16.396 1.00 95.31 342 LYS A N 1
ATOM 2530 C CA . LYS A 1 342 ? -13.199 -10.386 17.599 1.00 95.31 342 LYS A CA 1
ATOM 2531 C C . LYS A 1 342 ? -13.905 -9.066 17.902 1.00 95.31 342 LYS A C 1
ATOM 2533 O O . LYS A 1 342 ? -14.046 -8.698 19.067 1.00 95.31 342 LYS A O 1
ATOM 2538 N N . LEU A 1 343 ? -14.373 -8.383 16.860 1.00 95.00 343 LEU A N 1
ATOM 2539 C CA . LEU A 1 343 ? -15.183 -7.174 16.943 1.00 95.00 343 LEU A CA 1
ATOM 2540 C C . LEU A 1 343 ? -16.548 -7.375 16.283 1.00 95.00 343 LEU A C 1
ATOM 2542 O O . LEU A 1 343 ? -16.767 -8.257 15.460 1.00 95.00 343 LEU A O 1
ATOM 2546 N N . SER A 1 344 ? -17.481 -6.506 16.647 1.00 97.81 344 SER A N 1
ATOM 2547 C CA . SER A 1 344 ? -18.770 -6.344 15.985 1.00 97.81 344 SER A CA 1
ATOM 2548 C C . SER A 1 344 ? -19.013 -4.862 15.768 1.00 97.81 344 SER A C 1
ATOM 2550 O O . SER A 1 344 ? -18.842 -4.072 16.701 1.00 97.81 344 SER A O 1
ATOM 2552 N N . LEU A 1 345 ? -19.466 -4.503 14.564 1.00 98.19 345 LEU A N 1
ATOM 2553 C CA . LEU A 1 345 ? -19.816 -3.129 14.198 1.00 98.19 345 LEU A CA 1
ATOM 2554 C C . LEU A 1 345 ? -20.888 -2.526 15.121 1.00 98.19 345 LEU A C 1
ATOM 2556 O O . LEU A 1 345 ? -20.859 -1.326 15.389 1.00 98.19 345 LEU A O 1
ATOM 2560 N N . GLU A 1 346 ? -21.773 -3.361 15.672 1.00 98.06 346 GLU A N 1
ATOM 2561 C CA . GLU A 1 346 ? -22.819 -2.953 16.621 1.00 98.06 346 GLU A CA 1
ATOM 2562 C C . GLU A 1 346 ? -22.406 -3.120 18.092 1.00 98.06 346 GLU A C 1
ATOM 2564 O O . GLU A 1 346 ? -23.167 -2.788 19.002 1.00 98.06 346 GLU A O 1
ATOM 2569 N N . GLY A 1 347 ? -21.201 -3.635 18.348 1.00 98.19 347 GLY A N 1
ATOM 2570 C CA . GLY A 1 347 ? -20.646 -3.690 19.694 1.00 98.19 347 GLY A CA 1
ATOM 2571 C C . GLY A 1 347 ? -20.329 -2.287 20.212 1.00 98.19 347 GLY A C 1
ATOM 2572 O O . GLY A 1 347 ? -19.921 -1.405 19.456 1.00 98.19 347 GLY A O 1
ATOM 2573 N N . THR A 1 348 ? -20.539 -2.080 21.509 1.00 98.50 348 THR A N 1
ATOM 2574 C CA . THR A 1 348 ? -20.419 -0.758 22.154 1.00 98.50 348 THR A CA 1
ATOM 2575 C C . THR A 1 348 ? -19.033 -0.532 22.749 1.00 98.50 348 THR A C 1
ATOM 2577 O O . THR A 1 348 ? -18.335 -1.499 23.046 1.00 98.50 348 THR A O 1
ATOM 2580 N N . LEU A 1 349 ? -18.649 0.719 23.027 1.00 97.69 349 LEU A N 1
ATOM 2581 C CA . LEU A 1 349 ? -17.376 1.002 23.710 1.00 97.69 349 LEU A CA 1
ATOM 2582 C C . LEU A 1 349 ? -17.244 0.241 25.036 1.00 97.69 349 LEU A C 1
ATOM 2584 O O . LEU A 1 349 ? -16.200 -0.337 25.305 1.00 97.69 349 LEU A O 1
ATOM 2588 N N . THR A 1 350 ? -18.311 0.162 25.839 1.00 98.00 350 THR A N 1
ATOM 2589 C CA . THR A 1 350 ? -18.299 -0.580 27.118 1.00 98.00 350 THR A CA 1
ATOM 2590 C C . THR A 1 350 ? -18.109 -2.089 26.979 1.00 98.00 350 THR A C 1
ATOM 2592 O O . THR A 1 350 ? -17.873 -2.763 27.975 1.00 98.00 350 THR A O 1
ATOM 2595 N N . GLN A 1 351 ? -18.242 -2.636 25.769 1.00 98.12 351 GLN A N 1
ATOM 2596 C CA . GLN A 1 351 ? -17.961 -4.045 25.511 1.00 98.12 351 GLN A CA 1
ATOM 2597 C C . GLN A 1 351 ? -16.464 -4.311 25.320 1.00 98.12 351 GLN A C 1
ATOM 2599 O O . GLN A 1 351 ? -16.014 -5.410 25.632 1.00 98.12 351 GLN A O 1
ATOM 2604 N N . TYR A 1 352 ? -15.719 -3.332 24.804 1.00 98.06 352 TYR A N 1
ATOM 2605 C CA . TYR A 1 352 ? -14.336 -3.526 24.363 1.00 98.06 352 TYR A CA 1
ATOM 2606 C C . TYR A 1 352 ? -13.318 -2.726 25.160 1.00 98.06 352 TYR A C 1
ATOM 2608 O O . TYR A 1 352 ? -12.149 -3.062 25.117 1.00 98.06 352 TYR A O 1
ATOM 2616 N N . LEU A 1 353 ? -13.744 -1.684 25.874 1.00 97.56 353 LEU A N 1
ATOM 2617 C CA . LEU A 1 353 ? -12.867 -0.802 26.631 1.00 97.56 353 LEU A CA 1
ATOM 2618 C C . LEU A 1 353 ? -13.166 -0.876 28.134 1.00 97.56 353 LEU A C 1
ATOM 2620 O O . LEU A 1 353 ? -14.334 -0.984 28.528 1.00 97.56 353 LEU A O 1
ATOM 2624 N N . PRO A 1 354 ? -12.143 -0.747 28.996 1.00 96.31 354 PRO A N 1
ATOM 2625 C CA . PRO A 1 354 ? -12.308 -0.895 30.434 1.00 96.31 354 PRO A CA 1
ATOM 2626 C C . PRO A 1 354 ? -13.074 0.282 31.065 1.00 96.31 354 PRO A C 1
ATOM 2628 O O . PRO A 1 354 ? -13.015 1.428 30.605 1.00 96.31 354 PRO A O 1
ATOM 2631 N N . ASP A 1 355 ? -13.755 0.004 32.183 1.00 96.69 355 ASP A N 1
ATOM 2632 C CA . ASP A 1 355 ? -14.568 0.970 32.939 1.00 96.69 355 ASP A CA 1
ATOM 2633 C C . ASP A 1 355 ? -13.868 2.317 33.221 1.00 96.69 355 ASP A C 1
ATOM 2635 O O . ASP A 1 355 ? -14.519 3.356 33.089 1.00 96.69 355 ASP A O 1
ATOM 2639 N N . PRO A 1 356 ? -12.577 2.382 33.618 1.00 95.19 356 PRO A N 1
ATOM 2640 C CA . PRO A 1 356 ? -11.916 3.660 33.881 1.00 95.19 356 PRO A CA 1
ATOM 2641 C C . PRO A 1 356 ? -11.917 4.618 32.685 1.00 95.19 356 PRO A C 1
ATOM 2643 O O . PRO A 1 356 ? -12.059 5.821 32.896 1.00 95.19 356 PRO A O 1
ATOM 2646 N N . MET A 1 357 ? -11.818 4.097 31.458 1.00 94.94 357 MET A N 1
ATOM 2647 C CA . MET A 1 357 ? -11.869 4.894 30.233 1.00 94.94 357 MET A CA 1
ATOM 2648 C C . MET A 1 357 ? -13.317 5.200 29.834 1.00 94.94 357 MET A C 1
ATOM 2650 O O . MET A 1 357 ? -13.687 6.358 29.639 1.00 94.94 357 MET A O 1
ATOM 2654 N N . THR A 1 358 ? -14.182 4.185 29.775 1.00 96.25 358 THR A N 1
ATOM 2655 C CA . THR A 1 358 ? -15.560 4.358 29.279 1.00 96.25 358 THR A CA 1
ATOM 2656 C C . THR A 1 358 ? -16.433 5.216 30.194 1.00 96.25 358 THR A C 1
ATOM 2658 O O . THR A 1 358 ? -17.334 5.898 29.703 1.00 96.25 358 THR A O 1
ATOM 2661 N N . ASN A 1 359 ? -16.142 5.273 31.498 1.00 96.75 359 ASN A N 1
ATOM 2662 C CA . ASN A 1 359 ? -16.821 6.167 32.443 1.00 96.75 359 ASN A CA 1
ATOM 2663 C C . ASN A 1 359 ? -16.524 7.659 32.206 1.00 96.75 359 ASN A C 1
ATOM 2665 O O . ASN A 1 359 ? -17.268 8.509 32.696 1.00 96.75 359 ASN A O 1
ATOM 2669 N N . GLN A 1 360 ? -15.456 7.989 31.475 1.00 96.56 360 GLN A N 1
ATOM 2670 C CA . GLN A 1 360 ? -15.100 9.368 31.122 1.00 96.56 360 GLN A CA 1
ATOM 2671 C C . GLN A 1 360 ? -15.745 9.833 29.810 1.00 96.56 360 GLN A C 1
ATOM 2673 O O . GLN A 1 360 ? -15.670 11.016 29.477 1.00 96.56 360 GLN A O 1
ATOM 2678 N N . ILE A 1 361 ? -16.371 8.920 29.063 1.00 96.25 361 ILE A N 1
ATOM 2679 C CA . ILE A 1 361 ? -16.925 9.176 27.734 1.00 96.25 361 ILE A CA 1
ATOM 2680 C C . ILE A 1 361 ? -18.451 9.218 27.833 1.00 96.25 361 ILE A C 1
ATOM 2682 O O . ILE A 1 361 ? -19.105 8.243 28.212 1.00 96.25 361 ILE A O 1
ATOM 2686 N N . ALA A 1 362 ? -19.039 10.358 27.471 1.00 95.31 362 ALA A N 1
ATOM 2687 C CA . ALA A 1 362 ? -20.487 10.515 27.452 1.00 95.31 362 ALA A CA 1
ATOM 2688 C C . ALA A 1 362 ? -21.140 9.501 26.494 1.00 95.31 362 ALA A C 1
ATOM 2690 O O . ALA A 1 362 ? -20.730 9.369 25.346 1.00 95.31 362 ALA A O 1
ATOM 2691 N N . ASN A 1 363 ? -22.191 8.820 26.962 1.00 97.25 363 ASN A N 1
ATOM 2692 C CA . ASN A 1 363 ? -22.948 7.814 26.202 1.00 97.25 363 ASN A CA 1
ATOM 2693 C C . ASN A 1 363 ? -22.125 6.597 25.725 1.00 97.25 363 ASN A C 1
ATOM 2695 O O . ASN A 1 363 ? -22.536 5.925 24.783 1.00 97.25 363 ASN A O 1
ATOM 2699 N N . SER A 1 364 ? -21.004 6.265 26.375 1.00 97.19 364 SER A N 1
ATOM 2700 C CA . SER A 1 364 ? -20.123 5.151 25.975 1.00 97.19 364 SER A CA 1
ATOM 2701 C C . SER A 1 364 ? -20.826 3.796 25.807 1.00 97.19 364 SER A C 1
ATOM 2703 O O . SER A 1 364 ? -20.475 3.028 24.918 1.00 97.19 364 SER A O 1
ATOM 2705 N N . SER A 1 365 ? -21.875 3.513 26.583 1.00 97.81 365 SER A N 1
ATOM 2706 C CA . SER A 1 365 ? -22.679 2.286 26.451 1.00 97.81 365 SER A CA 1
ATOM 2707 C C . SER A 1 365 ? -23.638 2.261 25.254 1.00 97.81 365 SER A C 1
ATOM 2709 O O . SER A 1 365 ? -24.322 1.265 25.036 1.00 97.81 365 SER A O 1
ATOM 2711 N N . GLN A 1 366 ? -23.729 3.356 24.498 1.00 98.19 366 GLN A N 1
ATOM 2712 C CA . GLN A 1 366 ? -24.568 3.499 23.304 1.00 98.19 366 GLN A CA 1
ATOM 2713 C C . GLN A 1 366 ? -23.748 3.731 22.033 1.00 98.19 366 GLN A C 1
ATOM 2715 O O . GLN A 1 366 ? -24.282 3.555 20.942 1.00 98.19 366 GLN A O 1
ATOM 2720 N N . ILE A 1 367 ? -22.483 4.140 22.167 1.00 98.56 367 ILE A N 1
ATOM 2721 C CA . ILE A 1 367 ? -21.591 4.394 21.036 1.00 98.56 367 ILE A CA 1
ATOM 2722 C C . ILE A 1 367 ? -21.083 3.061 20.494 1.00 98.56 367 ILE A C 1
ATOM 2724 O O . ILE A 1 367 ? -20.422 2.321 21.225 1.00 98.56 367 ILE A O 1
ATOM 2728 N N . THR A 1 368 ? -21.375 2.774 19.226 1.00 98.62 368 THR A N 1
ATOM 2729 C CA . THR A 1 368 ? -20.930 1.549 18.545 1.00 98.62 368 THR A CA 1
ATOM 2730 C C . THR A 1 368 ? -19.649 1.749 17.737 1.00 98.62 368 THR A C 1
ATOM 2732 O O . THR A 1 368 ? -19.298 2.876 17.375 1.00 98.62 368 THR A O 1
ATOM 2735 N N . ILE A 1 369 ? -18.966 0.651 17.396 1.00 98.69 369 ILE A N 1
ATOM 2736 C CA . ILE A 1 369 ? -17.790 0.674 16.508 1.00 98.69 369 ILE A CA 1
ATOM 2737 C C . ILE A 1 369 ? -18.127 1.308 15.149 1.00 98.69 369 ILE A C 1
ATOM 2739 O O . ILE A 1 369 ? -17.387 2.170 14.670 1.00 98.69 369 ILE A O 1
ATOM 2743 N N . ARG A 1 370 ? -19.291 0.984 14.567 1.00 98.31 370 ARG A N 1
ATOM 2744 C CA . ARG A 1 370 ? -19.775 1.605 13.321 1.00 98.31 370 ARG A CA 1
ATOM 2745 C C . ARG A 1 370 ? -19.880 3.122 13.434 1.00 98.31 370 ARG A C 1
ATOM 2747 O O . ARG A 1 370 ? -19.526 3.848 12.506 1.00 98.31 370 ARG A O 1
ATOM 2754 N N . GLN A 1 371 ? -20.375 3.619 14.563 1.00 98.06 371 GLN A N 1
ATOM 2755 C CA . GLN A 1 371 ? -20.546 5.054 14.780 1.00 98.06 371 GLN A CA 1
ATOM 2756 C C . GLN A 1 371 ? -19.213 5.794 14.935 1.00 98.06 371 GLN A C 1
ATOM 2758 O O . GLN A 1 371 ? -19.123 6.962 14.553 1.00 98.06 371 GLN A O 1
ATOM 2763 N N . LEU A 1 372 ? -18.169 5.134 15.448 1.00 98.19 372 LEU A N 1
ATOM 2764 C CA . LEU A 1 372 ? -16.816 5.695 15.455 1.00 98.19 372 LEU A CA 1
ATOM 2765 C C . LEU A 1 372 ? -16.274 5.814 14.025 1.00 98.19 372 LEU A C 1
ATOM 2767 O O . LEU A 1 372 ? -15.880 6.908 13.616 1.00 98.19 372 LEU A O 1
ATOM 2771 N N . LEU A 1 373 ? -16.333 4.718 13.261 1.00 98.25 373 LEU A N 1
ATOM 2772 C CA . LEU A 1 373 ? -15.842 4.638 11.880 1.00 98.25 373 LEU A CA 1
ATOM 2773 C C . LEU A 1 373 ? -16.534 5.643 10.944 1.00 98.25 373 LEU A C 1
ATOM 2775 O O . LEU A 1 373 ? -15.877 6.243 10.096 1.00 98.25 373 LEU A O 1
ATOM 2779 N N . SER A 1 374 ? -17.844 5.846 11.127 1.00 96.50 374 SER A N 1
ATOM 2780 C CA . SER A 1 374 ? -18.693 6.716 10.294 1.00 96.50 374 SER A CA 1
ATOM 2781 C C . SER A 1 374 ? -18.860 8.147 10.817 1.00 96.50 374 SER A C 1
ATOM 2783 O O . SER A 1 374 ? -19.626 8.923 10.250 1.00 96.50 374 SER A O 1
ATOM 2785 N N . HIS A 1 375 ? -18.184 8.512 11.909 1.00 96.12 375 HIS A N 1
ATOM 2786 C CA . HIS A 1 375 ? -18.275 9.846 12.516 1.00 96.12 375 HIS A CA 1
ATOM 2787 C C . HIS A 1 375 ? -19.661 10.258 13.050 1.00 96.12 375 HIS A C 1
ATOM 2789 O O . HIS A 1 375 ? -19.984 11.443 13.158 1.00 96.12 375 HIS A O 1
ATOM 2795 N N . THR A 1 376 ? -20.468 9.282 13.467 1.00 96.94 376 THR A N 1
ATOM 2796 C CA . THR A 1 376 ? -21.808 9.495 14.047 1.00 96.94 376 THR A CA 1
ATOM 2797 C C . THR A 1 376 ? -21.890 9.211 15.549 1.00 96.94 376 THR A C 1
ATOM 2799 O O . THR A 1 376 ? -22.977 9.143 16.120 1.00 96.94 376 THR A O 1
ATOM 2802 N N . SER A 1 377 ? -20.749 9.077 16.224 1.00 97.38 377 SER A N 1
ATOM 2803 C CA . SER A 1 377 ? -20.657 8.760 17.658 1.00 97.38 377 SER A CA 1
ATOM 2804 C C . SER A 1 377 ? -21.226 9.841 18.588 1.00 97.38 377 SER A C 1
ATOM 2806 O O . SER A 1 377 ? -21.646 9.532 19.701 1.00 97.38 377 SER A O 1
ATOM 2808 N N . GLY A 1 378 ? -21.229 11.109 18.164 1.00 95.81 378 GLY A N 1
ATOM 2809 C CA . GLY A 1 378 ? -21.548 12.247 19.033 1.00 95.81 378 GLY A CA 1
ATOM 2810 C C . GLY A 1 378 ? -20.435 12.606 20.021 1.00 95.81 378 GLY A C 1
ATOM 2811 O O . GLY A 1 378 ? -20.658 13.429 20.912 1.00 95.81 378 GLY A O 1
ATOM 2812 N N . ILE A 1 379 ? -19.244 12.010 19.882 1.00 95.31 379 ILE A N 1
ATOM 2813 C CA . ILE A 1 379 ? -18.065 12.368 20.676 1.00 95.31 379 ILE A CA 1
ATOM 2814 C C . ILE A 1 379 ? -17.621 13.777 20.308 1.00 95.31 379 ILE A C 1
ATOM 2816 O O . ILE A 1 379 ? -17.495 14.117 19.135 1.00 95.31 379 ILE A O 1
ATOM 2820 N N . ASN A 1 380 ? -17.354 14.570 21.340 1.00 89.69 380 ASN A N 1
ATOM 2821 C CA . ASN A 1 380 ? -17.011 15.973 21.210 1.00 89.69 380 ASN A CA 1
ATOM 2822 C C . ASN A 1 380 ? -15.754 16.190 20.346 1.00 89.69 380 ASN A C 1
ATOM 2824 O O . ASN A 1 380 ? -14.696 15.635 20.642 1.00 89.69 380 ASN A O 1
ATOM 2828 N N . ALA A 1 381 ? -15.864 17.022 19.309 1.00 84.25 381 ALA A N 1
ATOM 2829 C CA . ALA A 1 381 ? -14.775 17.410 18.405 1.00 84.25 381 ALA A CA 1
ATOM 2830 C C . ALA A 1 381 ? -13.844 18.508 18.969 1.00 84.25 381 ALA A C 1
ATOM 2832 O O . ALA A 1 381 ? -13.138 19.197 18.234 1.00 84.25 381 ALA A O 1
ATOM 2833 N N . ALA A 1 382 ? -13.814 18.691 20.292 1.00 80.94 382 ALA A N 1
ATOM 2834 C CA . ALA A 1 382 ? -12.958 19.689 20.925 1.00 80.94 382 ALA A CA 1
ATOM 2835 C C . ALA A 1 382 ? -11.469 19.469 20.672 1.00 80.94 382 ALA A C 1
ATOM 2837 O O . ALA A 1 382 ? -10.717 20.433 20.730 1.00 80.94 382 ALA A O 1
ATOM 2838 N N . PHE A 1 383 ? -11.025 18.242 20.384 1.00 82.62 383 PHE A N 1
ATOM 2839 C CA . PHE A 1 383 ? -9.633 18.015 20.013 1.00 82.62 383 PHE A CA 1
ATOM 2840 C C . PHE A 1 383 ? -9.216 18.926 18.852 1.00 82.62 383 PHE A C 1
ATOM 2842 O O . PHE A 1 383 ? -8.207 19.609 18.969 1.00 82.62 383 PHE A O 1
ATOM 2849 N N . GLN A 1 384 ? -10.005 19.013 17.774 1.00 75.56 384 GLN A N 1
ATOM 2850 C CA . GLN A 1 384 ? -9.622 19.843 16.629 1.00 75.56 384 GLN A CA 1
ATOM 2851 C C . GLN A 1 384 ? -9.544 21.333 16.987 1.00 75.56 384 GLN A C 1
ATOM 2853 O O . GLN A 1 384 ? -8.668 22.028 16.486 1.00 75.56 384 GLN A O 1
ATOM 2858 N N . THR A 1 385 ? -10.435 21.845 17.840 1.00 78.75 385 THR A N 1
ATOM 2859 C CA . THR A 1 385 ? -10.454 23.276 18.183 1.00 78.75 385 THR A CA 1
ATOM 2860 C C . THR A 1 385 ? -9.449 23.642 19.265 1.00 78.75 385 THR A C 1
ATOM 2862 O O . THR A 1 385 ? -8.752 24.650 19.153 1.00 78.75 385 THR A O 1
ATOM 2865 N N . ASP A 1 386 ? -9.382 22.838 20.319 1.00 86.25 386 ASP A N 1
ATOM 2866 C CA . ASP A 1 386 ? -8.652 23.160 21.538 1.00 86.25 386 ASP A CA 1
ATOM 2867 C C . ASP A 1 386 ? -7.168 22.847 21.364 1.00 86.25 386 ASP A C 1
ATOM 2869 O O . ASP A 1 386 ? -6.337 23.655 21.766 1.00 86.25 386 ASP A O 1
ATOM 2873 N N . PHE A 1 387 ? -6.818 21.756 20.672 1.00 82.00 387 PHE A N 1
ATOM 2874 C CA . PHE A 1 387 ? -5.419 21.448 20.363 1.00 82.00 387 PHE A CA 1
ATOM 2875 C C . PHE A 1 387 ? -4.781 22.545 19.506 1.00 82.00 387 PHE A C 1
ATOM 2877 O O . PHE A 1 387 ? -3.667 22.981 19.785 1.00 82.00 387 PHE A O 1
ATOM 2884 N N . THR A 1 388 ? -5.499 23.064 18.504 1.00 76.38 388 THR A N 1
ATOM 2885 C CA . THR A 1 388 ? -5.017 24.198 17.703 1.00 76.38 388 THR A CA 1
ATOM 2886 C C . THR A 1 388 ? -4.820 25.453 18.555 1.00 76.38 388 THR A C 1
ATOM 2888 O O . THR A 1 388 ? -3.823 26.154 18.387 1.00 76.38 388 THR A O 1
ATOM 2891 N N . GLN A 1 389 ? -5.729 25.749 19.489 1.00 80.81 389 GLN A N 1
ATOM 2892 C CA . GLN A 1 389 ? -5.563 26.888 20.400 1.00 80.81 389 GLN A CA 1
ATOM 2893 C C . GLN A 1 389 ? -4.373 26.704 21.347 1.00 80.81 389 GLN A C 1
ATOM 2895 O O . GLN A 1 389 ? -3.610 27.649 21.556 1.00 80.81 389 GLN A O 1
ATOM 2900 N N . ASP A 1 390 ? -4.187 25.498 21.877 1.00 83.19 390 ASP A N 1
ATOM 2901 C CA . ASP A 1 390 ? -3.069 25.164 22.753 1.00 83.19 390 ASP A CA 1
ATOM 2902 C C . ASP A 1 390 ? -1.731 25.254 22.013 1.00 83.19 390 ASP A C 1
ATOM 2904 O O . ASP A 1 390 ? -0.778 25.804 22.559 1.00 83.19 390 ASP A O 1
ATOM 2908 N N . LEU A 1 391 ? -1.663 24.798 20.759 1.00 75.75 391 LEU A N 1
ATOM 2909 C CA . LEU A 1 391 ? -0.490 24.954 19.893 1.00 75.75 391 LEU A CA 1
ATOM 2910 C C . LEU A 1 391 ? -0.157 26.426 19.634 1.00 75.75 391 LEU A C 1
ATOM 2912 O O . LEU A 1 391 ? 1.005 26.815 19.709 1.00 75.75 391 LEU A O 1
ATOM 2916 N N . LEU A 1 392 ? -1.163 27.267 19.374 1.00 73.25 392 LEU A N 1
ATOM 2917 C CA . LEU A 1 392 ? -0.957 28.709 19.199 1.00 73.25 392 LEU A CA 1
ATOM 2918 C C . LEU A 1 392 ? -0.460 29.379 20.487 1.00 73.25 392 LEU A C 1
ATOM 2920 O O . LEU A 1 392 ? 0.352 30.303 20.437 1.00 73.25 392 LEU A O 1
ATOM 2924 N N . ALA A 1 393 ? -0.948 28.932 21.646 1.00 78.62 393 ALA A N 1
ATOM 2925 C CA . ALA A 1 393 ? -0.526 29.447 22.944 1.00 78.62 393 ALA A CA 1
ATOM 2926 C C . ALA A 1 393 ? 0.854 28.918 23.374 1.00 78.62 393 ALA A C 1
ATOM 2928 O O . ALA A 1 393 ? 1.592 29.618 24.072 1.00 78.62 393 ALA A O 1
ATOM 2929 N N . ASN A 1 394 ? 1.195 27.694 22.974 1.00 78.44 394 ASN A N 1
ATOM 2930 C CA . ASN A 1 394 ? 2.433 27.008 23.307 1.00 78.44 394 ASN A CA 1
ATOM 2931 C C . ASN A 1 394 ? 2.934 26.151 22.124 1.00 78.44 394 ASN A C 1
ATOM 2933 O O . ASN A 1 394 ? 2.707 24.937 22.104 1.00 78.44 394 ASN A O 1
ATOM 2937 N N . PRO A 1 395 ? 3.669 26.752 21.170 1.00 73.31 395 PRO A N 1
ATOM 2938 C CA . PRO A 1 395 ? 4.160 26.051 19.980 1.00 73.31 395 PRO A CA 1
ATOM 2939 C C . PRO A 1 395 ? 5.067 24.850 20.274 1.00 73.31 395 PRO A C 1
ATOM 2941 O O . PRO A 1 395 ? 5.145 23.932 19.465 1.00 73.31 395 PRO A O 1
ATOM 2944 N N . GLU A 1 396 ? 5.704 24.804 21.452 1.00 78.12 396 GLU A N 1
ATOM 2945 C CA . GLU A 1 396 ? 6.522 23.663 21.890 1.00 78.12 396 GLU A CA 1
ATOM 2946 C C . GLU A 1 396 ? 5.717 22.353 21.959 1.00 78.12 396 GLU A C 1
ATOM 2948 O O . GLU A 1 396 ? 6.286 21.271 21.844 1.00 78.12 396 GLU A O 1
ATOM 2953 N N . LEU A 1 397 ? 4.384 22.430 22.102 1.00 76.00 397 LEU A N 1
ATOM 2954 C CA . LEU A 1 397 ? 3.505 21.257 22.083 1.00 76.00 397 LEU A CA 1
ATOM 2955 C C . LEU A 1 397 ? 3.589 20.464 20.774 1.00 76.00 397 LEU A C 1
ATOM 2957 O O . LEU A 1 397 ? 3.376 19.254 20.810 1.00 76.00 397 LEU A O 1
ATOM 2961 N N . ALA A 1 398 ? 3.931 21.113 19.656 1.00 72.00 398 ALA A N 1
ATOM 2962 C CA . ALA A 1 398 ? 4.103 20.453 18.364 1.00 72.00 398 ALA A CA 1
ATOM 2963 C C . ALA A 1 398 ? 5.269 19.453 18.363 1.00 72.00 398 ALA A C 1
ATOM 2965 O O . ALA A 1 398 ? 5.317 18.582 17.504 1.00 72.00 398 ALA A O 1
ATOM 2966 N N . PHE A 1 399 ? 6.203 19.553 19.314 1.00 76.88 399 PHE A N 1
ATOM 2967 C CA . PHE A 1 399 ? 7.431 18.750 19.366 1.00 76.88 399 PHE A CA 1
ATOM 2968 C C . PHE A 1 399 ? 7.421 17.705 20.488 1.00 76.88 399 PHE A C 1
ATOM 2970 O O . PHE A 1 399 ? 8.441 17.075 20.763 1.00 76.88 399 PHE A O 1
ATOM 2977 N N . ILE A 1 400 ? 6.284 17.528 21.166 1.00 81.50 400 ILE A N 1
ATOM 2978 C CA . ILE A 1 400 ? 6.151 16.596 22.286 1.00 81.50 400 ILE A CA 1
ATOM 2979 C C . ILE A 1 400 ? 5.457 15.326 21.807 1.00 81.50 400 ILE A C 1
ATOM 2981 O O . ILE A 1 400 ? 4.310 15.373 21.365 1.00 81.50 400 ILE A O 1
ATOM 2985 N N . ASP A 1 401 ? 6.128 14.186 21.978 1.00 86.69 401 ASP A N 1
ATOM 2986 C CA . ASP A 1 401 ? 5.513 12.887 21.722 1.00 86.69 401 ASP A CA 1
ATOM 2987 C C . ASP A 1 401 ? 4.378 12.599 22.713 1.00 86.69 401 ASP A C 1
ATOM 2989 O O . ASP A 1 401 ? 4.552 12.696 23.936 1.00 86.69 401 ASP A O 1
ATOM 2993 N N . ARG A 1 402 ? 3.225 12.188 22.181 1.00 87.69 402 ARG A N 1
ATOM 2994 C CA . ARG A 1 402 ? 1.997 11.916 22.940 1.00 87.69 402 ARG A CA 1
ATOM 2995 C C . ARG A 1 402 ? 1.399 10.582 22.527 1.00 87.69 402 ARG A C 1
ATOM 2997 O O . ARG A 1 402 ? 1.445 10.224 21.354 1.00 87.69 402 ARG A O 1
ATOM 3004 N N . SER A 1 403 ? 0.839 9.854 23.489 1.00 88.31 403 SER A N 1
ATOM 3005 C CA . SER A 1 403 ? 0.008 8.690 23.178 1.00 88.31 403 SER A CA 1
ATOM 3006 C C . SER A 1 403 ? -1.431 9.115 22.830 1.00 88.31 403 SER A C 1
ATOM 3008 O O . SER A 1 403 ? -1.859 10.228 23.178 1.00 88.31 403 SER A O 1
ATOM 3010 N N . PRO A 1 404 ? -2.208 8.241 22.167 1.00 83.88 404 PRO A N 1
ATOM 3011 C CA . PRO A 1 404 ? -3.638 8.461 21.967 1.00 83.88 404 PRO A CA 1
ATOM 3012 C C . PRO A 1 404 ? -4.392 8.614 23.294 1.00 83.88 404 PRO A C 1
ATOM 3014 O O . PRO A 1 404 ? -5.163 9.560 23.427 1.00 83.88 404 PRO A O 1
ATOM 3017 N N . GLU A 1 405 ? -4.112 7.781 24.303 1.00 88.38 405 GLU A N 1
ATOM 3018 C CA . GLU A 1 405 ? -4.703 7.904 25.645 1.00 88.38 405 GLU A CA 1
ATOM 3019 C C . GLU A 1 405 ? -4.445 9.279 26.292 1.00 88.38 405 GLU A C 1
ATOM 3021 O O . GLU A 1 405 ? -5.368 9.892 26.832 1.00 88.38 405 GLU A O 1
ATOM 3026 N N . GLU A 1 406 ? -3.220 9.814 26.204 1.00 91.25 406 GLU A N 1
ATOM 3027 C CA . GLU A 1 406 ? -2.901 11.162 26.707 1.00 91.25 406 GLU A CA 1
ATOM 3028 C C . GLU A 1 406 ? -3.708 12.237 25.966 1.00 91.25 406 GLU A C 1
ATOM 3030 O O . GLU A 1 406 ? -4.219 13.179 26.571 1.00 91.25 406 GLU A O 1
ATOM 3035 N N . THR A 1 407 ? -3.878 12.068 24.654 1.00 88.94 407 THR A N 1
ATOM 3036 C CA . THR A 1 407 ? -4.676 12.974 23.818 1.00 88.94 407 THR A CA 1
ATOM 3037 C C . THR A 1 407 ? -6.168 12.886 24.162 1.00 88.94 407 THR A C 1
ATOM 3039 O O . THR A 1 407 ? -6.854 13.907 24.243 1.00 88.94 407 THR A O 1
ATOM 3042 N N . LEU A 1 408 ? -6.685 11.685 24.433 1.00 91.50 408 LEU A N 1
ATOM 3043 C CA . LEU A 1 408 ? -8.050 11.471 24.914 1.00 91.50 408 LEU A CA 1
ATOM 3044 C C . LEU A 1 408 ? -8.267 12.103 26.295 1.00 91.50 408 LEU A C 1
ATOM 3046 O O . LEU A 1 408 ? -9.298 12.743 26.516 1.00 91.50 408 LEU A O 1
ATOM 3050 N N . ALA A 1 409 ? -7.296 11.979 27.200 1.00 92.62 409 ALA A N 1
ATOM 3051 C CA . ALA A 1 409 ? -7.363 12.558 28.537 1.00 92.62 409 ALA A CA 1
ATOM 3052 C C . ALA A 1 409 ? -7.428 14.090 28.521 1.00 92.62 409 ALA A C 1
ATOM 3054 O O . ALA A 1 409 ? -8.241 14.670 29.243 1.00 92.62 409 ALA A O 1
ATOM 3055 N N . ASP A 1 410 ? -6.627 14.733 27.673 1.00 89.44 410 ASP A N 1
ATOM 3056 C CA . ASP A 1 410 ? -6.576 16.194 27.584 1.00 89.44 410 ASP A CA 1
ATOM 3057 C C . ASP A 1 410 ? -7.797 16.779 26.852 1.00 89.44 410 ASP A C 1
ATOM 3059 O O . ASP A 1 410 ? -8.321 17.836 27.226 1.00 89.44 410 ASP A O 1
ATOM 3063 N N . TYR A 1 411 ? -8.287 16.090 25.814 1.00 90.25 411 TYR A N 1
ATOM 3064 C CA . TYR A 1 411 ? -9.222 16.692 24.859 1.00 90.25 411 TYR A CA 1
ATOM 3065 C C . TYR A 1 411 ? -10.603 16.043 24.780 1.00 90.25 411 TYR A C 1
ATOM 3067 O O . TYR A 1 411 ? -11.501 16.652 24.202 1.00 90.25 411 TYR A O 1
ATOM 3075 N N . VAL A 1 412 ? -10.830 14.868 25.373 1.00 92.00 412 VAL A N 1
ATOM 3076 C CA . VAL A 1 412 ? -12.098 14.124 25.219 1.00 92.00 412 VAL A CA 1
ATOM 3077 C C . VAL A 1 412 ? -12.741 13.767 26.557 1.00 92.00 412 VAL A C 1
ATOM 3079 O O . VAL A 1 412 ? -13.948 13.959 26.724 1.00 92.00 412 VAL A O 1
ATOM 3082 N N . TYR A 1 413 ? -11.967 13.273 27.521 1.00 94.62 413 TYR A N 1
ATOM 3083 C CA . TYR A 1 413 ? -12.494 12.800 28.801 1.00 94.62 413 TYR A CA 1
ATOM 3084 C C . TYR A 1 413 ? -13.231 13.893 29.584 1.00 94.62 413 TYR A C 1
ATOM 3086 O O . TYR A 1 413 ? -12.796 15.039 29.693 1.00 94.62 413 TYR A O 1
ATOM 3094 N N . GLY A 1 414 ? -14.399 13.533 30.121 1.00 93.69 414 GLY A N 1
ATOM 3095 C CA . GLY A 1 414 ? -15.257 14.424 30.902 1.00 93.69 414 GLY A CA 1
ATOM 3096 C C . GLY A 1 414 ? -16.048 15.450 30.083 1.00 93.69 414 GLY A C 1
ATOM 3097 O O . GLY A 1 414 ? -16.827 16.212 30.665 1.00 93.69 414 GLY A O 1
ATOM 3098 N N . ARG A 1 415 ? -15.898 15.485 28.750 1.00 93.12 415 ARG A N 1
ATOM 3099 C CA . ARG A 1 415 ? -16.652 16.407 27.889 1.00 93.12 415 ARG A CA 1
ATOM 3100 C C . ARG A 1 415 ? -18.064 15.891 27.592 1.00 93.12 415 ARG A C 1
ATOM 3102 O O . ARG A 1 415 ? -18.276 14.684 27.465 1.00 93.12 415 ARG A O 1
ATOM 3109 N N . PRO A 1 416 ? -19.058 16.790 27.460 1.00 95.00 416 PRO A N 1
ATOM 3110 C CA . PRO A 1 416 ? -20.396 16.398 27.039 1.00 95.00 416 PRO A CA 1
ATOM 3111 C C . PRO A 1 416 ? -20.399 15.966 25.567 1.00 95.00 416 PRO A C 1
ATOM 3113 O O . PRO A 1 416 ? -19.648 16.504 24.751 1.00 95.00 416 PRO A O 1
ATOM 3116 N N . ALA A 1 417 ? -21.293 15.040 25.223 1.00 95.19 417 ALA A N 1
ATOM 3117 C CA . ALA A 1 417 ? -21.529 14.657 23.834 1.00 95.19 417 ALA A CA 1
ATOM 3118 C C . ALA A 1 417 ? -22.040 15.854 23.007 1.00 95.19 417 ALA A C 1
ATOM 3120 O O . ALA A 1 417 ? -22.868 16.629 23.494 1.00 95.19 417 ALA A O 1
ATOM 3121 N N . SER A 1 418 ? -21.580 15.979 21.759 1.00 94.94 418 SER A N 1
ATOM 3122 C CA . SER A 1 418 ? -22.066 16.984 20.800 1.00 94.94 418 SER A CA 1
ATOM 3123 C C . SER A 1 418 ? -23.531 16.729 20.421 1.00 94.94 418 SER A C 1
ATOM 3125 O O . SER A 1 418 ? -24.324 17.657 20.272 1.00 94.94 418 SER A O 1
ATOM 3127 N N . PHE A 1 419 ? -23.902 15.455 20.289 1.00 96.44 419 PHE A N 1
ATOM 3128 C CA . PHE A 1 419 ? -25.253 14.974 19.997 1.00 96.44 419 PHE A CA 1
ATOM 3129 C C . PHE A 1 419 ? -25.407 13.525 20.485 1.00 96.44 419 PHE A C 1
ATOM 3131 O O . PHE A 1 419 ? -24.450 12.913 20.958 1.00 96.44 419 PHE A O 1
ATOM 3138 N N . ALA A 1 420 ? -26.623 12.975 20.432 1.00 97.12 420 ALA A N 1
ATOM 3139 C CA . ALA A 1 420 ? -26.846 11.583 20.817 1.00 97.12 420 ALA A CA 1
ATOM 3140 C C . ALA A 1 420 ? -26.250 10.633 19.758 1.00 97.12 420 ALA A C 1
ATOM 3142 O O . ALA A 1 420 ? -26.377 10.934 18.570 1.00 97.12 420 ALA A O 1
ATOM 3143 N N . PRO A 1 421 ? -25.650 9.487 20.136 1.00 97.38 421 PRO A N 1
ATOM 3144 C CA . PRO A 1 421 ? -25.045 8.570 19.168 1.00 97.38 421 PRO A CA 1
ATOM 3145 C C . PRO A 1 421 ? -26.019 8.186 18.041 1.00 97.38 421 PRO A C 1
ATOM 3147 O O . PRO A 1 421 ? -27.160 7.793 18.295 1.00 97.38 421 PRO A O 1
ATOM 3150 N N . GLY A 1 422 ? -25.588 8.363 16.792 1.00 94.56 422 GLY A N 1
ATOM 3151 C CA . GLY A 1 422 ? -26.374 8.123 15.578 1.00 94.56 422 GLY A CA 1
ATOM 3152 C C . GLY A 1 422 ? -27.356 9.233 15.180 1.00 94.56 422 GLY A C 1
ATOM 3153 O O . GLY A 1 422 ? -27.978 9.124 14.127 1.00 94.56 422 GLY A O 1
ATOM 3154 N N . SER A 1 423 ? -27.526 10.303 15.972 1.00 95.38 423 SER A N 1
ATOM 3155 C CA . SER A 1 423 ? -28.487 11.377 15.655 1.00 95.38 423 SER A CA 1
ATOM 3156 C C . SER A 1 423 ? -27.896 12.549 14.867 1.00 95.38 423 SER A C 1
ATOM 3158 O O . SER A 1 423 ? -28.603 13.524 14.611 1.00 95.38 423 SER A O 1
ATOM 3160 N N . GLY A 1 424 ? -26.608 12.503 14.544 1.00 93.38 424 GLY A N 1
ATOM 3161 C CA . GLY A 1 424 ? -25.897 13.553 13.824 1.00 93.38 424 GLY A CA 1
ATOM 3162 C C . GLY A 1 424 ? -24.598 13.036 13.218 1.00 93.38 424 GLY A C 1
ATOM 3163 O O . GLY A 1 424 ? -24.258 11.862 13.371 1.00 93.38 424 GLY A O 1
ATOM 3164 N N . LEU A 1 425 ? -23.889 13.931 12.537 1.00 92.94 425 LEU A N 1
ATOM 3165 C CA . LEU A 1 425 ? -22.615 13.664 11.884 1.00 92.94 425 LEU A CA 1
ATOM 3166 C C . LEU A 1 425 ? -21.634 14.791 12.221 1.00 92.94 425 LEU A C 1
ATOM 3168 O O . LEU A 1 425 ? -21.941 15.959 11.987 1.00 92.94 425 LEU A O 1
ATOM 3172 N N . GLU A 1 426 ? -20.465 14.442 12.753 1.00 91.75 426 GLU A N 1
ATOM 3173 C CA . GLU A 1 426 ? -19.381 15.384 13.051 1.00 91.75 426 GLU A CA 1
ATOM 3174 C C . GLU A 1 426 ? -18.040 14.685 12.833 1.00 91.75 426 GLU A C 1
ATOM 3176 O O . GLU A 1 426 ? -17.668 13.774 13.576 1.00 91.75 426 GLU A O 1
ATOM 3181 N N . TYR A 1 427 ? -17.324 15.095 11.783 1.00 88.12 427 TYR A N 1
ATOM 3182 C CA . TYR A 1 427 ? -16.026 14.523 11.446 1.00 88.12 427 TYR A CA 1
ATOM 3183 C C . TYR A 1 427 ? -15.021 14.809 12.564 1.00 88.12 427 TYR A C 1
ATOM 3185 O O . TYR A 1 427 ? -14.695 15.961 12.844 1.00 88.12 427 TYR A O 1
ATOM 3193 N N . ASN A 1 428 ? -14.542 13.747 13.210 1.00 87.12 428 ASN A N 1
ATOM 3194 C CA . ASN A 1 428 ? -13.770 13.848 14.441 1.00 87.12 428 ASN A CA 1
ATOM 3195 C C . ASN A 1 428 ? -12.696 12.750 14.540 1.00 87.12 428 ASN A C 1
ATOM 3197 O O . ASN A 1 428 ? -13.003 11.556 14.541 1.00 87.12 428 ASN A O 1
ATOM 3201 N N . SER A 1 429 ? -11.434 13.166 14.677 1.00 92.06 429 SER A N 1
ATOM 3202 C CA . SER A 1 429 ? -10.267 12.311 14.942 1.00 92.06 429 SER A CA 1
ATOM 3203 C C . SER A 1 429 ? -10.343 11.553 16.268 1.00 92.06 429 SER A C 1
ATOM 3205 O O . SER A 1 429 ? -9.808 10.452 16.342 1.00 92.06 429 SER A O 1
ATOM 3207 N N . SER A 1 430 ? -11.050 12.065 17.282 1.00 93.44 430 SER A N 1
ATOM 3208 C CA . SER A 1 430 ? -11.211 11.380 18.572 1.00 93.44 430 SER A CA 1
ATOM 3209 C C . SER A 1 430 ? -11.861 10.005 18.443 1.00 93.44 430 SER A C 1
ATOM 3211 O O . SER A 1 430 ? -11.566 9.115 19.236 1.00 93.44 430 SER A O 1
ATOM 3213 N N . ASN A 1 431 ? -12.690 9.797 17.416 1.00 96.81 431 ASN A N 1
ATOM 3214 C CA . ASN A 1 431 ? -13.233 8.474 17.124 1.00 96.81 431 ASN A CA 1
ATOM 3215 C C . ASN A 1 431 ? -12.131 7.464 16.800 1.00 96.81 431 ASN A C 1
ATOM 3217 O O . ASN A 1 431 ? -12.205 6.323 17.234 1.00 96.81 431 ASN A O 1
ATOM 3221 N N . TYR A 1 432 ? -11.107 7.890 16.064 1.00 97.38 432 TYR A N 1
ATOM 3222 C CA . TYR A 1 432 ? -10.013 7.028 15.629 1.00 97.38 432 TYR A CA 1
ATOM 3223 C C . TYR A 1 432 ? -8.933 6.855 16.696 1.00 97.38 432 TYR A C 1
ATOM 3225 O O . TYR A 1 432 ? -8.296 5.809 16.730 1.00 97.38 432 TYR A O 1
ATOM 3233 N N . PHE A 1 433 ? -8.790 7.811 17.619 1.00 95.62 433 PHE A N 1
ATOM 3234 C CA . PHE A 1 433 ? -8.028 7.578 18.850 1.00 95.62 433 PHE A CA 1
ATOM 3235 C C . PHE A 1 433 ? -8.664 6.447 19.665 1.00 95.62 433 PHE A C 1
ATOM 3237 O O . PHE A 1 433 ? -7.974 5.530 20.082 1.00 95.62 433 PHE A O 1
ATOM 3244 N N . LEU A 1 434 ? -9.993 6.452 19.822 1.00 96.88 434 LEU A N 1
ATOM 3245 C CA . LEU A 1 434 ? -10.690 5.369 20.522 1.00 96.88 434 LEU A CA 1
ATOM 3246 C C . LEU A 1 434 ? -10.683 4.050 19.754 1.00 96.88 434 LEU A C 1
ATOM 3248 O O . LEU A 1 434 ? -10.615 3.004 20.383 1.00 96.88 434 LEU A O 1
ATOM 3252 N N . LEU A 1 435 ? -10.759 4.072 18.420 1.00 98.50 435 LEU A N 1
ATOM 3253 C CA . LEU A 1 435 ? -10.618 2.844 17.632 1.00 98.50 435 LEU A CA 1
ATOM 3254 C C . LEU A 1 435 ? -9.231 2.226 17.808 1.00 98.50 435 LEU A C 1
ATOM 3256 O O . LEU A 1 435 ? -9.149 1.008 17.895 1.00 98.50 435 LEU A O 1
ATOM 3260 N N . GLN A 1 436 ? -8.175 3.037 17.922 1.00 98.00 436 GLN A N 1
ATOM 3261 C CA . GLN A 1 436 ? -6.859 2.529 18.298 1.00 98.00 436 GLN A CA 1
ATOM 3262 C C . GLN A 1 436 ? -6.911 1.834 19.665 1.00 98.00 436 GLN A C 1
ATOM 3264 O O . GLN A 1 436 ? -6.570 0.661 19.737 1.00 98.00 436 GLN A O 1
ATOM 3269 N N . GLU A 1 437 ? -7.419 2.490 20.712 1.00 97.44 437 GLU A N 1
ATOM 3270 C CA . GLU A 1 437 ? -7.544 1.866 22.043 1.00 97.44 437 GLU A CA 1
ATOM 3271 C C . GLU A 1 437 ? -8.377 0.568 22.009 1.00 97.44 437 GLU A C 1
ATOM 3273 O O . GLU A 1 437 ? -8.062 -0.403 22.691 1.00 97.44 437 GLU A O 1
ATOM 3278 N N . VAL A 1 438 ? -9.434 0.517 21.185 1.00 98.50 438 VAL A N 1
ATOM 3279 C CA . VAL A 1 438 ? -10.254 -0.692 20.993 1.00 98.50 438 VAL A CA 1
ATOM 3280 C C . VAL A 1 438 ? -9.446 -1.814 20.351 1.00 98.50 438 VAL A C 1
ATOM 3282 O O . VAL A 1 438 ? -9.548 -2.952 20.801 1.00 98.50 438 VAL A O 1
ATOM 3285 N N . ILE A 1 439 ? -8.677 -1.520 19.300 1.00 98.62 439 ILE A N 1
ATOM 3286 C CA . ILE A 1 439 ? -7.813 -2.506 18.641 1.00 98.62 439 ILE A CA 1
ATOM 3287 C C . ILE A 1 439 ? -6.823 -3.063 19.664 1.00 98.62 439 ILE A C 1
ATOM 3289 O O . ILE A 1 439 ? -6.749 -4.277 19.833 1.00 98.62 439 ILE A O 1
ATOM 3293 N N . GLU A 1 440 ? -6.133 -2.185 20.392 1.00 97.25 440 GLU A N 1
ATOM 3294 C CA . GLU A 1 440 ? -5.077 -2.586 21.321 1.00 97.25 440 GLU A CA 1
ATOM 3295 C C . GLU A 1 440 ? -5.605 -3.415 22.497 1.00 97.25 440 GLU A C 1
ATOM 3297 O O . GLU A 1 440 ? -4.994 -4.420 22.863 1.00 97.25 440 GLU A O 1
ATOM 3302 N N . GLU A 1 441 ? -6.774 -3.071 23.044 1.00 97.75 441 GLU A N 1
ATOM 3303 C CA . GLU A 1 441 ? -7.408 -3.851 24.114 1.00 97.75 441 GLU A CA 1
ATOM 3304 C C . GLU A 1 441 ? -7.920 -5.213 23.607 1.00 97.75 441 GLU A C 1
ATOM 3306 O O . GLU A 1 441 ? -7.811 -6.225 24.301 1.00 97.75 441 GLU A O 1
ATOM 3311 N N . VAL A 1 442 ? -8.458 -5.273 22.383 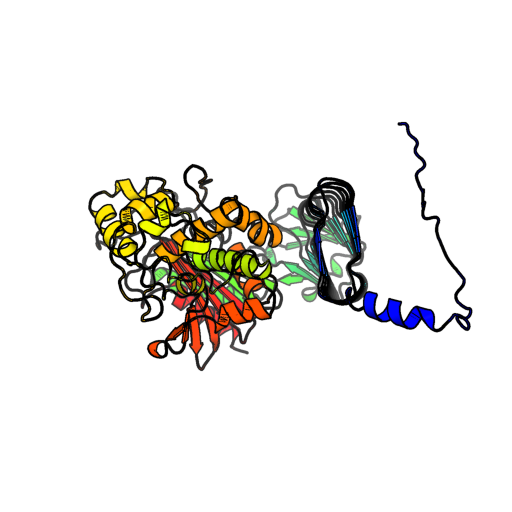1.00 97.69 442 VAL A N 1
ATOM 3312 C CA . VAL A 1 442 ? -9.022 -6.509 21.814 1.00 97.69 442 VAL A CA 1
ATOM 3313 C C . VAL A 1 442 ? -7.945 -7.491 21.368 1.00 97.69 442 VAL A C 1
ATOM 3315 O O . VAL A 1 442 ? -8.145 -8.705 21.481 1.00 97.69 442 VAL A O 1
ATOM 3318 N N . THR A 1 443 ? -6.817 -7.008 20.849 1.00 97.69 443 THR A N 1
ATOM 3319 C CA . THR A 1 443 ? -5.742 -7.879 20.357 1.00 97.69 443 THR A CA 1
ATOM 3320 C C . THR A 1 443 ? -4.616 -8.083 21.363 1.00 97.69 443 THR A C 1
ATOM 3322 O O . THR A 1 443 ? -3.906 -9.086 21.281 1.00 97.69 443 THR A O 1
ATOM 3325 N N . GLY A 1 444 ? -4.455 -7.172 22.326 1.00 97.25 444 GLY A N 1
ATOM 3326 C CA . GLY A 1 444 ? -3.321 -7.152 23.247 1.00 97.25 444 GLY A CA 1
ATOM 3327 C C . GLY A 1 444 ? -2.006 -6.683 22.608 1.00 97.25 444 GLY A C 1
ATOM 3328 O O . GLY A 1 444 ? -0.945 -6.882 23.207 1.00 97.25 444 GLY A O 1
ATOM 3329 N N . SER A 1 445 ? -2.053 -6.084 21.413 1.00 95.88 445 SER A N 1
ATOM 3330 C CA . SER A 1 445 ? -0.894 -5.569 20.666 1.00 95.88 445 SER A CA 1
ATOM 3331 C C . SER A 1 445 ? -1.121 -4.128 20.217 1.00 95.88 445 SER A C 1
ATOM 3333 O O . SER A 1 445 ? -2.255 -3.718 20.022 1.00 95.88 445 SER A O 1
ATOM 3335 N N . THR A 1 446 ? -0.046 -3.356 20.021 1.00 95.50 446 THR A N 1
ATOM 3336 C CA . THR A 1 446 ? -0.155 -1.958 19.565 1.00 95.50 446 THR A CA 1
ATOM 3337 C C . THR A 1 446 ? -0.702 -1.865 18.142 1.00 95.50 446 THR A C 1
ATOM 3339 O O . THR A 1 446 ? -0.495 -2.780 17.335 1.00 95.50 446 THR A O 1
ATOM 3342 N N . LEU A 1 447 ? -1.323 -0.735 17.789 1.00 96.69 447 LEU A N 1
ATOM 3343 C CA . LEU A 1 447 ? -1.807 -0.521 16.423 1.00 96.69 447 LEU A CA 1
ATOM 3344 C C . LEU A 1 447 ? -0.683 -0.634 15.384 1.00 96.69 447 LEU A C 1
ATOM 3346 O O . LEU A 1 447 ? -0.914 -1.197 14.319 1.00 96.69 447 LEU A O 1
ATOM 3350 N N . ALA A 1 448 ? 0.537 -0.171 15.680 1.00 95.75 448 ALA A N 1
ATOM 3351 C CA . ALA A 1 448 ? 1.666 -0.340 14.760 1.00 95.75 448 ALA A CA 1
ATOM 3352 C C . ALA A 1 448 ? 1.949 -1.817 14.432 1.00 95.75 448 ALA A C 1
ATOM 3354 O O . ALA A 1 448 ? 2.222 -2.147 13.279 1.00 95.75 448 ALA A O 1
ATOM 3355 N N . LYS A 1 449 ? 1.854 -2.715 15.422 1.00 96.00 449 LYS A N 1
ATOM 3356 C CA . LYS A 1 449 ? 2.050 -4.157 15.207 1.00 96.00 449 LYS A CA 1
ATOM 3357 C C . LYS A 1 449 ? 0.909 -4.775 14.413 1.00 96.00 449 LYS A C 1
ATOM 3359 O O . LYS A 1 449 ? 1.174 -5.556 13.508 1.00 96.00 449 LYS A O 1
ATOM 3364 N N . GLU A 1 450 ? -0.331 -4.407 14.719 1.00 98.06 450 GLU A N 1
ATOM 3365 C CA . GLU A 1 450 ? -1.495 -4.899 13.975 1.00 98.06 450 GLU A CA 1
ATOM 3366 C C . GLU A 1 450 ? -1.461 -4.419 12.518 1.00 98.06 450 GLU A C 1
ATOM 3368 O O . GLU A 1 450 ? -1.690 -5.209 11.608 1.00 98.06 450 GLU A O 1
ATOM 3373 N N . LEU A 1 451 ? -1.088 -3.158 12.270 1.00 98.19 451 LEU A N 1
ATOM 3374 C CA . LEU A 1 451 ? -0.853 -2.648 10.918 1.00 98.19 451 LEU A CA 1
ATOM 3375 C C . LEU A 1 451 ? 0.246 -3.445 10.210 1.00 98.19 451 LEU A C 1
ATOM 3377 O O . LEU A 1 451 ? 0.047 -3.856 9.069 1.00 98.19 451 LEU A O 1
ATOM 3381 N N . GLN A 1 452 ? 1.376 -3.695 10.879 1.00 96.56 452 GLN A N 1
ATOM 3382 C CA . GLN A 1 452 ? 2.479 -4.463 10.303 1.00 96.56 452 GLN A CA 1
ATOM 3383 C C . GLN A 1 452 ? 2.054 -5.883 9.921 1.00 96.56 452 GLN A C 1
ATOM 3385 O O . GLN A 1 452 ? 2.349 -6.329 8.819 1.00 96.56 452 GLN A O 1
ATOM 3390 N N . GLN A 1 453 ? 1.356 -6.583 10.811 1.00 95.06 453 GLN A N 1
ATOM 3391 C CA . GLN A 1 453 ? 0.963 -7.977 10.601 1.00 95.06 453 GLN A CA 1
ATOM 3392 C C . GLN A 1 453 ? -0.131 -8.132 9.547 1.00 95.06 453 GLN A C 1
ATOM 3394 O O . GLN A 1 453 ? -0.157 -9.129 8.835 1.00 95.06 453 GLN A O 1
ATOM 3399 N N . ARG A 1 454 ? -1.048 -7.166 9.457 1.00 96.69 454 ARG A N 1
ATOM 3400 C CA . ARG A 1 454 ? -2.283 -7.327 8.682 1.00 96.69 454 ARG A CA 1
ATOM 3401 C C . ARG A 1 454 ? -2.319 -6.579 7.361 1.00 96.69 454 ARG A C 1
ATOM 3403 O O . ARG A 1 454 ? -3.142 -6.902 6.510 1.00 96.69 454 ARG A O 1
ATOM 3410 N N . ILE A 1 455 ? -1.499 -5.537 7.225 1.00 97.44 455 ILE A N 1
ATOM 3411 C CA . ILE A 1 455 ? -1.516 -4.648 6.062 1.00 97.44 455 ILE A CA 1
ATOM 3412 C C . ILE A 1 455 ? -0.101 -4.443 5.531 1.00 97.44 455 ILE A C 1
ATOM 3414 O O . ILE A 1 455 ? 0.171 -4.810 4.396 1.00 97.44 455 ILE A O 1
ATOM 3418 N N . LEU A 1 456 ? 0.807 -3.866 6.326 1.00 95.00 456 LEU A N 1
ATOM 3419 C CA . LEU A 1 456 ? 2.097 -3.402 5.805 1.00 95.00 456 LEU A CA 1
ATOM 3420 C C . LEU A 1 456 ? 2.997 -4.567 5.381 1.00 95.00 456 LEU A C 1
ATOM 3422 O O . LEU A 1 456 ? 3.569 -4.514 4.303 1.00 95.00 456 LEU A O 1
ATOM 3426 N N . GLY A 1 457 ? 3.093 -5.622 6.192 1.00 88.50 457 GLY A N 1
ATOM 3427 C CA . GLY A 1 457 ? 3.839 -6.837 5.859 1.00 88.50 457 GLY A CA 1
ATOM 3428 C C . GLY A 1 457 ? 3.241 -7.578 4.660 1.00 88.50 457 GLY A C 1
ATOM 3429 O O . GLY A 1 457 ? 3.946 -7.749 3.671 1.00 88.50 457 GLY A O 1
ATOM 3430 N N . PRO A 1 458 ? 1.944 -7.950 4.689 1.00 88.69 458 PRO A N 1
ATOM 3431 C CA . PRO A 1 458 ? 1.296 -8.640 3.569 1.00 88.69 458 PRO A CA 1
ATOM 3432 C C . PRO A 1 458 ? 1.350 -7.892 2.229 1.00 88.69 458 PRO A C 1
ATOM 3434 O O . PRO A 1 458 ? 1.378 -8.521 1.174 1.00 88.69 458 PRO A O 1
ATOM 3437 N N . LEU A 1 459 ? 1.369 -6.555 2.254 1.00 83.88 459 LEU A N 1
ATOM 3438 C CA . LEU A 1 459 ? 1.456 -5.725 1.050 1.00 83.88 459 LEU A CA 1
ATOM 3439 C C . LEU A 1 459 ? 2.877 -5.244 0.708 1.00 83.88 459 LEU A C 1
ATOM 3441 O O . LEU A 1 459 ? 3.020 -4.516 -0.272 1.00 83.88 459 LEU A O 1
ATOM 3445 N N . ASP A 1 460 ? 3.898 -5.635 1.476 1.00 79.81 460 ASP A N 1
ATOM 3446 C CA . ASP A 1 460 ? 5.300 -5.210 1.312 1.00 79.81 460 ASP A CA 1
ATOM 3447 C C . ASP A 1 460 ? 5.505 -3.678 1.339 1.00 79.81 460 ASP A C 1
ATOM 3449 O O . ASP A 1 460 ? 6.258 -3.086 0.568 1.00 79.81 460 ASP A O 1
ATOM 3453 N N . LEU A 1 461 ? 4.818 -2.993 2.254 1.00 86.38 461 LEU A N 1
ATOM 3454 C CA . LEU A 1 461 ? 4.886 -1.535 2.399 1.00 86.38 461 LEU A CA 1
ATOM 3455 C C . LEU A 1 461 ? 6.091 -1.122 3.260 1.00 86.38 461 LEU A C 1
ATOM 3457 O O . LEU A 1 461 ? 5.944 -0.584 4.361 1.00 86.38 461 LEU A O 1
ATOM 3461 N N . GLN A 1 462 ? 7.299 -1.399 2.763 1.00 86.00 462 GLN A N 1
ATOM 3462 C CA . GLN A 1 462 ? 8.579 -1.221 3.474 1.00 86.00 462 GLN A CA 1
ATOM 3463 C C . GLN A 1 462 ? 8.898 0.234 3.852 1.00 86.00 462 GLN A C 1
ATOM 3465 O O . GLN A 1 462 ? 9.768 0.508 4.688 1.00 86.00 462 GLN A O 1
ATOM 3470 N N . ASN A 1 463 ? 8.227 1.199 3.225 1.00 88.75 463 ASN A N 1
ATOM 3471 C CA . ASN A 1 463 ? 8.415 2.621 3.482 1.00 88.75 463 ASN A CA 1
ATOM 3472 C C . ASN A 1 463 ? 7.280 3.238 4.298 1.00 88.75 463 ASN A C 1
ATOM 3474 O O . ASN A 1 463 ? 7.251 4.461 4.471 1.00 88.75 463 ASN A O 1
ATOM 3478 N N . THR A 1 464 ? 6.399 2.400 4.842 1.00 94.88 464 THR A N 1
ATOM 3479 C CA . THR A 1 464 ? 5.253 2.810 5.642 1.00 94.88 464 THR A CA 1
ATOM 3480 C C . THR A 1 464 ? 5.417 2.384 7.093 1.00 94.88 464 THR A C 1
ATOM 3482 O O . THR A 1 464 ? 5.787 1.253 7.385 1.00 94.88 464 THR A O 1
ATOM 3485 N N . PHE A 1 465 ? 5.141 3.289 8.031 1.00 94.50 465 PHE A N 1
ATOM 3486 C CA . PHE A 1 465 ? 5.150 2.976 9.461 1.00 94.50 465 PHE A CA 1
ATOM 3487 C C . PHE A 1 465 ? 4.258 3.930 10.254 1.00 94.50 465 PHE A C 1
ATOM 3489 O O . PHE A 1 465 ? 4.109 5.105 9.908 1.00 94.50 465 PHE A O 1
ATOM 3496 N N . LEU A 1 466 ? 3.688 3.437 11.354 1.00 94.88 466 LEU A N 1
ATOM 3497 C CA . LEU A 1 466 ? 2.960 4.267 12.312 1.00 94.88 466 LEU A CA 1
ATOM 3498 C C . LEU A 1 466 ? 3.949 4.891 13.304 1.00 94.88 466 LEU A C 1
ATOM 3500 O O . LEU A 1 466 ? 4.685 4.170 13.977 1.00 94.88 466 LEU A O 1
ATOM 3504 N N . ALA A 1 467 ? 3.969 6.219 13.410 1.00 91.81 467 ALA A N 1
ATOM 3505 C CA . ALA A 1 467 ? 4.770 6.904 14.418 1.00 91.81 467 ALA A CA 1
ATOM 3506 C C . ALA A 1 467 ? 4.072 6.848 15.786 1.00 91.81 467 ALA A C 1
ATOM 3508 O O . ALA A 1 467 ? 2.995 7.417 15.971 1.00 91.81 467 ALA A O 1
ATOM 3509 N N . GLU A 1 468 ? 4.712 6.212 16.766 1.00 90.25 468 GLU A N 1
ATOM 3510 C CA . GLU A 1 468 ? 4.194 6.074 18.130 1.00 90.25 468 GLU A CA 1
ATOM 3511 C C . GLU A 1 468 ? 5.111 6.769 19.144 1.00 90.25 468 GLU A C 1
ATOM 3513 O O . GLU A 1 468 ? 6.310 6.966 18.921 1.00 90.25 468 GLU A O 1
ATOM 3518 N N . LYS A 1 469 ? 4.558 7.136 20.303 1.00 88.50 469 LYS A N 1
ATOM 3519 C CA . LYS A 1 469 ? 5.343 7.716 21.397 1.00 88.50 469 LYS A CA 1
ATOM 3520 C C . LYS A 1 469 ? 6.470 6.766 21.811 1.00 88.50 469 LYS A C 1
ATOM 3522 O O . LYS A 1 469 ? 6.223 5.635 22.217 1.00 88.50 469 LYS A O 1
ATOM 3527 N N . GLY A 1 470 ? 7.712 7.247 21.751 1.00 81.75 470 GLY A N 1
ATOM 3528 C CA . GLY A 1 470 ? 8.899 6.440 22.061 1.00 81.75 470 GLY A CA 1
ATOM 3529 C C . GLY A 1 470 ? 9.324 5.468 20.952 1.00 81.75 470 GLY A C 1
ATOM 3530 O O . GLY A 1 470 ? 10.357 4.819 21.101 1.00 81.75 470 GLY A O 1
ATOM 3531 N N . ASN A 1 471 ? 8.579 5.404 19.846 1.00 77.38 471 ASN A N 1
ATOM 3532 C CA . ASN A 1 471 ? 8.907 4.648 18.643 1.00 77.38 471 ASN A CA 1
ATOM 3533 C C . ASN A 1 471 ? 8.529 5.462 17.392 1.00 77.38 471 ASN A C 1
ATOM 3535 O O . ASN A 1 471 ? 7.597 5.138 16.658 1.00 77.38 471 ASN A O 1
ATOM 3539 N N . ASN A 1 472 ? 9.255 6.559 17.178 1.00 74.50 472 ASN A N 1
ATOM 3540 C CA . ASN A 1 472 ? 9.187 7.351 15.957 1.00 74.50 472 ASN A CA 1
ATOM 3541 C C . ASN A 1 472 ? 10.516 7.171 15.207 1.00 74.50 472 ASN A C 1
ATOM 3543 O O . ASN A 1 472 ? 11.497 7.835 15.557 1.00 74.50 472 ASN A O 1
ATOM 3547 N N . PRO A 1 473 ? 10.590 6.261 14.218 1.00 63.38 473 PRO A N 1
ATOM 3548 C CA . PRO A 1 473 ? 11.838 5.989 13.509 1.00 63.38 473 PRO A CA 1
ATOM 3549 C C . PRO A 1 473 ? 12.338 7.194 12.690 1.00 63.38 473 PRO A C 1
ATOM 3551 O O . PRO A 1 473 ? 13.485 7.189 12.241 1.00 63.38 473 PRO A O 1
ATOM 3554 N N . GLY A 1 474 ? 11.529 8.255 12.550 1.00 68.75 474 GLY A N 1
ATOM 3555 C CA . GLY A 1 474 ? 11.884 9.468 11.820 1.00 68.75 474 GLY A CA 1
ATOM 3556 C C . GLY A 1 474 ? 12.094 9.202 10.327 1.00 68.75 474 GLY A C 1
ATOM 3557 O O . GLY A 1 474 ? 11.557 8.250 9.766 1.00 68.75 474 GLY A O 1
ATOM 3558 N N . GLY A 1 475 ? 12.878 10.059 9.667 1.00 71.69 475 GLY A N 1
ATOM 3559 C CA . GLY A 1 475 ? 13.280 9.838 8.272 1.00 71.69 475 GLY A CA 1
ATOM 3560 C C . GLY A 1 475 ? 12.231 10.209 7.219 1.00 71.69 475 GLY A C 1
ATOM 3561 O O . GLY A 1 475 ? 12.252 9.649 6.128 1.00 71.69 475 GLY A O 1
ATOM 3562 N N . TYR A 1 476 ? 11.333 11.144 7.533 1.00 84.69 476 TYR A N 1
ATOM 3563 C CA . TYR A 1 476 ? 10.421 11.772 6.574 1.00 84.69 476 TYR A CA 1
ATOM 3564 C C . TYR A 1 476 ? 10.813 13.227 6.295 1.00 84.69 476 TYR A C 1
ATOM 3566 O O . TYR A 1 476 ? 11.515 13.863 7.085 1.00 84.69 476 TYR A O 1
ATOM 3574 N N . GLN A 1 477 ? 10.398 13.734 5.137 1.00 87.56 477 GLN A N 1
ATOM 3575 C CA . GLN A 1 477 ? 10.776 15.061 4.653 1.00 87.56 477 GLN A CA 1
ATOM 3576 C C . GLN A 1 477 ? 10.081 16.176 5.441 1.00 87.56 477 GLN A C 1
ATOM 3578 O O . GLN A 1 477 ? 8.940 15.986 5.870 1.00 87.56 477 GLN A O 1
ATOM 3583 N N . PRO A 1 478 ? 10.726 17.346 5.618 1.00 87.94 478 PRO A N 1
ATOM 3584 C CA . PRO A 1 478 ? 10.133 18.452 6.355 1.00 87.94 478 PRO A CA 1
ATOM 3585 C C . PRO A 1 478 ? 8.888 19.001 5.657 1.00 87.94 478 PRO A C 1
ATOM 3587 O O . PRO A 1 478 ? 8.738 18.922 4.436 1.00 87.94 478 PRO A O 1
ATOM 3590 N N . SER A 1 479 ? 8.021 19.607 6.455 1.00 86.75 479 SER A N 1
ATOM 3591 C CA . SER A 1 479 ? 6.874 20.379 5.997 1.00 86.75 479 SER A CA 1
ATOM 3592 C C . SER A 1 479 ? 7.065 21.864 6.238 1.00 86.75 479 SER A C 1
ATOM 3594 O O . SER A 1 479 ? 7.921 22.300 7.014 1.00 86.75 479 SER A O 1
ATOM 3596 N N . TYR A 1 480 ? 6.212 22.634 5.575 1.00 83.88 480 TYR A N 1
ATOM 3597 C CA . TYR A 1 480 ? 6.238 24.077 5.600 1.00 83.88 480 TYR A CA 1
ATOM 3598 C C . TYR A 1 480 ? 4.843 24.654 5.827 1.00 83.88 480 TYR A C 1
ATOM 3600 O O . TYR A 1 480 ? 3.841 24.117 5.356 1.00 83.88 480 TYR A O 1
ATOM 3608 N N . GLN A 1 481 ? 4.766 25.775 6.534 1.00 78.44 481 GLN A N 1
ATOM 3609 C CA . GLN A 1 481 ? 3.514 26.505 6.715 1.00 78.44 481 GLN A CA 1
ATOM 3610 C C . GLN A 1 481 ? 3.780 28.008 6.749 1.00 78.44 481 GLN A C 1
ATOM 3612 O O . GLN A 1 481 ? 4.771 28.443 7.323 1.00 78.44 481 GLN A O 1
ATOM 3617 N N . ASP A 1 482 ? 2.890 28.805 6.159 1.00 73.94 482 ASP A N 1
ATOM 3618 C CA . ASP A 1 482 ? 2.873 30.257 6.369 1.00 73.94 482 ASP A CA 1
ATOM 3619 C C . ASP A 1 482 ? 2.070 30.566 7.636 1.00 73.94 482 ASP A C 1
ATOM 3621 O O . ASP A 1 482 ? 0.853 30.767 7.598 1.00 73.94 482 ASP A O 1
ATOM 3625 N N . VAL A 1 483 ? 2.746 30.525 8.787 1.00 67.94 483 VAL A N 1
ATOM 3626 C CA . VAL A 1 483 ? 2.103 30.688 10.100 1.00 67.94 483 VAL A CA 1
ATOM 3627 C C . VAL A 1 483 ? 1.585 32.118 10.291 1.00 67.94 483 VAL A C 1
ATOM 3629 O O . VAL A 1 483 ? 0.583 32.333 10.977 1.00 67.94 483 VAL A O 1
ATOM 3632 N N . ASN A 1 484 ? 2.249 33.105 9.683 1.00 67.06 484 ASN A N 1
ATOM 3633 C CA . ASN A 1 484 ? 1.980 34.528 9.905 1.00 67.06 484 ASN A CA 1
ATOM 3634 C C . ASN A 1 484 ? 1.117 35.176 8.808 1.00 67.06 484 ASN A C 1
ATOM 3636 O O . ASN A 1 484 ? 0.683 36.321 8.973 1.00 67.06 484 ASN A O 1
ATOM 3640 N N . GLY A 1 485 ? 0.853 34.468 7.709 1.00 67.06 485 GLY A N 1
ATOM 3641 C CA . GLY A 1 485 ? 0.171 35.004 6.532 1.00 67.06 485 GLY A CA 1
ATOM 3642 C C . GLY A 1 485 ? 0.993 36.067 5.796 1.00 67.06 485 GLY A C 1
ATOM 3643 O O . GLY A 1 485 ? 0.414 36.946 5.151 1.00 67.06 485 GLY A O 1
ATOM 3644 N N . ASP A 1 486 ? 2.319 36.057 5.953 1.00 71.12 486 ASP A N 1
ATOM 3645 C CA . ASP A 1 486 ? 3.242 37.021 5.343 1.00 71.12 486 ASP A CA 1
ATOM 3646 C C . ASP A 1 486 ? 3.934 36.475 4.082 1.00 71.12 486 ASP A C 1
ATOM 3648 O O . ASP A 1 486 ? 4.721 37.185 3.444 1.00 71.12 486 ASP A O 1
ATOM 3652 N N . GLY A 1 487 ? 3.581 35.250 3.680 1.00 67.44 487 GLY A N 1
ATOM 3653 C CA . GLY A 1 487 ? 4.139 34.538 2.539 1.00 67.44 487 GLY A CA 1
ATOM 3654 C C . GLY A 1 487 ? 5.495 33.892 2.819 1.00 67.44 487 GLY A C 1
ATOM 3655 O O . GLY A 1 487 ? 6.124 33.403 1.877 1.00 67.44 487 GLY A O 1
ATOM 3656 N N . ILE A 1 488 ? 5.974 33.906 4.068 1.00 72.31 488 ILE A N 1
ATOM 3657 C CA . ILE A 1 488 ? 7.205 33.230 4.477 1.00 72.31 488 ILE A CA 1
ATOM 3658 C C . ILE A 1 488 ? 6.845 31.850 5.022 1.00 72.31 488 ILE A C 1
ATOM 3660 O O . ILE A 1 488 ? 5.989 31.701 5.883 1.00 72.31 488 ILE A O 1
ATOM 3664 N N . LEU A 1 489 ? 7.525 30.829 4.506 1.00 75.69 489 LEU A N 1
ATOM 3665 C CA . LEU A 1 489 ? 7.333 29.449 4.927 1.00 75.69 489 LEU A CA 1
ATOM 3666 C C . LEU A 1 489 ? 8.216 29.108 6.129 1.00 75.69 489 LEU A C 1
ATOM 3668 O O . LEU A 1 489 ? 9.445 29.101 6.021 1.00 75.69 489 LEU A O 1
ATOM 3672 N N . ASP A 1 490 ? 7.580 28.767 7.242 1.00 76.69 490 ASP A N 1
ATOM 3673 C CA . ASP A 1 490 ? 8.219 28.236 8.440 1.00 76.69 490 ASP A CA 1
ATOM 3674 C C . ASP A 1 490 ? 8.407 26.719 8.315 1.00 76.69 490 ASP A C 1
ATOM 3676 O O . ASP A 1 490 ? 7.491 26.005 7.909 1.00 76.69 490 ASP A O 1
ATOM 3680 N N . ASN A 1 491 ? 9.594 26.215 8.666 1.00 81.56 491 ASN A N 1
ATOM 3681 C CA . ASN A 1 491 ? 9.890 24.781 8.666 1.00 81.56 491 ASN A CA 1
ATOM 3682 C C . ASN A 1 491 ? 9.297 24.110 9.915 1.00 81.56 491 ASN A C 1
ATOM 3684 O O . ASN A 1 491 ? 9.677 24.439 11.041 1.00 81.56 491 ASN A O 1
ATOM 3688 N N . LEU A 1 492 ? 8.412 23.135 9.707 1.00 74.50 492 LEU A N 1
ATOM 3689 C CA . LEU A 1 492 ? 7.752 22.353 10.754 1.00 74.50 492 LEU A CA 1
ATOM 3690 C C . LEU A 1 492 ? 8.227 20.892 10.804 1.00 74.50 492 LEU A C 1
ATOM 3692 O O . LEU A 1 492 ? 7.682 20.096 11.562 1.00 74.50 492 LEU A O 1
ATOM 3696 N N . GLY A 1 493 ? 9.275 20.526 10.062 1.00 64.94 493 GLY A N 1
ATOM 3697 C CA . GLY A 1 493 ? 9.731 19.140 9.897 1.00 64.94 493 GLY A CA 1
ATOM 3698 C C . GLY A 1 493 ? 10.197 18.412 11.164 1.00 64.94 493 GLY A C 1
ATOM 3699 O O . GLY A 1 493 ? 10.376 17.199 11.126 1.00 64.94 493 GLY A O 1
ATOM 3700 N N . ALA A 1 494 ? 10.383 19.115 12.284 1.00 65.06 494 ALA A N 1
ATOM 3701 C CA . ALA A 1 494 ? 10.661 18.497 13.582 1.00 65.06 494 ALA A CA 1
ATOM 3702 C C . ALA A 1 494 ? 9.390 18.175 14.395 1.00 65.06 494 ALA A C 1
ATOM 3704 O O . ALA A 1 494 ? 9.501 17.566 15.458 1.00 65.06 494 ALA A O 1
ATOM 3705 N N . ALA A 1 495 ? 8.203 18.588 13.935 1.00 74.19 495 ALA A N 1
ATOM 3706 C CA . ALA A 1 495 ? 6.959 18.371 14.659 1.00 74.19 495 ALA A CA 1
ATOM 3707 C C . ALA A 1 495 ? 6.654 16.870 14.802 1.00 74.19 495 ALA A C 1
ATOM 3709 O O . ALA A 1 495 ? 6.751 16.087 13.851 1.00 74.19 495 ALA A O 1
ATOM 3710 N N . SER A 1 496 ? 6.276 16.473 16.014 1.00 83.69 496 SER A N 1
ATOM 3711 C CA . SER A 1 496 ? 5.831 15.121 16.319 1.00 83.69 496 SER A CA 1
ATOM 3712 C C . SER A 1 496 ? 4.410 14.934 15.813 1.00 83.69 496 SER A C 1
ATOM 3714 O O . SER A 1 496 ? 3.518 15.708 16.147 1.00 83.69 496 SER A O 1
ATOM 3716 N N . ILE A 1 497 ? 4.184 13.875 15.041 1.00 86.69 497 ILE A N 1
ATOM 3717 C CA . ILE A 1 497 ? 2.850 13.473 14.569 1.00 86.69 497 ILE A CA 1
ATOM 3718 C C . ILE A 1 497 ? 2.194 12.424 15.480 1.00 86.69 497 ILE A C 1
ATOM 3720 O O . ILE A 1 497 ? 1.049 12.043 15.257 1.00 86.69 497 ILE A O 1
ATOM 3724 N N . THR A 1 498 ? 2.901 11.960 16.516 1.00 89.06 498 THR A N 1
ATOM 3725 C CA . THR A 1 498 ? 2.476 10.838 17.379 1.00 89.06 498 THR A CA 1
ATOM 3726 C C . THR A 1 498 ? 1.144 11.095 18.090 1.00 89.06 498 THR A C 1
ATOM 3728 O O . THR A 1 498 ? 0.357 10.169 18.276 1.00 89.06 498 THR A O 1
ATOM 3731 N N . PHE A 1 499 ? 0.828 12.364 18.388 1.00 84.94 499 PHE A N 1
ATOM 3732 C CA . PHE A 1 499 ? -0.455 12.780 18.970 1.00 84.94 499 PHE A CA 1
ATOM 3733 C C . PHE A 1 499 ? -1.668 12.374 18.116 1.00 84.94 499 PHE A C 1
ATOM 3735 O O . PHE A 1 499 ? -2.784 12.290 18.624 1.00 84.94 499 PHE A O 1
ATOM 3742 N N . ALA A 1 500 ? -1.473 12.160 16.811 1.00 87.25 500 ALA A N 1
ATOM 3743 C CA . ALA A 1 500 ? -2.546 11.828 15.890 1.00 87.25 500 ALA A CA 1
ATOM 3744 C C . ALA A 1 500 ? -2.864 10.322 15.845 1.00 87.25 500 ALA A C 1
ATOM 3746 O O . ALA A 1 500 ? -3.891 9.968 15.266 1.00 87.25 500 ALA A O 1
ATOM 3747 N N . GLY A 1 501 ? -2.035 9.449 16.436 1.00 91.38 501 GLY A N 1
ATOM 3748 C CA . GLY A 1 501 ? -2.243 7.994 16.517 1.00 91.38 501 GLY A CA 1
ATOM 3749 C C . GLY A 1 501 ? -2.880 7.363 15.268 1.00 91.38 501 GLY A C 1
ATOM 3750 O O . GLY A 1 501 ? -2.592 7.747 14.132 1.00 91.38 501 GLY A O 1
ATOM 3751 N N . GLY A 1 502 ? -3.842 6.464 15.476 1.00 94.44 502 GLY A N 1
ATOM 3752 C CA . GLY A 1 502 ? -4.649 5.827 14.428 1.00 94.44 502 GLY A CA 1
ATOM 3753 C C . GLY A 1 502 ? -5.558 6.776 13.635 1.00 94.44 502 GLY A C 1
ATOM 3754 O O . GLY A 1 502 ? -6.255 6.344 12.717 1.00 94.44 502 GLY A O 1
ATOM 3755 N N . ALA A 1 503 ? -5.570 8.071 13.955 1.00 95.06 503 ALA A N 1
ATOM 3756 C CA . ALA A 1 503 ? -6.286 9.084 13.195 1.00 95.06 503 ALA A CA 1
ATOM 3757 C C . ALA A 1 503 ? -5.396 9.847 12.207 1.00 95.06 503 ALA A C 1
ATOM 3759 O O . ALA A 1 503 ? -5.961 10.542 11.354 1.00 95.06 503 ALA A O 1
ATOM 3760 N N . GLY A 1 504 ? -4.063 9.782 12.327 1.00 93.50 504 GLY A N 1
ATOM 3761 C CA . GLY A 1 504 ? -3.189 10.617 11.504 1.00 93.50 504 GLY A CA 1
ATOM 3762 C C . GLY A 1 504 ? -1.671 10.443 11.597 1.00 93.50 504 GLY A C 1
ATOM 3763 O O . GLY A 1 504 ? -0.975 11.285 11.037 1.00 93.50 504 GLY A O 1
ATOM 3764 N N . ALA A 1 505 ? -1.152 9.433 12.299 1.00 93.62 505 ALA A N 1
ATOM 3765 C CA . ALA A 1 505 ? 0.284 9.292 12.563 1.00 93.62 505 ALA A CA 1
ATOM 3766 C C . ALA A 1 505 ? 1.035 8.342 11.607 1.00 93.62 505 ALA A C 1
ATOM 3768 O O . ALA A 1 505 ? 2.198 8.031 11.869 1.00 93.62 505 ALA A O 1
ATOM 3769 N N . LEU A 1 506 ? 0.412 7.855 10.523 1.00 95.56 506 LEU A N 1
ATOM 3770 C CA . LEU A 1 506 ? 1.145 7.083 9.514 1.00 95.56 506 LEU A CA 1
ATOM 3771 C C . LEU A 1 506 ? 2.075 7.988 8.702 1.00 95.56 506 LEU A C 1
ATOM 3773 O O . LEU A 1 506 ? 1.708 9.090 8.284 1.00 95.56 506 LEU A O 1
ATOM 3777 N N . VAL A 1 507 ? 3.266 7.465 8.443 1.00 95.31 507 VAL A N 1
ATOM 3778 C CA . VAL A 1 507 ? 4.235 7.958 7.466 1.00 95.31 507 VAL A CA 1
ATOM 3779 C C . VAL A 1 507 ? 4.301 6.941 6.338 1.00 95.31 507 VAL A C 1
ATOM 3781 O O . VAL A 1 507 ? 4.300 5.745 6.614 1.00 95.31 507 VAL A O 1
ATOM 3784 N N . SER A 1 508 ? 4.344 7.397 5.089 1.00 96.00 508 SER A N 1
ATOM 3785 C CA . SER A 1 508 ? 4.386 6.527 3.908 1.00 96.00 508 SER A CA 1
ATOM 3786 C C . SER A 1 508 ? 5.041 7.235 2.714 1.00 96.00 508 SER A C 1
ATOM 3788 O O . SER A 1 508 ? 5.407 8.411 2.803 1.00 96.00 508 SER A O 1
ATOM 3790 N N . THR A 1 509 ? 5.191 6.525 1.600 1.00 94.00 509 THR A N 1
ATOM 3791 C CA . THR A 1 509 ? 5.534 7.070 0.276 1.00 94.00 509 THR A CA 1
ATOM 3792 C C . THR A 1 509 ? 4.278 7.127 -0.591 1.00 94.00 509 THR A C 1
ATOM 3794 O O . THR A 1 509 ? 3.248 6.531 -0.272 1.00 94.00 509 THR A O 1
ATOM 3797 N N . VAL A 1 510 ? 4.348 7.824 -1.728 1.00 92.56 510 VAL A N 1
ATOM 3798 C CA . VAL A 1 510 ? 3.247 7.781 -2.703 1.00 92.56 510 VAL A CA 1
ATOM 3799 C C . VAL A 1 510 ? 3.048 6.385 -3.295 1.00 92.56 510 VAL A C 1
ATOM 3801 O O . VAL A 1 510 ? 1.925 6.030 -3.631 1.00 92.56 510 VAL A O 1
ATOM 3804 N N . GLU A 1 511 ? 4.106 5.584 -3.399 1.00 87.56 511 GLU A N 1
ATOM 3805 C CA . GLU A 1 511 ? 4.057 4.212 -3.909 1.00 87.56 511 GLU A CA 1
ATOM 3806 C C . GLU A 1 511 ? 3.313 3.284 -2.944 1.00 87.56 511 GLU A C 1
ATOM 3808 O O . GLU A 1 511 ? 2.269 2.739 -3.305 1.00 87.56 511 GLU A O 1
ATOM 3813 N N . ASP A 1 512 ? 3.770 3.195 -1.694 1.00 94.44 512 ASP A N 1
ATOM 3814 C CA . ASP A 1 512 ? 3.171 2.318 -0.689 1.00 94.44 512 ASP A CA 1
ATOM 3815 C C . ASP A 1 512 ? 1.701 2.683 -0.405 1.00 94.44 512 ASP A C 1
ATOM 3817 O O . ASP A 1 512 ? 0.833 1.812 -0.307 1.00 94.44 512 ASP A O 1
ATOM 3821 N N . ALA A 1 513 ? 1.396 3.981 -0.287 1.00 97.44 513 ALA A N 1
ATOM 3822 C CA . ALA A 1 513 ? 0.035 4.441 -0.024 1.00 97.44 513 ALA A CA 1
ATOM 3823 C C . ALA A 1 513 ? -0.913 4.142 -1.195 1.00 97.44 513 ALA A C 1
ATOM 3825 O O . ALA A 1 513 ? -2.070 3.775 -0.976 1.00 97.44 513 ALA A O 1
ATOM 3826 N N . THR A 1 514 ? -0.421 4.258 -2.434 1.00 95.06 514 THR A N 1
ATOM 3827 C CA . THR A 1 514 ? -1.184 3.876 -3.632 1.00 95.06 514 THR A CA 1
ATOM 3828 C C . THR A 1 514 ? -1.450 2.378 -3.640 1.00 95.06 514 THR A C 1
ATOM 3830 O O . THR A 1 514 ? -2.594 1.975 -3.839 1.00 95.06 514 THR A O 1
ATOM 3833 N N . ARG A 1 515 ? -0.429 1.561 -3.351 1.00 93.31 515 ARG A N 1
ATOM 3834 C CA . ARG A 1 515 ? -0.556 0.103 -3.281 1.00 93.31 515 ARG A CA 1
ATOM 3835 C C . ARG A 1 515 ? -1.589 -0.336 -2.244 1.00 93.31 515 ARG A C 1
ATOM 3837 O O . ARG A 1 515 ? -2.433 -1.168 -2.556 1.00 93.31 515 ARG A O 1
ATOM 3844 N N . PHE A 1 516 ? -1.571 0.247 -1.043 1.00 97.81 516 PHE A N 1
ATOM 3845 C CA . PHE A 1 516 ? -2.582 -0.027 -0.017 1.00 97.81 516 PHE A CA 1
ATOM 3846 C C . PHE A 1 516 ? -4.006 0.257 -0.502 1.00 97.81 516 PHE A C 1
ATOM 3848 O O . PHE A 1 516 ? -4.899 -0.573 -0.334 1.00 97.81 516 PHE A O 1
ATOM 3855 N N . MET A 1 517 ? -4.227 1.440 -1.076 1.00 97.38 517 MET A N 1
ATOM 3856 C CA . MET A 1 517 ? -5.560 1.841 -1.515 1.00 97.38 517 MET A CA 1
ATOM 3857 C C . MET A 1 517 ? -6.042 0.969 -2.681 1.00 97.38 517 MET A C 1
ATOM 3859 O O . MET A 1 517 ? -7.201 0.567 -2.675 1.00 97.38 517 MET A O 1
ATOM 3863 N N . GLN A 1 518 ? -5.163 0.619 -3.625 1.00 93.56 518 GLN A N 1
ATOM 3864 C CA . GLN A 1 518 ? -5.481 -0.317 -4.705 1.00 93.56 518 GLN A CA 1
ATOM 3865 C C . GLN A 1 518 ? -5.922 -1.676 -4.130 1.00 93.56 518 GLN A C 1
ATOM 3867 O O . GLN A 1 518 ? -7.055 -2.094 -4.357 1.00 93.56 518 GLN A O 1
ATOM 3872 N N . ALA A 1 519 ? -5.092 -2.277 -3.267 1.00 92.50 519 ALA A N 1
ATOM 3873 C CA . ALA A 1 519 ? -5.354 -3.575 -2.641 1.00 92.50 519 ALA A CA 1
ATOM 3874 C C . ALA A 1 519 ? -6.681 -3.611 -1.868 1.00 92.50 519 ALA A C 1
ATOM 3876 O O . ALA A 1 519 ? -7.431 -4.587 -1.915 1.00 92.50 519 ALA A O 1
ATOM 3877 N N . LEU A 1 520 ? -6.994 -2.531 -1.143 1.00 96.44 520 LEU A N 1
ATOM 3878 C CA . LEU A 1 520 ? -8.237 -2.429 -0.388 1.00 96.44 520 LEU A CA 1
ATOM 3879 C C . LEU A 1 520 ? -9.463 -2.478 -1.304 1.00 96.44 520 LEU A C 1
ATOM 3881 O O . LEU A 1 520 ? -10.414 -3.200 -1.012 1.00 96.44 520 LEU A O 1
ATOM 3885 N N . PHE A 1 521 ? -9.464 -1.689 -2.380 1.00 93.81 521 PHE A N 1
ATOM 3886 C CA . PHE A 1 521 ? -10.636 -1.524 -3.242 1.00 93.81 521 PHE A CA 1
ATOM 3887 C C . PHE A 1 521 ? -10.771 -2.597 -4.326 1.00 93.81 521 PHE A C 1
ATOM 3889 O O . PHE A 1 521 ? -11.860 -2.746 -4.886 1.00 93.81 521 PHE A O 1
ATOM 3896 N N . GLU A 1 522 ? -9.717 -3.373 -4.568 1.00 88.88 522 GLU A N 1
ATOM 3897 C CA . GLU A 1 522 ? -9.742 -4.574 -5.411 1.00 88.88 522 GLU A CA 1
ATOM 3898 C C . GLU A 1 522 ? -10.038 -5.860 -4.626 1.00 88.88 522 GLU A C 1
ATOM 3900 O O . GLU A 1 522 ? -10.224 -6.919 -5.221 1.00 88.88 522 GLU A O 1
ATOM 3905 N N . GLY A 1 523 ? -10.203 -5.759 -3.301 1.00 87.12 523 GLY A N 1
ATOM 3906 C CA . GLY A 1 523 ? -10.676 -6.860 -2.460 1.00 87.12 523 GLY A CA 1
ATOM 3907 C C . GLY A 1 523 ? -9.580 -7.804 -1.967 1.00 87.12 523 GLY A C 1
ATOM 3908 O O . GLY A 1 523 ? -9.889 -8.917 -1.556 1.00 87.12 523 GLY A O 1
ATOM 3909 N N . GLU A 1 524 ? -8.316 -7.376 -1.967 1.00 91.25 524 GLU A N 1
ATOM 3910 C CA . GLU A 1 524 ? -7.201 -8.182 -1.446 1.00 91.25 524 GLU A CA 1
ATOM 3911 C C . GLU A 1 524 ? -7.144 -8.203 0.090 1.00 91.25 524 GLU A C 1
ATOM 3913 O O . GLU A 1 524 ? -6.578 -9.118 0.683 1.00 91.25 524 GLU A O 1
ATOM 3918 N N . LEU A 1 525 ? -7.697 -7.180 0.756 1.00 93.31 525 LEU A N 1
ATOM 3919 C CA . LEU A 1 525 ? -7.547 -6.991 2.208 1.00 93.31 525 LEU A CA 1
ATOM 3920 C C . LEU A 1 525 ? -8.758 -7.407 3.048 1.00 93.31 525 LEU A C 1
ATOM 3922 O O . LEU A 1 525 ? -8.612 -7.541 4.267 1.00 93.31 525 LEU A O 1
ATOM 3926 N N . LEU A 1 526 ? -9.933 -7.530 2.428 1.00 93.19 526 LEU A N 1
ATOM 3927 C CA . LEU A 1 526 ? -11.216 -7.790 3.085 1.00 93.19 526 LEU A CA 1
ATOM 3928 C C . LEU A 1 526 ? -12.060 -8.733 2.228 1.00 93.19 526 LEU A C 1
ATOM 3930 O O . LEU A 1 526 ? -12.069 -8.622 1.001 1.00 93.19 526 LEU A O 1
ATOM 3934 N N . ASP A 1 527 ? -12.835 -9.603 2.871 1.00 89.88 527 ASP A N 1
ATOM 3935 C CA . ASP A 1 527 ? -13.840 -10.401 2.181 1.00 89.88 527 ASP A CA 1
ATOM 3936 C C . ASP A 1 527 ? -14.959 -9.521 1.594 1.00 89.88 527 ASP A C 1
ATOM 3938 O O . ASP A 1 527 ? -15.181 -8.376 1.994 1.00 89.88 527 ASP A O 1
ATOM 3942 N N . ALA A 1 528 ? -15.688 -10.059 0.613 1.00 85.88 528 ALA A N 1
ATOM 3943 C CA . ALA A 1 528 ? -16.669 -9.286 -0.145 1.00 85.88 528 ALA A CA 1
ATOM 3944 C C . ALA A 1 528 ? -17.809 -8.708 0.718 1.00 85.88 528 ALA A C 1
ATOM 3946 O O . ALA A 1 528 ? -18.282 -7.602 0.441 1.00 85.88 528 ALA A O 1
ATOM 3947 N N . ASP A 1 529 ? -18.255 -9.425 1.754 1.00 91.31 529 ASP A N 1
ATOM 3948 C CA . ASP A 1 529 ? -19.356 -8.982 2.617 1.00 91.31 529 ASP A CA 1
ATOM 3949 C C . ASP A 1 529 ? -18.893 -7.845 3.536 1.00 91.31 529 ASP A C 1
ATOM 3951 O O . ASP A 1 529 ? -19.573 -6.824 3.681 1.00 91.31 529 ASP A O 1
ATOM 3955 N N . THR A 1 530 ? -17.703 -7.991 4.107 1.00 92.56 530 THR A N 1
ATOM 3956 C CA . THR A 1 530 ? -17.077 -7.010 4.988 1.00 92.56 530 THR A CA 1
ATOM 3957 C C . THR A 1 530 ? -16.660 -5.766 4.217 1.00 92.56 530 THR A C 1
ATOM 3959 O O . THR A 1 530 ? -16.929 -4.650 4.666 1.00 92.56 530 THR A O 1
ATOM 3962 N N . PHE A 1 531 ? -16.085 -5.921 3.025 1.00 93.44 531 PHE A N 1
ATOM 3963 C CA . PHE A 1 531 ? -15.799 -4.806 2.128 1.00 93.44 531 PHE A CA 1
ATOM 3964 C C . PHE A 1 531 ? -17.082 -4.055 1.748 1.00 93.44 531 PHE A C 1
ATOM 3966 O O . PHE A 1 531 ? -17.138 -2.825 1.815 1.00 93.44 531 PHE A O 1
ATOM 3973 N N . ASN A 1 532 ? -18.159 -4.780 1.429 1.00 92.69 532 ASN A N 1
ATOM 3974 C CA . ASN A 1 532 ? -19.455 -4.168 1.155 1.00 92.69 532 ASN A CA 1
ATOM 3975 C C . ASN A 1 532 ? -20.000 -3.391 2.369 1.00 92.69 532 ASN A C 1
ATOM 3977 O O . ASN A 1 532 ? -20.547 -2.301 2.194 1.00 92.69 532 ASN A O 1
ATOM 3981 N N . GLU A 1 533 ? -19.821 -3.895 3.592 1.00 95.12 533 GLU A N 1
ATOM 3982 C CA . GLU A 1 533 ? -20.130 -3.149 4.820 1.00 95.12 533 GLU A CA 1
ATOM 3983 C C . GLU A 1 533 ? -19.226 -1.923 5.007 1.00 95.12 533 GLU A C 1
ATOM 3985 O O . GLU A 1 533 ? -19.712 -0.867 5.411 1.00 95.12 533 GLU A O 1
ATOM 3990 N N . MET A 1 534 ? -17.938 -2.011 4.674 1.00 95.94 534 MET A N 1
ATOM 3991 C CA . MET A 1 534 ? -17.017 -0.875 4.741 1.00 95.94 534 MET A CA 1
ATOM 3992 C C . MET A 1 534 ? -17.449 0.255 3.794 1.00 95.94 534 MET A C 1
ATOM 3994 O O . MET A 1 534 ? -17.428 1.429 4.166 1.00 95.94 534 MET A O 1
ATOM 3998 N N . VAL A 1 535 ? -17.909 -0.098 2.591 1.00 92.88 535 VAL A N 1
ATOM 3999 C CA . VAL A 1 535 ? -18.359 0.849 1.562 1.00 92.88 535 VAL A CA 1
ATOM 4000 C C . VAL A 1 535 ? -19.755 1.404 1.838 1.00 92.88 535 VAL A C 1
ATOM 4002 O O . VAL A 1 535 ? -19.966 2.615 1.764 1.00 92.88 535 VAL A O 1
ATOM 4005 N N . ASN A 1 536 ? -20.721 0.543 2.160 1.00 90.69 536 ASN A N 1
ATOM 4006 C CA . ASN A 1 536 ? -22.140 0.912 2.212 1.00 90.69 536 ASN A CA 1
ATOM 4007 C C . ASN A 1 536 ? -22.688 1.076 3.635 1.00 90.69 536 ASN A C 1
ATOM 4009 O O . ASN A 1 536 ? -23.799 1.575 3.814 1.00 90.69 536 ASN A O 1
ATOM 4013 N N . GLY A 1 537 ? -21.925 0.681 4.652 1.00 91.06 537 GLY A N 1
ATOM 4014 C CA . GLY A 1 537 ? -22.351 0.663 6.047 1.00 91.06 537 GLY A CA 1
ATOM 4015 C C . GLY A 1 537 ? -22.209 1.989 6.797 1.00 91.06 537 GLY A C 1
ATOM 4016 O O . GLY A 1 537 ? -22.460 2.022 8.005 1.00 91.06 537 GLY A O 1
ATOM 4017 N N . GLY A 1 538 ? -21.773 3.053 6.120 1.00 92.00 538 GLY A N 1
ATOM 4018 C CA . GLY A 1 538 ? -21.636 4.393 6.686 1.00 92.00 538 GLY A CA 1
ATOM 4019 C C . GLY A 1 538 ? -22.887 5.264 6.510 1.00 92.00 538 GLY A C 1
ATOM 4020 O O . GLY A 1 538 ? -24.014 4.814 6.719 1.00 92.00 538 GLY A O 1
ATOM 4021 N N . VAL A 1 539 ? -22.698 6.544 6.174 1.00 94.19 539 VAL A N 1
ATOM 4022 C CA . VAL A 1 539 ? -23.766 7.559 6.151 1.00 94.19 539 VAL A CA 1
ATOM 4023 C C . VAL A 1 539 ? -23.800 8.304 4.826 1.00 94.19 539 VAL A 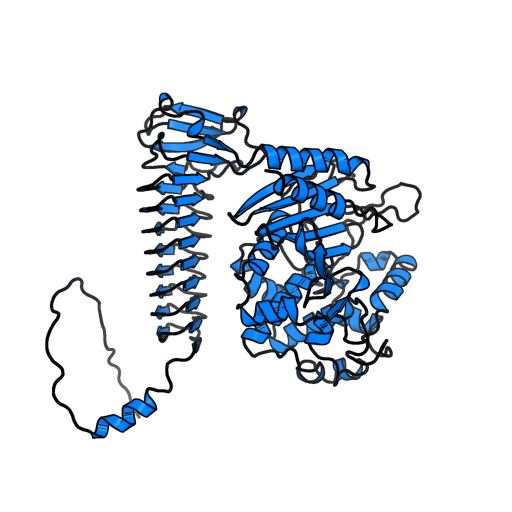C 1
ATOM 4025 O O . VAL A 1 539 ? -22.792 8.836 4.370 1.00 94.19 539 VAL A O 1
ATOM 4028 N N . LEU A 1 540 ? -24.990 8.397 4.232 1.00 92.44 540 LEU A N 1
ATOM 4029 C CA . LEU A 1 540 ? -25.233 9.215 3.046 1.00 92.44 540 LEU A CA 1
ATOM 4030 C C . LEU A 1 540 ? -25.242 10.707 3.408 1.00 92.44 540 LEU A C 1
ATOM 4032 O O . LEU A 1 540 ? -25.934 11.114 4.342 1.00 92.44 540 LEU A O 1
ATOM 4036 N N . VAL A 1 541 ? -24.542 11.519 2.617 1.00 91.31 541 VAL A N 1
ATOM 4037 C CA . VAL A 1 541 ? -24.491 12.984 2.728 1.00 91.31 541 VAL A CA 1
ATOM 4038 C C . VAL A 1 541 ? -24.911 13.581 1.376 1.00 91.31 541 VAL A C 1
ATOM 4040 O O . VAL A 1 541 ? -24.076 13.848 0.507 1.00 91.31 541 VAL A O 1
ATOM 4043 N N . PRO A 1 542 ? -26.222 13.764 1.133 1.00 86.06 542 PRO A N 1
ATOM 4044 C CA . PRO A 1 542 ? -26.729 14.173 -0.178 1.00 86.06 542 PRO A CA 1
ATOM 4045 C C . PRO A 1 542 ? -26.150 15.499 -0.688 1.00 86.06 542 PRO A C 1
ATOM 4047 O O . PRO A 1 542 ? -26.039 15.697 -1.896 1.00 86.06 542 PRO A O 1
ATOM 4050 N N . GLU A 1 543 ? -25.759 16.401 0.214 1.00 86.19 543 GLU A N 1
ATOM 4051 C CA . GLU A 1 543 ? -25.228 17.729 -0.104 1.00 86.19 543 GLU A CA 1
ATOM 4052 C C . GLU A 1 543 ? -23.908 17.685 -0.885 1.00 86.19 543 GLU A C 1
ATOM 4054 O O . GLU A 1 543 ? -23.621 18.619 -1.633 1.00 86.19 543 GLU A O 1
ATOM 4059 N N . MET A 1 544 ? -23.125 16.611 -0.745 1.00 84.69 544 MET A N 1
ATOM 4060 C CA . MET A 1 544 ? -21.878 16.408 -1.492 1.00 84.69 544 MET A CA 1
ATOM 4061 C C . MET A 1 544 ? -22.027 15.441 -2.672 1.00 84.69 544 MET A C 1
ATOM 4063 O O . MET A 1 544 ? -21.035 15.139 -3.320 1.00 84.69 544 MET A O 1
ATOM 4067 N N . ASN A 1 545 ? -23.244 14.972 -2.975 1.00 88.62 545 ASN A N 1
ATOM 4068 C CA . ASN A 1 545 ? -23.491 13.883 -3.928 1.00 88.62 545 ASN A CA 1
ATOM 4069 C C . ASN A 1 545 ? -22.679 12.618 -3.588 1.00 88.62 545 ASN A C 1
ATOM 4071 O O . ASN A 1 545 ? -22.026 12.028 -4.444 1.00 88.62 545 ASN A O 1
ATOM 4075 N N . GLY A 1 546 ? -22.673 12.247 -2.308 1.00 92.31 546 GLY A N 1
ATOM 4076 C CA . GLY A 1 546 ? -21.837 11.171 -1.792 1.00 92.31 546 GLY A CA 1
ATOM 4077 C C . GLY A 1 546 ? -22.119 10.880 -0.324 1.00 92.31 546 GLY A C 1
ATOM 4078 O O . GLY A 1 546 ? -23.241 11.064 0.151 1.00 92.31 546 GLY A O 1
ATOM 4079 N N . GLY A 1 547 ? -21.108 10.431 0.409 1.00 93.75 547 GLY A N 1
ATOM 4080 C CA . GLY A 1 547 ? -21.245 10.123 1.825 1.00 93.75 547 GLY A CA 1
ATOM 4081 C C . GLY A 1 547 ? -19.941 9.703 2.484 1.00 93.75 547 GLY A C 1
ATOM 4082 O O . GLY A 1 547 ? -18.855 9.855 1.931 1.00 93.75 547 GLY A O 1
ATOM 4083 N N . LEU A 1 548 ? -20.066 9.170 3.691 1.00 94.19 548 LEU A N 1
ATOM 4084 C CA . LEU A 1 548 ? -18.982 8.537 4.427 1.00 94.19 548 LEU A CA 1
ATOM 4085 C C . LEU A 1 548 ? -19.184 7.030 4.376 1.00 94.19 548 LEU A C 1
ATOM 4087 O O . LEU A 1 548 ? -20.259 6.547 4.730 1.00 94.19 548 LEU A O 1
ATOM 4091 N N . GLY A 1 549 ? -18.153 6.306 3.954 1.00 94.50 549 GLY A N 1
ATOM 4092 C CA . GLY A 1 549 ? -18.008 4.891 4.270 1.00 94.50 549 GLY A CA 1
ATOM 4093 C C . GLY A 1 549 ? -17.500 4.715 5.703 1.00 94.50 549 GLY A C 1
ATOM 4094 O O . GLY A 1 549 ? -17.523 5.639 6.524 1.00 94.50 549 GLY A O 1
ATOM 4095 N N . LEU A 1 550 ? -17.004 3.524 6.010 1.00 97.50 550 LEU A N 1
ATOM 4096 C CA . LEU A 1 550 ? -16.292 3.239 7.250 1.00 97.50 550 LEU A CA 1
ATOM 4097 C C . LEU A 1 550 ? -14.791 3.466 7.014 1.00 97.50 550 LEU A C 1
ATOM 4099 O O . LEU A 1 550 ? -14.095 2.566 6.562 1.00 97.50 550 LEU A O 1
ATOM 4103 N N . GLY A 1 551 ? -14.291 4.679 7.283 1.00 95.94 551 GLY A N 1
ATOM 4104 C CA . GLY A 1 551 ? -12.862 5.007 7.102 1.00 95.94 551 GLY A CA 1
ATOM 4105 C C . GLY A 1 551 ? -12.496 5.865 5.898 1.00 95.94 551 GLY A C 1
ATOM 4106 O O . GLY A 1 551 ? -11.317 6.174 5.723 1.00 95.94 551 GLY A O 1
ATOM 4107 N N . PHE A 1 552 ? -13.467 6.273 5.083 1.00 95.75 552 PHE A N 1
ATOM 4108 C CA . PHE A 1 552 ? -13.240 7.123 3.913 1.00 95.75 552 PHE A CA 1
ATOM 4109 C C . PHE A 1 552 ? -14.503 7.893 3.518 1.00 95.75 552 PHE A C 1
ATOM 4111 O O . PHE A 1 552 ? -15.615 7.603 3.965 1.00 95.75 552 PHE A O 1
ATOM 4118 N N . VAL A 1 553 ? -14.322 8.878 2.648 1.00 94.44 553 VAL A N 1
ATOM 4119 C CA . VAL A 1 553 ? -15.397 9.595 1.961 1.00 94.44 553 VAL A CA 1
ATOM 4120 C C . VAL A 1 553 ? -15.648 8.920 0.616 1.00 94.44 553 VAL A C 1
ATOM 4122 O O . VAL A 1 553 ? -14.711 8.432 -0.002 1.00 94.44 553 VAL A O 1
ATOM 4125 N N . TYR A 1 554 ? -16.881 8.921 0.120 1.00 93.81 554 TYR A N 1
ATOM 4126 C CA . TYR A 1 554 ? -17.146 8.626 -1.285 1.00 93.81 554 TYR A CA 1
ATOM 4127 C C . TYR A 1 554 ? -17.931 9.749 -1.950 1.00 93.81 554 TYR A C 1
ATOM 4129 O O . TYR A 1 554 ? -18.728 10.437 -1.308 1.00 93.81 554 TYR A O 1
ATOM 4137 N N . LEU A 1 555 ? -17.700 9.921 -3.246 1.00 92.00 555 LEU A N 1
ATOM 4138 C CA . LEU A 1 555 ? -18.392 10.869 -4.108 1.00 92.00 555 LEU A CA 1
ATOM 4139 C C . LEU A 1 555 ? -18.852 10.155 -5.369 1.00 92.00 555 LEU A C 1
ATOM 4141 O O . LEU A 1 555 ? -18.100 9.380 -5.948 1.00 92.00 555 LEU A O 1
ATOM 4145 N N . ASP A 1 556 ? -20.059 10.463 -5.819 1.00 89.25 556 ASP A N 1
ATOM 4146 C CA . ASP A 1 556 ? -20.538 10.080 -7.138 1.00 89.25 556 ASP A CA 1
ATOM 4147 C C . ASP A 1 556 ? -20.444 11.316 -8.046 1.00 89.25 556 ASP A C 1
ATOM 4149 O O . ASP A 1 556 ? -20.960 12.387 -7.710 1.00 89.25 556 ASP A O 1
ATOM 4153 N N . THR A 1 557 ? -19.783 11.218 -9.199 1.00 84.00 557 THR A N 1
ATOM 4154 C CA . THR A 1 557 ? -19.736 12.311 -10.184 1.00 84.00 557 THR A CA 1
ATOM 4155 C C . THR A 1 557 ? -20.251 11.849 -11.547 1.00 84.00 557 THR A C 1
ATOM 4157 O O . THR A 1 557 ? -20.081 10.686 -11.904 1.00 84.00 557 THR A O 1
ATOM 4160 N N . PRO A 1 558 ? -20.904 12.729 -12.335 1.00 80.38 558 PRO A N 1
ATOM 4161 C CA . PRO A 1 558 ? -21.429 12.339 -13.645 1.00 80.38 558 PRO A CA 1
ATOM 4162 C C . PRO A 1 558 ? -20.363 11.876 -14.645 1.00 80.38 558 PRO A C 1
ATOM 4164 O O . PRO A 1 558 ? -20.674 11.056 -15.502 1.00 80.38 558 PRO A O 1
ATOM 4167 N N . ASP A 1 559 ? -19.145 12.420 -14.547 1.00 76.00 559 ASP A N 1
ATOM 4168 C CA . ASP A 1 559 ? -18.096 12.237 -15.556 1.00 76.00 559 ASP A CA 1
ATOM 4169 C C . ASP A 1 559 ? -17.063 11.162 -15.177 1.00 76.00 559 ASP A C 1
ATOM 4171 O O . ASP A 1 559 ? -16.383 10.651 -16.060 1.00 76.00 559 ASP A O 1
ATOM 4175 N N . GLN A 1 560 ? -16.916 10.835 -13.886 1.00 74.06 560 GLN A N 1
ATOM 4176 C CA . GLN A 1 560 ? -15.889 9.902 -13.385 1.00 74.06 560 GLN A CA 1
ATOM 4177 C C . GLN A 1 560 ? -16.478 8.775 -12.516 1.00 74.06 560 GLN A C 1
ATOM 4179 O O . GLN A 1 560 ? -15.730 8.017 -11.897 1.00 74.06 560 GLN A O 1
ATOM 4184 N N . GLY A 1 561 ? -17.805 8.712 -12.392 1.00 86.25 561 GLY A N 1
ATOM 4185 C CA . GLY A 1 561 ? -18.493 7.725 -11.570 1.00 86.25 561 GLY A CA 1
ATOM 4186 C C . GLY A 1 561 ? -18.196 7.846 -10.078 1.00 86.25 561 GLY A C 1
ATOM 4187 O O . GLY A 1 561 ? -18.009 8.944 -9.541 1.00 86.25 561 GLY A O 1
ATOM 4188 N N . ARG A 1 562 ? -18.196 6.695 -9.397 1.00 91.19 562 ARG A N 1
ATOM 4189 C CA . ARG A 1 562 ? -17.948 6.600 -7.956 1.00 91.19 562 ARG A CA 1
ATOM 4190 C C . ARG A 1 562 ? -16.457 6.666 -7.634 1.00 91.19 562 ARG A C 1
ATOM 4192 O O . ARG A 1 562 ? -15.647 5.936 -8.204 1.00 91.19 562 ARG A O 1
ATOM 4199 N N . GLN A 1 563 ? -16.130 7.504 -6.658 1.00 92.25 563 GLN A N 1
ATOM 4200 C CA . GLN A 1 563 ? -14.783 7.754 -6.161 1.00 92.25 563 GLN A CA 1
ATOM 4201 C C . GLN A 1 563 ? -14.743 7.511 -4.659 1.00 92.25 563 GLN A C 1
ATOM 4203 O O . GLN A 1 563 ? -15.615 8.006 -3.942 1.00 92.25 563 GLN A O 1
ATOM 4208 N N . TYR A 1 564 ? -13.716 6.818 -4.178 1.00 95.19 564 TYR A N 1
ATOM 4209 C CA . TYR A 1 564 ? -13.435 6.670 -2.751 1.00 95.19 564 TYR A CA 1
ATOM 4210 C C . TYR A 1 564 ? -12.216 7.503 -2.397 1.00 95.19 564 TYR A C 1
ATOM 4212 O O . TYR A 1 564 ? -11.174 7.384 -3.030 1.00 95.19 564 TYR A O 1
ATOM 4220 N N . ILE A 1 565 ? -12.361 8.382 -1.416 1.00 94.44 565 ILE A N 1
ATOM 4221 C CA . ILE A 1 565 ? -11.452 9.487 -1.147 1.00 94.44 565 ILE A CA 1
ATOM 4222 C C . ILE A 1 565 ? -11.007 9.420 0.304 1.00 94.44 565 ILE A C 1
ATOM 4224 O O . ILE A 1 565 ? -11.827 9.393 1.226 1.00 94.44 565 ILE A O 1
ATOM 4228 N N . SER A 1 566 ? -9.696 9.488 0.497 1.00 95.00 566 SER A N 1
ATOM 4229 C CA . SER A 1 566 ? -9.090 9.748 1.793 1.00 95.00 566 SER A CA 1
ATOM 4230 C C . SER A 1 566 ? -8.148 10.940 1.673 1.00 95.00 566 SER A C 1
ATOM 4232 O O . SER A 1 566 ? -7.393 11.071 0.711 1.00 95.00 566 SER A O 1
ATOM 4234 N N . SER A 1 567 ? -8.227 11.870 2.615 1.00 92.25 567 SER A N 1
ATOM 4235 C CA . SER A 1 567 ? -7.438 13.100 2.582 1.00 92.25 567 SER A CA 1
ATOM 4236 C C . SER A 1 567 ? -7.155 13.584 3.986 1.00 92.25 567 SER A C 1
ATOM 4238 O O . SER A 1 567 ? -7.985 13.408 4.882 1.00 92.25 567 SER A O 1
ATOM 4240 N N . GLY A 1 568 ? -6.034 14.264 4.175 1.00 88.25 568 GLY A N 1
ATOM 4241 C CA . GLY A 1 568 ? -5.755 14.913 5.438 1.00 88.25 568 GLY A CA 1
ATOM 4242 C C . GLY A 1 568 ? -4.588 15.870 5.385 1.00 88.25 568 GLY A C 1
ATOM 4243 O O . GLY A 1 568 ? -3.701 15.747 4.545 1.00 88.25 568 GLY A O 1
ATOM 4244 N N . ASP A 1 569 ? -4.593 16.754 6.373 1.00 86.12 569 ASP A N 1
ATOM 4245 C CA . ASP A 1 569 ? -3.551 17.735 6.608 1.00 86.12 569 ASP A CA 1
ATOM 4246 C C . ASP A 1 569 ? -2.998 17.533 8.023 1.00 86.12 569 ASP A C 1
ATOM 4248 O O . ASP A 1 569 ? -3.754 17.319 8.979 1.00 86.12 569 ASP A O 1
ATOM 4252 N N . VAL A 1 570 ? -1.677 17.565 8.170 1.00 82.44 570 VAL A N 1
ATOM 4253 C CA . VAL A 1 570 ? -1.002 17.564 9.472 1.00 82.44 570 VAL A CA 1
ATOM 4254 C C . VAL A 1 570 ? 0.241 18.430 9.363 1.00 82.44 570 VAL A C 1
ATOM 4256 O O . VAL A 1 570 ? 1.071 18.192 8.501 1.00 82.44 570 VAL A O 1
ATOM 4259 N N . PHE A 1 571 ? 0.353 19.467 10.197 1.00 78.25 571 PHE A N 1
ATOM 4260 C CA . PHE A 1 571 ? 1.537 20.335 10.300 1.00 78.25 571 PHE A CA 1
ATOM 4261 C C . PHE A 1 571 ? 2.232 20.676 8.969 1.00 78.25 571 PHE A C 1
ATOM 4263 O O . PHE A 1 571 ? 3.437 20.504 8.846 1.00 78.25 571 PHE A O 1
ATOM 4270 N N . GLY A 1 572 ? 1.491 21.147 7.962 1.00 79.00 572 GLY A N 1
ATOM 4271 C CA . GLY A 1 572 ? 2.056 21.539 6.664 1.00 79.00 572 GLY A CA 1
ATOM 4272 C C . GLY A 1 572 ? 2.190 20.408 5.635 1.00 79.00 572 GLY A C 1
ATOM 4273 O O . GLY A 1 572 ? 2.386 20.693 4.461 1.00 79.00 572 GLY A O 1
ATOM 4274 N N . TRP A 1 573 ? 2.053 19.138 6.013 1.00 87.31 573 TRP A N 1
ATOM 4275 C CA . TRP A 1 573 ? 1.852 18.056 5.046 1.00 87.31 573 TRP A CA 1
ATOM 4276 C C . TRP A 1 573 ? 0.376 17.989 4.664 1.00 87.31 573 TRP A C 1
ATOM 4278 O O . TRP A 1 573 ? -0.479 17.924 5.546 1.00 87.31 573 TRP A O 1
ATOM 4288 N N . SER A 1 574 ? 0.085 17.966 3.365 1.00 89.81 574 SER A N 1
ATOM 4289 C CA . SER A 1 574 ? -1.259 17.734 2.832 1.00 89.81 574 SER A CA 1
ATOM 4290 C C . SER A 1 574 ? -1.225 16.537 1.900 1.00 89.81 574 SER A C 1
ATOM 4292 O O . SER A 1 574 ? -0.398 16.483 0.992 1.00 89.81 574 SER A O 1
ATOM 4294 N N . THR A 1 575 ? -2.121 15.580 2.126 1.00 93.50 575 THR A N 1
ATOM 4295 C CA . THR A 1 575 ? -2.236 14.355 1.332 1.00 93.50 575 THR A CA 1
ATOM 4296 C C . THR A 1 575 ? -3.665 14.175 0.853 1.00 93.50 575 THR A C 1
ATOM 4298 O O . THR A 1 575 ? -4.619 14.342 1.617 1.00 93.50 575 THR A O 1
ATOM 4301 N N . GLN A 1 576 ? -3.820 13.757 -0.400 1.00 93.75 576 GLN A N 1
ATOM 4302 C CA . GLN A 1 576 ? -5.077 13.229 -0.909 1.00 93.75 576 GLN A CA 1
ATOM 4303 C C . GLN A 1 576 ? -4.819 11.984 -1.747 1.00 93.75 576 GLN A C 1
ATOM 4305 O O . GLN A 1 576 ? -3.966 12.006 -2.629 1.00 93.75 576 GLN A O 1
ATOM 4310 N N . ILE A 1 577 ? -5.589 10.931 -1.492 1.00 95.88 577 ILE A N 1
ATOM 4311 C CA . ILE A 1 577 ? -5.600 9.685 -2.253 1.00 95.88 577 ILE A CA 1
ATOM 4312 C C . ILE A 1 577 ? -7.033 9.338 -2.656 1.00 95.88 577 ILE A C 1
ATOM 4314 O O . ILE A 1 577 ? -7.984 9.582 -1.905 1.00 95.88 577 ILE A O 1
ATOM 4318 N N . GLN A 1 578 ? -7.195 8.817 -3.868 1.00 94.62 578 GLN A N 1
ATOM 4319 C CA . GLN A 1 578 ? -8.490 8.485 -4.445 1.00 94.62 578 GLN A CA 1
ATOM 4320 C C . GLN A 1 578 ? -8.428 7.172 -5.220 1.00 94.62 578 GLN A C 1
ATOM 4322 O O . GLN A 1 578 ? -7.488 6.973 -5.983 1.00 94.62 578 GLN A O 1
ATOM 4327 N N . TYR A 1 579 ? -9.451 6.331 -5.070 1.00 94.50 579 TYR A N 1
ATOM 4328 C CA . TYR A 1 579 ? -9.722 5.194 -5.950 1.00 94.50 579 TYR A CA 1
ATOM 4329 C C . TYR A 1 579 ? -10.937 5.495 -6.832 1.00 94.50 579 TYR A C 1
ATOM 4331 O O . TYR A 1 579 ? -11.992 5.899 -6.332 1.00 94.50 579 TYR A O 1
ATOM 4339 N N . PHE A 1 580 ? -10.798 5.271 -8.135 1.00 91.56 580 PHE A N 1
ATOM 4340 C CA . PHE A 1 580 ? -11.815 5.493 -9.158 1.00 91.56 580 PHE A CA 1
ATOM 4341 C C . PHE A 1 580 ? -12.427 4.156 -9.560 1.00 91.56 580 PHE A C 1
ATOM 4343 O O . PHE A 1 580 ? -11.796 3.354 -10.248 1.00 91.56 580 PHE A O 1
ATOM 4350 N N . GLN A 1 581 ? -13.673 3.916 -9.148 1.00 89.25 581 GLN A N 1
ATOM 4351 C CA . GLN A 1 581 ? -14.297 2.602 -9.300 1.00 89.25 581 GLN A CA 1
ATOM 4352 C C . GLN A 1 581 ? -14.504 2.192 -10.759 1.00 89.25 581 GLN A C 1
ATOM 4354 O O . GLN A 1 581 ? -14.405 1.011 -11.075 1.00 89.25 581 GLN A O 1
ATOM 4359 N N . GLU A 1 582 ? -14.803 3.139 -11.648 1.00 85.69 582 GLU A N 1
ATOM 4360 C CA . GLU A 1 582 ? -15.073 2.821 -13.056 1.00 85.69 582 GLU A CA 1
ATOM 4361 C C . GLU A 1 582 ? -13.823 2.380 -13.822 1.00 85.69 582 GLU A C 1
ATOM 4363 O O . GLU A 1 582 ? -13.932 1.587 -14.755 1.00 85.69 582 GLU A O 1
ATOM 4368 N N . THR A 1 583 ? -12.650 2.887 -13.438 1.00 83.19 583 THR A N 1
ATOM 4369 C CA . THR A 1 583 ? -11.383 2.625 -14.134 1.00 83.19 583 THR A CA 1
ATOM 4370 C C . THR A 1 583 ? -10.452 1.690 -13.367 1.00 83.19 583 THR A C 1
ATOM 4372 O O . THR A 1 583 ? -9.410 1.328 -13.904 1.00 83.19 583 THR A O 1
ATOM 4375 N N . GLY A 1 584 ? -10.775 1.341 -12.116 1.00 88.06 584 GLY A N 1
ATOM 4376 C CA . GLY A 1 584 ? -9.883 0.582 -11.234 1.00 88.06 584 GLY A CA 1
ATOM 4377 C C . GLY A 1 584 ? -8.551 1.296 -10.999 1.00 88.06 584 GLY A C 1
ATOM 4378 O O . GLY A 1 584 ? -7.498 0.675 -10.968 1.00 88.06 584 GLY A O 1
ATOM 4379 N N . THR A 1 585 ? -8.565 2.630 -10.945 1.00 88.19 585 THR A N 1
ATOM 4380 C CA . THR A 1 585 ? -7.344 3.441 -10.823 1.00 88.19 585 THR A CA 1
ATOM 4381 C C . THR A 1 585 ? -7.244 4.033 -9.430 1.00 88.19 585 THR A C 1
ATOM 4383 O O . THR A 1 585 ? -8.211 4.624 -8.953 1.00 88.19 585 THR A O 1
ATOM 4386 N N . THR A 1 586 ? -6.066 3.982 -8.821 1.00 93.19 586 THR A N 1
ATOM 4387 C CA . THR A 1 586 ? -5.729 4.768 -7.633 1.00 93.19 586 THR A CA 1
ATOM 4388 C C . THR A 1 586 ? -4.828 5.931 -8.012 1.00 93.19 586 THR A C 1
ATOM 4390 O O . THR A 1 586 ? -3.903 5.771 -8.800 1.00 93.19 586 THR A O 1
ATOM 4393 N N . ALA A 1 587 ? -5.041 7.106 -7.429 1.00 92.69 587 ALA A N 1
ATOM 4394 C CA . ALA A 1 587 ? -4.102 8.211 -7.547 1.00 92.69 587 ALA A CA 1
ATOM 4395 C C . ALA A 1 587 ? -3.924 8.943 -6.212 1.00 92.69 587 ALA A C 1
ATOM 4397 O O . ALA A 1 587 ? -4.893 9.192 -5.493 1.00 92.69 587 ALA A O 1
ATOM 4398 N N . ILE A 1 588 ? -2.682 9.311 -5.899 1.00 95.00 588 ILE A N 1
ATOM 4399 C CA . ILE A 1 588 ? -2.289 10.059 -4.700 1.00 95.00 588 ILE A CA 1
ATOM 4400 C C . ILE A 1 588 ? -1.470 11.290 -5.081 1.00 95.00 588 ILE A C 1
ATOM 4402 O O . ILE A 1 588 ? -0.684 11.259 -6.026 1.00 95.00 588 ILE A O 1
ATOM 4406 N N . ALA A 1 589 ? -1.637 12.370 -4.325 1.00 93.88 589 ALA A N 1
ATOM 4407 C CA . ALA A 1 589 ? -0.762 13.529 -4.362 1.00 93.88 589 ALA A CA 1
ATOM 4408 C C . ALA A 1 589 ? -0.487 14.031 -2.939 1.00 93.88 589 ALA A C 1
ATOM 4410 O O . ALA A 1 589 ? -1.385 14.046 -2.088 1.00 93.88 589 ALA A O 1
ATOM 4411 N N . ILE A 1 590 ? 0.765 14.419 -2.699 1.00 93.31 590 ILE A N 1
ATOM 4412 C CA . ILE A 1 590 ? 1.258 14.950 -1.432 1.00 93.31 590 ILE A CA 1
ATOM 4413 C C . ILE A 1 590 ? 1.990 16.262 -1.704 1.00 93.31 590 ILE A C 1
ATOM 4415 O O . ILE A 1 590 ? 2.897 16.321 -2.538 1.00 93.31 590 ILE A O 1
ATOM 4419 N N . THR A 1 591 ? 1.635 17.299 -0.951 1.00 91.06 591 THR A N 1
ATOM 4420 C CA . THR A 1 591 ? 2.361 18.570 -0.894 1.00 91.06 591 THR A CA 1
ATOM 4421 C C . THR A 1 591 ? 2.966 18.768 0.486 1.00 91.06 591 THR A C 1
ATOM 4423 O O . THR A 1 591 ? 2.360 18.434 1.505 1.00 91.06 591 THR A O 1
ATOM 4426 N N . ASN A 1 592 ? 4.163 19.352 0.532 1.00 90.38 592 ASN A N 1
ATOM 4427 C CA . ASN A 1 592 ? 4.865 19.659 1.782 1.00 90.38 592 ASN A CA 1
ATOM 4428 C C . ASN A 1 592 ? 4.616 21.093 2.280 1.00 90.38 592 ASN A C 1
ATOM 4430 O O . ASN A 1 592 ? 5.411 21.613 3.060 1.00 90.38 592 ASN A O 1
ATOM 4434 N N . ALA A 1 593 ? 3.538 21.739 1.827 1.00 84.00 593 ALA A N 1
ATOM 4435 C CA . ALA A 1 593 ? 2.954 22.873 2.536 1.00 84.00 593 ALA A CA 1
ATOM 4436 C C . ALA A 1 593 ? 1.425 22.819 2.506 1.00 84.00 593 ALA A C 1
ATOM 4438 O O . ALA A 1 593 ? 0.832 22.374 1.517 1.00 84.00 593 ALA A O 1
ATOM 4439 N N . ASP A 1 594 ? 0.811 23.318 3.575 1.00 70.06 594 ASP A N 1
ATOM 4440 C CA . ASP A 1 594 ? -0.641 23.428 3.692 1.00 70.06 594 ASP A CA 1
ATOM 4441 C C . ASP A 1 594 ? -1.144 24.723 3.028 1.00 70.06 594 ASP A C 1
ATOM 4443 O O . ASP A 1 594 ? -0.544 25.794 3.157 1.00 70.06 594 ASP A O 1
ATOM 4447 N N . THR A 1 595 ? -2.260 24.619 2.306 1.00 57.78 595 THR A N 1
ATOM 4448 C CA . THR A 1 595 ? -2.935 25.727 1.626 1.00 57.78 595 THR A CA 1
ATOM 4449 C C . THR A 1 595 ? -4.284 25.986 2.284 1.00 57.78 595 THR A C 1
ATOM 4451 O O . THR A 1 595 ? -5.211 25.187 2.157 1.00 57.78 595 THR A O 1
ATOM 4454 N N . ILE A 1 596 ? -4.448 27.153 2.905 1.00 51.28 596 ILE A N 1
ATOM 4455 C CA . ILE A 1 596 ? -5.768 27.641 3.319 1.00 51.28 596 ILE A CA 1
ATOM 4456 C C . ILE A 1 596 ? -6.225 28.657 2.262 1.00 51.28 596 ILE A C 1
ATOM 4458 O O . ILE A 1 596 ? -5.584 29.705 2.154 1.00 51.28 596 ILE A O 1
ATOM 4462 N N . PRO A 1 597 ? -7.305 28.400 1.482 1.00 50.94 597 PRO A N 1
ATOM 4463 C CA . PRO A 1 597 ? -8.449 27.508 1.760 1.00 50.94 597 PRO A CA 1
ATOM 4464 C C . PRO A 1 597 ? -8.507 26.187 0.950 1.00 50.94 597 PRO A C 1
ATOM 4466 O O . PRO A 1 597 ? -8.053 26.130 -0.189 1.00 50.94 597 PRO A O 1
ATOM 4469 N N . GLN A 1 598 ? -9.217 25.173 1.483 1.00 48.25 598 GLN A N 1
ATOM 4470 C CA . GLN A 1 598 ? -9.427 23.830 0.884 1.00 48.25 598 GLN A CA 1
ATOM 4471 C C . GLN A 1 598 ? -9.957 23.810 -0.566 1.00 48.25 598 GLN A C 1
ATOM 4473 O O . GLN A 1 598 ? -9.734 22.843 -1.292 1.00 48.25 598 GLN A O 1
ATOM 4478 N N . GLU A 1 599 ? -10.648 24.861 -1.019 1.00 47.88 599 GLU A N 1
ATOM 4479 C CA . GLU A 1 599 ? -11.114 24.997 -2.412 1.00 47.88 599 GLU A CA 1
ATOM 4480 C C . GLU A 1 599 ? -9.961 25.138 -3.422 1.00 47.88 599 GLU A C 1
ATOM 4482 O O . GLU A 1 599 ? -10.160 24.945 -4.619 1.00 47.88 599 GLU A O 1
ATOM 4487 N N . GLN A 1 600 ? -8.757 25.445 -2.935 1.00 56.44 600 GLN A N 1
ATOM 4488 C CA . GLN A 1 600 ? -7.521 25.530 -3.706 1.00 56.44 600 GLN A CA 1
ATOM 4489 C C . GLN A 1 600 ? -6.566 24.372 -3.397 1.00 56.44 600 GLN A C 1
ATOM 4491 O O . GLN A 1 600 ? -5.382 24.493 -3.698 1.00 56.44 600 GLN A O 1
ATOM 4496 N N . ASN A 1 601 ? -7.054 23.266 -2.808 1.00 70.19 601 ASN A N 1
ATOM 4497 C CA . ASN A 1 601 ? -6.198 22.123 -2.497 1.00 70.19 601 ASN A CA 1
ATOM 4498 C C . ASN A 1 601 ? -5.534 21.616 -3.796 1.00 70.19 601 ASN A C 1
ATOM 4500 O O . ASN A 1 601 ? -6.229 21.111 -4.690 1.00 70.19 601 ASN A O 1
ATOM 4504 N N . PRO A 1 602 ? -4.205 21.750 -3.918 1.00 73.56 602 PRO A N 1
ATOM 4505 C CA . PRO A 1 602 ? -3.503 21.430 -5.149 1.00 73.56 602 PRO A CA 1
ATOM 4506 C C . PRO A 1 602 ? -3.534 19.939 -5.459 1.00 73.56 602 PRO A C 1
ATOM 4508 O O . PRO A 1 602 ? -3.615 19.571 -6.630 1.00 73.56 602 PRO A O 1
ATOM 4511 N N . ASN A 1 603 ? -3.574 19.088 -4.431 1.00 83.44 603 ASN A N 1
ATOM 4512 C CA . ASN A 1 603 ? -3.678 17.645 -4.597 1.00 83.44 603 ASN A CA 1
ATOM 4513 C C . ASN A 1 603 ? -4.969 17.292 -5.340 1.00 83.44 603 ASN A C 1
ATOM 4515 O O . ASN A 1 603 ? -4.938 16.545 -6.312 1.00 83.44 603 ASN A O 1
ATOM 4519 N N . ARG A 1 604 ? -6.095 17.928 -4.999 1.00 79.19 604 ARG A N 1
ATOM 4520 C CA . ARG A 1 604 ? -7.364 17.706 -5.707 1.00 79.19 604 ARG A CA 1
ATOM 4521 C C . ARG A 1 604 ? -7.285 18.080 -7.187 1.00 79.19 604 ARG A C 1
ATOM 4523 O O . ARG A 1 604 ? -7.822 17.365 -8.032 1.00 79.19 604 ARG A O 1
ATOM 4530 N N . ILE A 1 605 ? -6.645 19.206 -7.503 1.00 75.31 605 ILE A N 1
ATOM 4531 C CA . ILE A 1 605 ? -6.478 19.683 -8.885 1.00 75.31 605 ILE A CA 1
ATOM 4532 C C . ILE A 1 605 ? -5.614 18.700 -9.681 1.00 75.31 605 ILE A C 1
ATOM 4534 O O . ILE A 1 605 ? -5.975 18.337 -10.803 1.00 75.31 605 ILE A O 1
ATOM 4538 N N . ILE A 1 606 ? -4.515 18.239 -9.082 1.00 77.19 606 ILE A N 1
ATOM 4539 C CA . ILE A 1 606 ? -3.597 17.261 -9.671 1.00 77.19 606 ILE A CA 1
ATOM 4540 C C . ILE A 1 606 ? -4.341 15.965 -9.983 1.00 77.19 606 ILE A C 1
ATOM 4542 O O . ILE A 1 606 ? -4.359 15.540 -11.137 1.00 77.19 606 ILE A O 1
ATOM 4546 N N . LEU A 1 607 ? -5.030 15.389 -8.996 1.00 83.12 607 LEU A N 1
ATOM 4547 C CA . LEU A 1 607 ? -5.740 14.118 -9.151 1.00 83.12 607 LEU A CA 1
ATOM 4548 C C . LEU A 1 607 ? -6.849 14.189 -10.206 1.00 83.12 607 LEU A C 1
ATOM 4550 O O . LEU A 1 607 ? -6.934 13.320 -11.071 1.00 83.12 607 LEU A O 1
ATOM 4554 N N . ASN A 1 608 ? -7.645 15.261 -10.212 1.00 75.00 608 ASN A N 1
ATOM 4555 C CA . ASN A 1 608 ? -8.681 15.447 -11.230 1.00 75.00 608 ASN A CA 1
ATOM 4556 C C . ASN A 1 608 ? -8.094 15.552 -12.645 1.00 75.00 608 ASN A C 1
ATOM 4558 O O . ASN A 1 608 ? -8.663 15.012 -13.596 1.00 75.00 608 ASN A O 1
ATOM 4562 N N . THR A 1 609 ? -6.959 16.239 -12.793 1.00 71.88 609 THR A N 1
ATOM 4563 C CA . THR A 1 609 ? -6.292 16.416 -14.092 1.00 71.88 609 THR A CA 1
ATOM 4564 C C . THR A 1 609 ? -5.718 15.094 -14.597 1.00 71.88 609 THR A C 1
ATOM 4566 O O . THR A 1 609 ? -5.944 14.733 -15.753 1.00 71.88 609 THR A O 1
ATOM 4569 N N . ILE A 1 610 ? -5.054 14.339 -13.715 1.00 69.88 610 ILE A N 1
ATOM 4570 C CA . ILE A 1 610 ? -4.531 12.997 -13.997 1.00 69.88 610 ILE A CA 1
ATOM 4571 C C . ILE A 1 610 ? -5.653 12.086 -14.493 1.00 69.88 610 ILE A C 1
ATOM 4573 O O . ILE A 1 610 ? -5.540 11.484 -15.557 1.00 69.88 610 ILE A O 1
ATOM 4577 N N . VAL A 1 611 ? -6.766 12.013 -13.767 1.00 67.25 611 VAL A N 1
ATOM 4578 C CA . VAL A 1 611 ? -7.842 11.080 -14.118 1.00 67.25 611 VAL A CA 1
ATOM 4579 C C . VAL A 1 611 ? -8.527 11.481 -15.411 1.00 67.25 611 VAL A C 1
ATOM 4581 O O . VAL A 1 611 ? -8.736 10.630 -16.264 1.00 67.25 611 VAL A O 1
ATOM 4584 N N . THR A 1 612 ? -8.774 12.774 -15.632 1.00 69.06 612 THR A N 1
ATOM 4585 C CA . THR A 1 612 ? -9.312 13.250 -16.921 1.00 69.06 612 THR A CA 1
ATOM 4586 C C . THR A 1 612 ? -8.406 12.832 -18.088 1.00 69.06 612 THR A C 1
ATOM 4588 O O . THR A 1 612 ? -8.901 12.485 -19.159 1.00 69.06 612 THR A O 1
ATOM 4591 N N . SER A 1 613 ? -7.081 12.827 -17.892 1.00 65.31 613 SER A N 1
ATOM 4592 C CA . SER A 1 613 ? -6.140 12.374 -18.922 1.00 65.31 613 SER A CA 1
ATOM 4593 C C . SER A 1 613 ? -6.153 10.860 -19.154 1.00 65.31 613 SER A C 1
ATOM 4595 O O . SER A 1 613 ? -5.947 10.432 -20.283 1.00 65.31 613 SER A O 1
ATOM 4597 N N . LEU A 1 614 ? -6.461 10.065 -18.125 1.00 61.47 614 LEU A N 1
ATOM 4598 C CA . LEU A 1 614 ? -6.640 8.611 -18.219 1.00 61.47 614 LEU A CA 1
ATOM 4599 C C . LEU A 1 614 ? -7.960 8.214 -18.887 1.00 61.47 614 LEU A C 1
ATOM 4601 O O . LEU A 1 614 ? -8.036 7.180 -19.541 1.00 61.47 614 LEU A O 1
ATOM 4605 N N . SER A 1 615 ? -9.007 9.024 -18.716 1.00 53.00 615 SER A N 1
ATOM 4606 C CA . SER A 1 615 ? -10.337 8.782 -19.290 1.00 53.00 615 SER A CA 1
ATOM 4607 C C . SER A 1 615 ? -10.457 9.203 -20.761 1.00 53.00 615 SER A C 1
ATOM 4609 O O . SER A 1 615 ? -11.493 8.959 -21.383 1.00 53.00 615 SER A O 1
ATOM 4611 N N . SER A 1 616 ? -9.444 9.877 -21.318 1.00 41.81 616 SER A N 1
ATOM 4612 C CA . SER A 1 616 ? -9.440 10.309 -22.717 1.00 41.81 616 SER A CA 1
ATOM 4613 C C . SER A 1 616 ? -8.876 9.194 -23.616 1.00 41.81 616 SER A C 1
ATOM 4615 O O . SER A 1 616 ? -7.779 8.720 -23.338 1.00 41.81 616 SER A O 1
ATOM 4617 N N . PRO A 1 617 ? -9.600 8.779 -24.673 1.00 34.12 617 PRO A N 1
ATOM 4618 C CA . PRO A 1 617 ? -9.238 7.644 -25.527 1.00 34.12 617 PRO A CA 1
ATOM 4619 C C . PRO A 1 617 ? -8.008 7.865 -26.409 1.00 34.12 617 PRO A C 1
ATOM 4621 O O . PRO A 1 617 ? -7.722 9.039 -26.753 1.00 34.12 617 PRO A O 1
#

Secondary structure (DSSP, 8-state):
---------------------------GGGTTTTTTSTTS-S--EEE--SS--EEE--SS--EEEEEES--EEE--SSS-EEEEEESS-EEEEEESS-EEEEEES--EEEEEESS-EEEEEEE--EEEEEESS-EEEEEEES-EEEEEESS-EEEEEESS-EEEEEESS-EEE--BS--EEEEEESS-EEE---S-TTPPPEEESS--TTT-EEEE--TT--GGGEEEEEETTEEEEEETTEEEEEEET--GGG--GGGEEES-HHHHHHHHHHHHHHGGGSS-SEEEEEEE-TT--EEEEEEEEEETTTTEEP-TT--EE-GGGHHHHHHHHHHHHHHTTS--TT-BHHHHS-HHHHTTSTTTTT-BHHHHHTT-S---THHHHHHHHHHHH-GGGGGS---HHHHHHHHTTTPPPSS-TTS-----THHHHHHHHHHHHHHSS-HHHHHIIIIITTTT-TT-EE-BTTB--------EE-SSSSSPPEE-TT---GGGHHHH-EEE-HHHHHHHHHHHHTTSSS-HHHHHHHHHSSEEEGGGTEEE-SSSEEEEETTTEEEEEEEEEETTEEEEEEEETTTTEEEEEEESB--SSGGG-HHHHHHHHHHHHHS--

Radius of gyration: 26.94 Å; chains: 1; bounding box: 59×91×69 Å